Protein AF-0000000085158283 (afdb_homodimer)

Foldseek 3Di:
DPDAAEEEQEEQPQLSLLLLVQQVLFPNHDYAEYEHPDPVQFQPFSQVSNVHPGDPHTYHNDLVVVLVSVGAEYEAEDAADDLVSLLVCLLSQYAYEYLYQNVVVPGCDDPSVVSNQVSLVNNQYEYEHAFLQLHPVLLVVLVVCPVFPDFQAKEKEFEDACLVPQDPVVVVLCFFLHLDQDPNSVVSVCSVCVSQVVSQVLSCVSNPHDFPDKDKDKDFWAACAWDCSPRDIRHGNGTFKMKIWMFGDDPRGGHYIYMYIYGNDCRTPDPDDTDPFRMWMWTDGHVIDTDTHHDDDDPVCPVRRPSSRGSVSSSQLSVLSSVFGGGHDGSVRSPDGDRHPCSVVVD/DPDAAEEEQEEQPQLSLLLLVQQVLFPNHDYAEYEHPDPVQFQPFSQVSNVHPGDPHTYHNDLVVVLVSVGAEYEHEDPADDLVSLLVCLLSQYAYEYLDQNVVVPGCDDPSVVSNQVSLVNNQYEYEYAFLQLHPVLLVVLVVCPVFPDFQAKEKEFEDACLVPQDPVVVVLCFFLHLDQDPNSVVSVCSVCVSQVVSQVLSCVSNPHDFPDKDKDKDFWAACAWDCSPRDIRHGNGTFKMKIWMFGDDPRGGHYIYMYIYGNDCRTPDPDDTDPFRMWMWTDGHVIDTDTHHDDDDPVCPVRRPSSRGSVSSSQLSVLSSVFGGGHDGSVRSPDGDRHPCSVVVD

InterPro domains:
  IPR036291 NAD(P)-binding domain superfamily [SSF51735] (3-146)
  IPR045760 2,4-diaminopentanoate dehydrogenase, C-terminal domain [PF19328] (137-339)

pLDDT: mean 93.3, std 7.71, range [40.75, 98.88]

Radius of gyration: 26.76 Å; Cα contacts (8 Å, |Δi|>4): 1670; chains: 2; bounding box: 58×77×68 Å

Sequence (694 aa):
MTKKLRVIQWTTGKVGKLSLRGVLDDPRLELVGVYAFSEEKAGSDAGALCGRPDTGVLATTDIDALLALKADTVIYTPFMADIDDVVRLLESGLDVISTNLFLNVGGIQGETKQRLAAACQRGGSSLYITGVNPGWINTMVTAMTAVCRDVEMVSVSESADVSVYESPETWQSQGFSLSEAPPAVIETAKMWLSTFRDSVQRMAVALGFELDDMEFFIEHATASERVDLGWWVIEKDTIAAMRAGWNGKVNGKTVVQSNVAWYMTKLLNEGWQFDDDHYHVVIKGEPGVDTRIRFLPPDSWGNHEWDTMTAMPAVSAAVDVAAAPAGILTLKDVGLPCAPAGLWLEGMTKKLRVIQWTTGKVGKLSLRGVLDDPRLELVGVYAFSEEKAGSDAGALCGRPDTGVLATTDIDALLALKADTVIYTPFMADIDDVVRLLESGLDVISTNLFLNVGGIQGETKQRLAAACQRGGSSLYITGVNPGWINTMVTAMTAVCRDVEMVSVSESADVSVYESPETWQSQGFSLSEAPPAVIETAKMWLSTFRDSVQRMAVALGFELDDMEFFIEHATASERVDLGWWVIEKDTIAAMRAGWNGKVNGKTVVQSNVAWYMTKLLNEGWQFDDDHYHVVIKGEPGVDTRIRFLPPDSWGNHEWDTMTAMPAVSAAVDVAAAPAGILTLKDVGLPCAPAGLWLEG

Structure (mmCIF, N/CA/C/O backbone):
data_AF-0000000085158283-model_v1
#
loop_
_entity.id
_entity.type
_entity.pdbx_description
1 polymer '2,4-diaminopentanoate dehydrogenase C-terminal domain-containing protein'
#
loop_
_atom_site.group_PDB
_atom_site.id
_atom_site.type_symbol
_atom_site.label_atom_id
_atom_site.label_alt_id
_atom_site.label_comp_id
_atom_site.label_asym_id
_atom_site.label_entity_id
_atom_site.label_seq_id
_atom_site.pdbx_PDB_ins_code
_atom_site.Cartn_x
_atom_site.Cartn_y
_atom_site.Cartn_z
_atom_site.occupancy
_atom_site.B_iso_or_equiv
_atom_site.auth_seq_id
_atom_site.auth_comp_id
_atom_site.auth_asym_id
_atom_site.auth_atom_id
_atom_site.pdbx_PDB_model_num
ATOM 1 N N . MET A 1 1 ? -28.891 -0.504 -1.956 1 40.97 1 MET A N 1
ATOM 2 C CA . MET A 1 1 ? -27.891 0.57 -1.906 1 40.97 1 MET A CA 1
ATOM 3 C C . MET A 1 1 ? -27.234 0.638 -0.534 1 40.97 1 MET A C 1
ATOM 5 O O . MET A 1 1 ? -27.922 0.587 0.491 1 40.97 1 MET A O 1
ATOM 9 N N . THR A 1 2 ? -25.953 0.193 -0.412 1 60.31 2 THR A N 1
ATOM 10 C CA . THR A 1 2 ? -25.359 0.145 0.918 1 60.31 2 THR A CA 1
ATOM 11 C C . THR A 1 2 ? -25.516 1.482 1.634 1 60.31 2 THR A C 1
ATOM 13 O O . THR A 1 2 ? -25.438 2.541 1.009 1 60.31 2 THR A O 1
ATOM 16 N N . LYS A 1 3 ? -26.172 1.621 2.812 1 84.88 3 LYS A N 1
ATOM 17 C CA . LYS A 1 3 ? -26.406 2.805 3.629 1 84.88 3 LYS A CA 1
ATOM 18 C C . LYS A 1 3 ? -25.172 3.693 3.697 1 84.88 3 LYS A C 1
ATOM 20 O O . LYS A 1 3 ? -24.062 3.209 3.951 1 84.88 3 LYS A O 1
ATOM 25 N N . LYS A 1 4 ? -25.375 5.016 3.215 1 94.5 4 LYS A N 1
ATOM 26 C CA . LYS A 1 4 ? -24.297 5.992 3.238 1 94.5 4 LYS A CA 1
ATOM 27 C C . LYS A 1 4 ? -23.891 6.34 4.672 1 94.5 4 LYS A C 1
ATOM 29 O O . LYS A 1 4 ? -24.734 6.375 5.562 1 94.5 4 LYS A O 1
ATOM 34 N N . LEU A 1 5 ? -22.625 6.473 4.906 1 97.88 5 LEU A N 1
ATOM 35 C CA . LEU A 1 5 ? -22.125 6.957 6.188 1 97.88 5 LEU A CA 1
ATOM 36 C C . LEU A 1 5 ? -22.406 8.445 6.355 1 97.88 5 LEU A C 1
ATOM 38 O O . LEU A 1 5 ? -22.078 9.25 5.484 1 97.88 5 LEU A O 1
ATOM 42 N N . ARG A 1 6 ? -23.078 8.836 7.395 1 98.75 6 ARG A N 1
ATOM 43 C CA . ARG A 1 6 ? -23.422 10.227 7.676 1 98.75 6 ARG A CA 1
ATOM 44 C C . ARG A 1 6 ? -22.25 10.953 8.32 1 98.75 6 ARG A C 1
ATOM 46 O O . ARG A 1 6 ? -21.781 10.562 9.391 1 98.75 6 ARG A O 1
ATOM 53 N N . VAL A 1 7 ? -21.781 12.109 7.699 1 98.81 7 VAL A N 1
ATOM 54 C CA . VAL A 1 7 ? -20.516 12.711 8.07 1 98.81 7 VAL A CA 1
ATOM 55 C C . VAL A 1 7 ? -20.719 14.188 8.414 1 98.81 7 VAL A C 1
ATOM 57 O O . VAL A 1 7 ? -21.484 14.883 7.746 1 98.81 7 VAL A O 1
ATOM 60 N N . ILE A 1 8 ? -20.062 14.656 9.469 1 98.88 8 ILE A N 1
ATOM 61 C CA . ILE A 1 8 ? -19.938 16.078 9.812 1 98.88 8 ILE A CA 1
ATOM 62 C C . ILE A 1 8 ? -18.531 16.562 9.492 1 98.88 8 ILE A C 1
ATOM 64 O O . ILE A 1 8 ? -17.547 15.945 9.883 1 98.88 8 ILE A O 1
ATOM 68 N N . GLN A 1 9 ? -18.453 17.625 8.742 1 98.81 9 GLN A N 1
ATOM 69 C CA . GLN A 1 9 ? -17.172 18.297 8.539 1 98.81 9 GLN A CA 1
ATOM 70 C C . GLN A 1 9 ? -16.906 19.312 9.656 1 98.81 9 GLN A C 1
ATOM 72 O O . GLN A 1 9 ? -17.75 20.172 9.922 1 98.81 9 GLN A O 1
ATOM 77 N N . TRP A 1 10 ? -15.734 19.094 10.336 1 98.38 10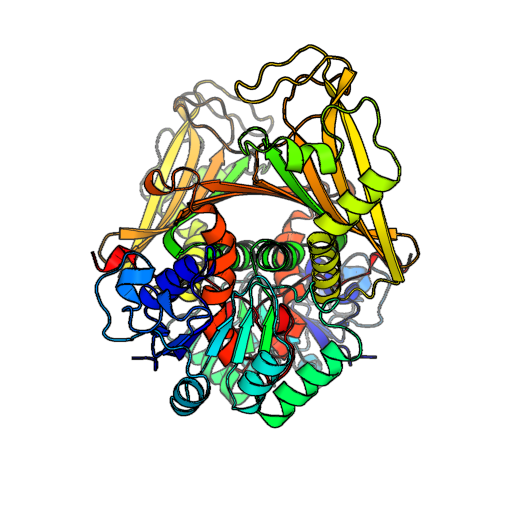 TRP A N 1
ATOM 78 C CA . TRP A 1 10 ? -15.367 19.969 11.438 1 98.38 10 TRP A CA 1
ATOM 79 C C . TRP A 1 10 ? -14.344 21 10.984 1 98.38 10 TRP A C 1
ATOM 81 O O . TRP A 1 10 ? -13.172 20.672 10.781 1 98.38 10 TRP A O 1
ATOM 91 N N . THR A 1 11 ? -14.734 22.219 10.82 1 93.69 11 THR A N 1
ATOM 92 C CA . THR A 1 11 ? -14.023 23.391 10.328 1 93.69 11 THR A CA 1
ATOM 93 C C . THR A 1 11 ? -13.797 23.297 8.82 1 93.69 11 THR A C 1
ATOM 95 O O . THR A 1 11 ? -13.938 22.219 8.234 1 93.69 11 THR A O 1
ATOM 98 N N . THR A 1 12 ? -13.602 24.422 8.164 1 92.5 12 THR A N 1
ATOM 99 C CA . THR A 1 12 ? -13.484 24.5 6.711 1 92.5 12 THR A CA 1
ATOM 100 C C . THR A 1 12 ? -12.344 25.422 6.309 1 92.5 12 THR A C 1
ATOM 102 O O . THR A 1 12 ? -12.516 26.297 5.449 1 92.5 12 THR A O 1
ATOM 105 N N . GLY A 1 13 ? -11.227 25.203 6.977 1 90.5 13 GLY A N 1
ATOM 106 C CA . GLY A 1 13 ? -10.008 25.875 6.559 1 90.5 13 GLY A CA 1
ATOM 107 C C . GLY A 1 13 ? -9.391 25.281 5.309 1 90.5 13 GLY A C 1
ATOM 108 O O . GLY A 1 13 ? -10.102 24.734 4.465 1 90.5 13 GLY A O 1
ATOM 109 N N . LYS A 1 14 ? -8.086 25.469 5.113 1 87.75 14 LYS A N 1
ATOM 110 C CA . LYS A 1 14 ? -7.379 25.031 3.914 1 87.75 14 LYS A CA 1
ATOM 111 C C . LYS A 1 14 ? -7.594 23.531 3.662 1 87.75 14 LYS A C 1
ATOM 113 O O . LYS A 1 14 ? -7.984 23.141 2.562 1 87.75 14 LYS A O 1
ATOM 118 N N . VAL A 1 15 ? -7.398 22.734 4.688 1 92.75 15 VAL A N 1
ATOM 119 C CA . VAL A 1 15 ? -7.578 21.297 4.562 1 92.75 15 VAL A CA 1
ATOM 120 C C . VAL A 1 15 ? -9.07 20.953 4.617 1 92.75 15 VAL A C 1
ATOM 122 O O . VAL A 1 15 ? -9.547 20.109 3.854 1 92.75 15 VAL A O 1
ATOM 125 N N . GLY A 1 16 ? -9.797 21.641 5.418 1 95.5 16 GLY A N 1
ATOM 126 C CA . GLY A 1 16 ? -11.203 21.359 5.664 1 95.5 16 GLY A CA 1
ATOM 127 C C . GLY A 1 16 ? -12.07 21.516 4.434 1 95.5 16 GLY A C 1
ATOM 128 O O . GLY A 1 16 ? -12.984 20.719 4.199 1 95.5 16 GLY A O 1
ATOM 129 N N . LYS A 1 17 ? -11.82 22.547 3.654 1 94.69 17 LYS A N 1
ATOM 130 C CA . LYS A 1 17 ? -12.609 22.734 2.439 1 94.69 17 LYS A CA 1
ATOM 131 C C . LYS A 1 17 ? -12.391 21.594 1.451 1 94.69 17 LYS A C 1
ATOM 133 O O . LYS A 1 17 ? -13.305 21.219 0.72 1 94.69 17 LYS A O 1
ATOM 138 N N . LEU A 1 18 ? -11.164 21.078 1.44 1 94.56 18 LEU A N 1
ATOM 139 C CA . LEU A 1 18 ? -10.836 20 0.517 1 94.56 18 LEU A CA 1
ATOM 140 C C . LEU A 1 18 ? -11.445 18.688 0.982 1 94.56 18 LEU A C 1
ATOM 142 O O . LEU A 1 18 ? -11.953 17.906 0.17 1 94.56 18 LEU A O 1
ATOM 146 N N . SER A 1 19 ? -11.43 18.422 2.309 1 97.38 19 SER A N 1
ATOM 147 C CA . SER A 1 19 ? -12.102 17.219 2.809 1 97.38 19 SER A CA 1
ATOM 148 C C . SER A 1 19 ? -13.617 17.328 2.629 1 97.38 19 SER A C 1
ATOM 150 O O . SER A 1 19 ? -14.281 16.328 2.33 1 97.38 19 SER A O 1
ATOM 152 N N . LEU A 1 20 ? -14.125 18.531 2.797 1 97.88 20 LEU A N 1
ATOM 153 C CA . LEU A 1 20 ? -15.547 18.766 2.568 1 97.88 20 LEU A CA 1
ATOM 154 C C . LEU A 1 20 ? -15.93 18.406 1.136 1 97.88 20 LEU A C 1
ATOM 156 O O . LEU A 1 20 ? -16.922 17.703 0.911 1 97.88 20 LEU A O 1
ATOM 160 N N . ARG A 1 21 ? -15.117 18.844 0.211 1 95.31 21 ARG A N 1
ATOM 161 C CA . ARG A 1 21 ? -15.336 18.484 -1.187 1 95.31 21 ARG A CA 1
ATOM 162 C C . ARG A 1 21 ? -15.289 16.969 -1.374 1 95.31 21 ARG A C 1
ATOM 164 O O . ARG A 1 21 ? -16.125 16.406 -2.078 1 95.31 21 ARG A O 1
ATOM 171 N N . GLY A 1 22 ? -14.289 16.359 -0.746 1 95.81 22 GLY A N 1
ATOM 172 C CA . GLY A 1 22 ? -14.164 14.914 -0.811 1 95.81 22 GLY A CA 1
ATOM 173 C C . GLY A 1 22 ? -15.383 14.188 -0.266 1 95.81 22 GLY A C 1
ATOM 174 O O . GLY A 1 22 ? -15.828 13.195 -0.844 1 95.81 22 GLY A O 1
ATOM 175 N N . VAL A 1 23 ? -15.93 14.672 0.817 1 97.5 23 VAL A N 1
ATOM 176 C CA . VAL A 1 23 ? -17.125 14.07 1.421 1 97.5 23 VAL A CA 1
ATOM 177 C C . VAL A 1 23 ? -18.297 14.188 0.465 1 97.5 23 VAL A C 1
ATOM 179 O O . VAL A 1 23 ? -19.031 13.227 0.253 1 97.5 23 VAL A O 1
ATOM 182 N N . LEU A 1 24 ? -18.469 15.328 -0.144 1 96.25 24 LEU A N 1
ATOM 183 C CA . LEU A 1 24 ? -19.594 15.578 -1.039 1 96.25 24 LEU A CA 1
ATOM 184 C C . LEU A 1 24 ? -19.484 14.719 -2.293 1 96.25 24 LEU A C 1
ATOM 186 O O . LEU A 1 24 ? -20.5 14.258 -2.822 1 96.25 24 LEU A O 1
ATOM 190 N N . ASP A 1 25 ? -18.281 14.531 -2.734 1 93.69 25 ASP A N 1
ATOM 191 C CA . ASP A 1 25 ? -18.078 13.812 -3.988 1 93.69 25 ASP A CA 1
ATOM 192 C C . ASP A 1 25 ? -18.141 12.297 -3.775 1 93.69 25 ASP A C 1
ATOM 194 O O . ASP A 1 25 ? -18.344 11.539 -4.727 1 93.69 25 ASP A O 1
ATOM 198 N N . ASP A 1 26 ? -17.906 11.805 -2.602 1 94 26 ASP A N 1
ATOM 199 C CA . ASP A 1 26 ? -17.812 10.383 -2.301 1 94 26 ASP A CA 1
ATOM 200 C C . ASP A 1 26 ? -19.188 9.75 -2.191 1 94 26 ASP A C 1
ATOM 202 O O . ASP A 1 26 ? -19.969 10.078 -1.285 1 94 26 ASP A O 1
ATOM 206 N N . PRO A 1 27 ? -19.547 8.797 -3.066 1 91.06 27 PRO A N 1
ATOM 207 C CA . PRO A 1 27 ? -20.891 8.211 -3.066 1 91.06 27 PRO A CA 1
ATOM 208 C C . PRO A 1 27 ? -21.156 7.352 -1.834 1 91.06 27 PRO A C 1
ATOM 210 O O . PRO A 1 27 ? -22.297 6.965 -1.583 1 91.06 27 PRO A O 1
ATOM 213 N N . ARG A 1 28 ? -20.188 7.117 -1.047 1 94.12 28 ARG A N 1
ATOM 214 C CA . ARG A 1 28 ? -20.328 6.297 0.152 1 94.12 28 ARG A CA 1
ATOM 215 C C . ARG A 1 28 ? -20.75 7.148 1.348 1 94.12 28 ARG A C 1
ATOM 217 O O . ARG A 1 28 ? -21.141 6.613 2.391 1 94.12 28 ARG A O 1
ATOM 224 N N . LEU A 1 29 ? -20.688 8.453 1.141 1 96.69 29 LEU A N 1
ATOM 225 C CA . LEU A 1 29 ? -20.844 9.352 2.277 1 96.69 29 LEU A CA 1
ATOM 226 C C . LEU A 1 29 ? -22 10.32 2.049 1 96.69 29 LEU A C 1
ATOM 228 O O . LEU A 1 29 ? -22.359 10.602 0.903 1 96.69 29 LEU A O 1
ATOM 232 N N . GLU A 1 30 ? -22.594 10.75 3.164 1 98 30 GLU A N 1
ATOM 233 C CA . GLU A 1 30 ? -23.609 11.797 3.191 1 98 30 GLU A CA 1
ATOM 234 C C . GLU A 1 30 ? -23.234 12.906 4.168 1 98 30 GLU A C 1
ATOM 236 O O . GLU A 1 30 ? -23.078 12.656 5.367 1 98 30 GLU A O 1
ATOM 241 N N . LEU A 1 31 ? -23.062 14.094 3.625 1 98.62 31 LEU A N 1
ATOM 242 C CA . LEU A 1 31 ? -22.812 15.234 4.5 1 98.62 31 LEU A CA 1
ATOM 243 C C . LEU A 1 31 ? -24.078 15.641 5.246 1 98.62 31 LEU A C 1
ATOM 245 O O . LEU A 1 31 ? -25.094 15.938 4.629 1 98.62 31 LEU A O 1
ATOM 249 N N . VAL A 1 32 ? -23.953 15.742 6.621 1 98.69 32 VAL A N 1
ATOM 250 C CA . VAL A 1 32 ? -25.172 16.047 7.352 1 98.69 32 VAL A CA 1
ATOM 251 C C . VAL A 1 32 ? -24.969 17.281 8.227 1 98.69 32 VAL A C 1
ATOM 253 O O . VAL A 1 32 ? -25.922 17.828 8.781 1 98.69 32 VAL A O 1
ATOM 256 N N . GLY A 1 33 ? -23.688 17.75 8.352 1 98.75 33 GLY A N 1
ATOM 257 C CA . GLY A 1 33 ? -23.406 18.922 9.164 1 98.75 33 GLY A CA 1
ATOM 258 C C . GLY A 1 33 ? -22.031 19.516 8.898 1 98.75 33 GLY A C 1
ATOM 259 O O . GLY A 1 33 ? -21.141 18.828 8.375 1 98.75 33 GLY A O 1
ATOM 260 N N . VAL A 1 34 ? -21.922 20.797 9.227 1 98.69 34 VAL A N 1
ATOM 261 C CA . VAL A 1 34 ? -20.656 21.516 9.117 1 98.69 34 VAL A CA 1
ATOM 262 C C . VAL A 1 34 ? -20.469 22.422 10.336 1 98.69 34 VAL A C 1
ATOM 264 O O . VAL A 1 34 ? -21.359 23.219 10.664 1 98.69 34 VAL A O 1
ATOM 267 N N . TYR A 1 35 ? -19.328 22.203 10.969 1 98.5 35 TYR A N 1
ATOM 268 C CA . TYR A 1 35 ? -18.969 23.109 12.055 1 98.5 35 TYR A CA 1
ATOM 269 C C . TYR A 1 35 ? -18.109 24.25 11.539 1 98.5 35 TYR A C 1
ATOM 271 O O . TYR A 1 35 ? -17.094 24.031 10.867 1 98.5 35 TYR A O 1
ATOM 279 N N . ALA A 1 36 ? -18.531 25.438 11.867 1 94.31 36 ALA A N 1
ATOM 280 C CA . ALA A 1 36 ? -17.766 26.641 11.562 1 94.31 36 ALA A CA 1
ATOM 281 C C . ALA A 1 36 ? -17.078 27.172 12.82 1 94.31 36 ALA A C 1
ATOM 283 O O . ALA A 1 36 ? -17.734 27.438 13.828 1 94.31 36 ALA A O 1
ATOM 284 N N . PHE A 1 37 ? -15.82 27.312 12.648 1 90.5 37 PHE A N 1
ATOM 285 C CA . PHE A 1 37 ? -15.062 27.859 13.766 1 90.5 37 PHE A CA 1
ATOM 286 C C . PHE A 1 37 ? -15.422 29.328 14 1 90.5 37 PHE A C 1
ATOM 288 O O . PHE A 1 37 ? -15.5 29.766 15.141 1 90.5 37 PHE A O 1
ATOM 295 N N . SER A 1 38 ? -15.633 30.062 12.891 1 90.31 38 SER A N 1
ATOM 296 C CA . SER A 1 38 ? -15.914 31.5 12.984 1 90.31 38 SER A CA 1
ATOM 297 C C . SER A 1 38 ? -17.375 31.797 12.719 1 90.31 38 SER A C 1
ATOM 299 O O . SER A 1 38 ? -18.016 31.125 11.906 1 90.31 38 SER A O 1
ATOM 301 N N . GLU A 1 39 ? -17.844 32.844 13.281 1 90.62 39 GLU A N 1
ATOM 302 C CA . GLU A 1 39 ? -19.219 33.312 13.078 1 90.62 39 GLU A CA 1
ATOM 303 C C . GLU A 1 39 ? -19.453 33.75 11.641 1 90.62 39 GLU A C 1
ATOM 305 O O . GLU A 1 39 ? -20.562 33.656 11.117 1 90.62 39 GLU A O 1
ATOM 310 N N . GLU A 1 40 ? -18.406 34.219 11.023 1 91.31 40 GLU A N 1
ATOM 311 C CA . GLU A 1 40 ? -18.484 34.719 9.656 1 91.31 40 GLU A CA 1
ATOM 312 C C . GLU A 1 40 ? -18.891 33.625 8.68 1 91.31 40 GLU A C 1
ATOM 314 O O . GLU A 1 40 ? -19.547 33.875 7.668 1 91.31 40 GLU A O 1
ATOM 319 N N . LYS A 1 41 ? -18.609 32.406 9.023 1 92.12 41 LYS A N 1
ATOM 320 C CA . LYS A 1 41 ? -18.922 31.297 8.141 1 92.12 41 LYS A CA 1
ATOM 321 C C . LYS A 1 41 ? -20.266 30.656 8.516 1 92.12 41 LYS A C 1
ATOM 323 O O . LYS A 1 41 ? -20.828 29.875 7.738 1 92.12 41 LYS A O 1
ATOM 328 N N . ALA A 1 42 ? -20.766 30.953 9.688 1 94.44 42 ALA A N 1
ATOM 329 C CA . ALA A 1 42 ? -22.047 30.406 10.109 1 94.44 42 ALA A CA 1
ATOM 330 C C . ALA A 1 42 ? -23.156 30.812 9.156 1 94.44 42 ALA A C 1
ATOM 332 O O . ALA A 1 42 ? -23.234 31.969 8.734 1 94.44 42 ALA A O 1
ATOM 333 N N . GLY A 1 43 ? -23.953 29.844 8.75 1 96.38 43 GLY A N 1
ATOM 334 C CA . GLY A 1 43 ? -25.047 30.109 7.844 1 96.38 43 GLY A CA 1
ATOM 335 C C . GLY A 1 43 ? -24.688 29.875 6.387 1 96.38 43 GLY A C 1
ATOM 336 O O . GLY A 1 43 ? -25.578 29.781 5.535 1 96.38 43 GLY A O 1
ATOM 337 N N . SER A 1 44 ? -23.422 29.766 6.102 1 97.06 44 SER A N 1
ATOM 338 C CA . SER A 1 44 ? -23 29.484 4.734 1 97.06 44 SER A CA 1
ATOM 339 C C . SER A 1 44 ? -23.297 28.031 4.352 1 97.06 44 SER A C 1
ATOM 341 O O . SER A 1 44 ? -23.141 27.125 5.172 1 97.06 44 SER A O 1
ATOM 343 N N . ASP A 1 45 ? -23.703 27.875 3.09 1 98.19 45 ASP A N 1
ATOM 344 C CA . ASP A 1 45 ? -23.922 26.516 2.604 1 98.19 45 ASP A CA 1
ATOM 345 C C . ASP A 1 45 ? -22.594 25.781 2.422 1 98.19 45 ASP A C 1
ATOM 347 O O . ASP A 1 45 ? -21.609 26.359 1.932 1 98.19 45 ASP A O 1
ATOM 351 N N . ALA A 1 46 ? -22.578 24.531 2.762 1 98.06 46 ALA A N 1
ATOM 352 C CA . ALA A 1 46 ? -21.391 23.703 2.645 1 98.06 46 ALA A CA 1
ATOM 353 C C . ALA A 1 46 ? -20.844 23.719 1.22 1 98.06 46 ALA A C 1
ATOM 355 O O . ALA A 1 46 ? -19.625 23.781 1.015 1 98.06 46 ALA A O 1
ATOM 356 N N . GLY A 1 47 ? -21.688 23.625 0.246 1 97.38 47 GLY A N 1
ATOM 357 C CA . GLY A 1 47 ? -21.266 23.656 -1.146 1 97.38 47 GLY A CA 1
ATOM 358 C C . GLY A 1 47 ? -20.5 24.906 -1.507 1 97.38 47 GLY A C 1
ATOM 359 O O . GLY A 1 47 ? -19.422 24.828 -2.1 1 97.38 47 GLY A O 1
ATOM 360 N N . ALA A 1 48 ? -20.984 26.031 -1.07 1 96.12 48 ALA A N 1
ATOM 361 C CA . ALA A 1 48 ? -20.344 27.312 -1.347 1 96.12 48 ALA A CA 1
ATOM 362 C C . ALA A 1 48 ? -18.969 27.391 -0.685 1 96.12 48 ALA A C 1
ATOM 364 O O . ALA A 1 48 ? -18.047 28 -1.23 1 96.12 48 ALA A O 1
ATOM 365 N N . LEU A 1 49 ? -18.859 26.781 0.419 1 94.88 49 LEU A N 1
ATOM 366 C CA . LEU A 1 49 ? -17.609 26.844 1.188 1 94.88 49 LEU A CA 1
ATOM 367 C C . LEU A 1 49 ? -16.516 26.047 0.503 1 94.88 49 LEU A C 1
ATOM 369 O O . LEU A 1 49 ? -15.328 26.219 0.815 1 94.88 49 LEU A O 1
ATOM 373 N N . CYS A 1 50 ? -16.875 25.156 -0.422 1 93.69 50 CYS A N 1
ATOM 374 C CA . CYS A 1 50 ? -15.828 24.312 -0.996 1 93.69 50 CYS A CA 1
ATOM 375 C C . CYS A 1 50 ? -15.93 24.281 -2.516 1 93.69 50 CYS A C 1
ATOM 377 O O . CYS A 1 50 ? -15.414 23.359 -3.154 1 93.69 50 CYS A O 1
ATOM 379 N N . GLY A 1 51 ? -16.625 25.141 -3.111 1 91.88 51 GLY A N 1
ATOM 380 C CA . GLY A 1 51 ? -16.688 25.281 -4.559 1 91.88 51 GLY A CA 1
ATOM 381 C C . GLY A 1 51 ? -17.562 24.234 -5.219 1 91.88 51 GLY A C 1
ATOM 382 O O . GLY A 1 51 ? -17.25 23.734 -6.301 1 91.88 51 GLY A O 1
ATOM 383 N N . ARG A 1 52 ? -18.547 23.828 -4.52 1 94.81 52 ARG A N 1
ATOM 384 C CA . ARG A 1 52 ? -19.562 22.906 -5.035 1 94.81 52 ARG A CA 1
ATOM 385 C C . ARG A 1 52 ? -20.953 23.562 -5.023 1 94.81 52 ARG A C 1
ATOM 387 O O . ARG A 1 52 ? -21.141 24.625 -4.422 1 94.81 52 ARG A O 1
ATOM 394 N N . PRO A 1 53 ? -21.922 22.953 -5.781 1 96.38 53 PRO A N 1
ATOM 395 C CA . PRO A 1 53 ? -23.297 23.453 -5.703 1 96.38 53 PRO A CA 1
ATOM 396 C C . PRO A 1 53 ? -23.875 23.375 -4.293 1 96.38 53 PRO A C 1
ATOM 398 O O . PRO A 1 53 ? -23.438 22.531 -3.494 1 96.38 53 PRO A O 1
ATOM 401 N N . ASP A 1 54 ? -24.844 24.203 -4.055 1 97.56 54 ASP A N 1
ATOM 402 C CA . ASP A 1 54 ? -25.469 24.234 -2.74 1 97.56 54 ASP A CA 1
ATOM 403 C C . ASP A 1 54 ? -26.016 22.859 -2.361 1 97.56 54 ASP A C 1
ATOM 405 O O . ASP A 1 54 ? -26.609 22.156 -3.197 1 97.56 54 ASP A O 1
ATOM 409 N N . THR A 1 55 ? -25.875 22.531 -1.113 1 97.69 55 THR A N 1
ATOM 410 C CA . THR A 1 55 ? -26.25 21.203 -0.618 1 97.69 55 THR A CA 1
ATOM 411 C C . THR A 1 55 ? -27.469 21.297 0.289 1 97.69 55 THR A C 1
ATOM 413 O O . THR A 1 55 ? -28.141 20.281 0.543 1 97.69 55 THR A O 1
ATOM 416 N N . GLY A 1 56 ? -27.703 22.453 0.835 1 98.12 56 GLY A N 1
ATOM 417 C CA . GLY A 1 56 ? -28.719 22.625 1.854 1 98.12 56 GLY A CA 1
ATOM 418 C C . GLY A 1 56 ? -28.203 22.422 3.264 1 98.12 56 GLY A C 1
ATOM 419 O O . GLY A 1 56 ? -28.906 22.672 4.238 1 98.12 56 GLY A O 1
ATOM 420 N N . VAL A 1 57 ? -27.016 21.984 3.434 1 98.5 57 VAL A N 1
ATOM 421 C CA . VAL A 1 57 ? -26.375 21.844 4.742 1 98.5 57 VAL A CA 1
ATOM 422 C C . VAL A 1 57 ? -25.641 23.141 5.094 1 98.5 57 VAL A C 1
ATOM 424 O O . VAL A 1 57 ? -24.672 23.516 4.438 1 98.5 57 VAL A O 1
ATOM 427 N N . LEU A 1 58 ? -26.109 23.828 6.156 1 98.12 58 LEU A N 1
ATOM 428 C CA . LEU A 1 58 ? -25.547 25.125 6.539 1 98.12 58 LEU A CA 1
ATOM 429 C C . LEU A 1 58 ? -24.562 24.969 7.684 1 98.12 58 LEU A C 1
ATOM 431 O O . LEU A 1 58 ? -24.797 24.219 8.625 1 98.12 58 LEU A O 1
ATOM 435 N N . ALA A 1 59 ? -23.5 25.672 7.555 1 98.25 59 ALA A N 1
ATOM 436 C CA . ALA A 1 59 ? -22.5 25.672 8.625 1 98.25 59 ALA A CA 1
ATOM 437 C C . ALA A 1 59 ? -23.062 26.297 9.891 1 98.25 59 ALA A C 1
ATOM 439 O O . ALA A 1 59 ? -23.859 27.25 9.828 1 98.25 59 ALA A O 1
ATOM 440 N N . THR A 1 60 ? -22.609 25.797 11.023 1 98.19 60 THR A N 1
ATOM 441 C CA . THR A 1 60 ? -23.078 26.312 12.305 1 98.19 60 THR A CA 1
ATOM 442 C C . THR A 1 60 ? -21.953 26.297 13.336 1 98.19 60 THR A C 1
ATOM 444 O O . THR A 1 60 ? -20.984 25.562 13.195 1 98.19 60 THR A O 1
ATOM 447 N N . THR A 1 61 ? -22.047 27.141 14.289 1 97.25 61 THR A N 1
ATOM 448 C CA . THR A 1 61 ? -21.125 27.156 15.414 1 97.25 61 THR A CA 1
ATOM 449 C C . THR A 1 61 ? -21.719 26.406 16.609 1 97.25 61 THR A C 1
ATOM 451 O O . THR A 1 61 ? -21.094 26.328 17.672 1 97.25 61 THR A O 1
ATOM 454 N N . ASP A 1 62 ? -22.906 25.875 16.438 1 96.94 62 ASP A N 1
ATOM 455 C CA . ASP A 1 62 ? -23.625 25.219 17.5 1 96.94 62 ASP A CA 1
ATOM 456 C C . ASP A 1 62 ? -23.266 23.734 17.578 1 96.94 62 ASP A C 1
ATOM 458 O O . ASP A 1 62 ? -23.844 22.906 16.875 1 96.94 62 ASP A O 1
ATOM 462 N N . ILE A 1 63 ? -22.453 23.375 18.5 1 97.44 63 ILE A N 1
ATOM 463 C CA . ILE A 1 63 ? -21.938 22.016 18.641 1 97.44 63 ILE A CA 1
ATOM 464 C C . ILE A 1 63 ? -23.062 21.078 19.078 1 97.44 63 ILE A C 1
ATOM 466 O O . ILE A 1 63 ? -23.172 19.953 18.609 1 97.44 63 ILE A O 1
ATOM 470 N N . ASP A 1 64 ? -23.938 21.547 19.969 1 97.81 64 ASP A N 1
ATOM 471 C CA . ASP A 1 64 ? -25.047 20.719 20.438 1 97.81 64 ASP A CA 1
ATOM 472 C C . ASP A 1 64 ? -25.984 20.328 19.297 1 97.81 64 ASP A C 1
ATOM 474 O O . ASP A 1 64 ? -26.469 19.203 19.25 1 97.81 64 ASP A O 1
ATOM 478 N N . ALA A 1 65 ? -26.219 21.281 18.453 1 97.81 65 ALA A N 1
ATOM 479 C CA . ALA A 1 65 ? -27.062 21 17.281 1 97.81 65 ALA A CA 1
ATOM 480 C C . ALA A 1 65 ? -26.438 19.922 16.406 1 97.81 65 ALA A C 1
ATOM 482 O O . ALA A 1 65 ? -27.141 19.078 15.852 1 97.81 65 ALA A O 1
ATOM 483 N N . LEU A 1 66 ? -25.141 19.953 16.266 1 98.44 66 LEU A N 1
ATOM 484 C CA . LEU A 1 66 ? -24.438 18.969 15.445 1 98.44 66 LEU A CA 1
ATOM 485 C C . LEU A 1 66 ? -24.484 17.594 16.109 1 98.44 66 LEU A C 1
ATOM 487 O O . LEU A 1 66 ? -24.672 16.594 15.43 1 98.44 66 LEU A O 1
ATOM 491 N N . LEU A 1 67 ? -24.312 17.578 17.422 1 98.25 67 LEU A N 1
ATOM 492 C CA . LEU A 1 67 ? -24.359 16.312 18.156 1 98.25 67 LEU A CA 1
ATOM 493 C C . LEU A 1 67 ? -25.734 15.672 18.047 1 98.25 67 LEU A C 1
ATOM 495 O O . LEU A 1 67 ? -25.859 14.445 18 1 98.25 67 LEU A O 1
ATOM 499 N N . ALA A 1 68 ? -26.766 16.469 17.953 1 98 68 ALA A N 1
ATOM 500 C CA . ALA A 1 68 ? -28.156 16 17.906 1 98 68 ALA A CA 1
ATOM 501 C C . ALA A 1 68 ? -28.453 15.32 16.578 1 98 68 ALA A C 1
ATOM 503 O O . ALA A 1 68 ? -29.453 14.602 16.453 1 98 68 ALA A O 1
ATOM 504 N N . LEU A 1 69 ? -27.609 15.5 15.562 1 97.94 69 LEU A N 1
ATOM 505 C CA . LEU A 1 69 ? -27.828 14.922 14.242 1 97.94 69 LEU A CA 1
ATOM 506 C C . LEU A 1 69 ? -27.625 13.414 14.266 1 97.94 69 LEU A C 1
ATOM 508 O O . LEU A 1 69 ? -28.047 12.703 13.359 1 97.94 69 LEU A O 1
ATOM 512 N N . LYS A 1 70 ? -26.875 12.938 15.289 1 96.69 70 LYS A N 1
ATOM 513 C CA . LYS A 1 70 ? -26.578 11.516 15.438 1 96.69 70 LYS A CA 1
ATOM 514 C C . LYS A 1 70 ? -25.922 10.961 14.18 1 96.69 70 LYS A C 1
ATOM 516 O O . LYS A 1 70 ? -26.344 9.93 13.648 1 96.69 70 LYS A O 1
ATOM 521 N N . ALA A 1 71 ? -24.938 11.711 13.648 1 98.56 71 ALA A N 1
ATOM 522 C CA . ALA A 1 71 ? -24.141 11.266 12.516 1 98.56 71 ALA A CA 1
ATOM 523 C C . ALA A 1 71 ? -23.234 10.102 12.898 1 98.56 71 ALA A C 1
ATOM 525 O O . ALA A 1 71 ? -23.297 9.609 14.031 1 98.56 71 ALA A O 1
ATOM 526 N N . ASP A 1 72 ? -22.469 9.578 11.945 1 98.62 72 ASP A N 1
ATOM 527 C CA . ASP A 1 72 ? -21.594 8.438 12.18 1 98.62 72 ASP A CA 1
ATOM 528 C C . ASP A 1 72 ? -20.156 8.883 12.445 1 98.62 72 ASP A C 1
ATOM 530 O O . ASP A 1 72 ? -19.453 8.266 13.242 1 98.62 72 ASP A O 1
ATOM 534 N N . THR A 1 73 ? -19.734 9.93 11.773 1 98.81 73 THR A N 1
ATOM 535 C CA . THR A 1 73 ? -18.312 10.258 11.742 1 98.81 73 THR A CA 1
ATOM 536 C C . THR A 1 73 ? -18.109 11.766 11.602 1 98.81 73 THR A C 1
ATOM 538 O O . THR A 1 73 ? -18.875 12.438 10.922 1 98.81 73 THR A O 1
ATOM 541 N N . VAL A 1 74 ? -17.078 12.258 12.234 1 98.88 74 VAL A N 1
ATOM 542 C CA . VAL A 1 74 ? -16.609 13.633 12.055 1 98.88 74 VAL A CA 1
ATOM 543 C C . VAL A 1 74 ? -15.25 13.617 11.375 1 98.88 74 VAL A C 1
ATOM 545 O O . VAL A 1 74 ? -14.344 12.898 11.789 1 98.88 74 VAL A O 1
ATOM 548 N N . ILE A 1 75 ? -15.148 14.359 10.289 1 98.88 75 ILE A N 1
ATOM 549 C CA . ILE A 1 75 ? -13.828 14.68 9.75 1 98.88 75 ILE A CA 1
ATOM 550 C C . ILE A 1 75 ? -13.281 15.938 10.422 1 98.88 75 ILE A C 1
ATOM 552 O O . ILE A 1 75 ? -13.805 17.031 10.211 1 98.88 75 ILE A O 1
ATOM 556 N N . TYR A 1 76 ? -12.227 15.805 11.242 1 98.62 76 TYR A N 1
ATOM 557 C CA . TYR A 1 76 ? -11.711 16.828 12.141 1 98.62 76 TYR A CA 1
ATOM 558 C C . TYR A 1 76 ? -10.43 17.453 11.578 1 98.62 76 TYR A C 1
ATOM 560 O O . TYR A 1 76 ? -9.367 16.828 11.625 1 98.62 76 TYR A O 1
ATOM 568 N N . THR A 1 77 ? -10.477 18.734 11.148 1 97.12 77 THR A N 1
ATOM 569 C CA . THR A 1 77 ? -9.336 19.281 10.406 1 97.12 77 THR A CA 1
ATOM 570 C C . THR A 1 77 ? -8.898 20.625 10.977 1 97.12 77 THR A C 1
ATOM 572 O O . THR A 1 77 ? -8.383 21.469 10.258 1 97.12 77 THR A O 1
ATOM 575 N N . PRO A 1 78 ? -9.07 20.891 12.266 1 93.88 78 PRO A N 1
ATOM 576 C CA . PRO A 1 78 ? -8.547 22.156 12.797 1 93.88 78 PRO A CA 1
ATOM 577 C C . PRO A 1 78 ? -7.02 22.172 12.852 1 93.88 78 PRO A C 1
ATOM 579 O O . PRO A 1 78 ? -6.387 21.125 12.992 1 93.88 78 PRO A O 1
ATOM 582 N N . PHE A 1 79 ? -6.488 23.328 12.773 1 87 79 PHE A N 1
ATOM 583 C CA . PHE A 1 79 ? -5.047 23.484 12.93 1 87 79 PHE A CA 1
ATOM 584 C C . PHE A 1 79 ? -4.625 23.219 14.367 1 87 79 PHE A C 1
ATOM 586 O O . PHE A 1 79 ? -3.594 22.594 14.617 1 87 79 PHE A O 1
ATOM 593 N N . MET A 1 80 ? -5.426 23.781 15.266 1 90.12 80 MET A N 1
ATOM 594 C CA . MET A 1 80 ? -5.219 23.516 16.688 1 90.12 80 MET A CA 1
ATOM 595 C C . MET A 1 80 ? -6.34 22.641 17.25 1 90.12 80 MET A C 1
ATOM 597 O O . MET A 1 80 ? -7.52 22.922 17.031 1 90.12 80 MET A O 1
ATOM 601 N N . ALA A 1 81 ? -5.871 21.688 17.969 1 94 81 ALA A N 1
ATOM 602 C CA . ALA A 1 81 ? -6.852 20.766 18.516 1 94 81 ALA A CA 1
ATOM 603 C C . ALA A 1 81 ? -7.5 21.344 19.781 1 94 81 ALA A C 1
ATOM 605 O O . ALA A 1 81 ? -6.844 22.016 20.562 1 94 81 ALA A O 1
ATOM 606 N N . ASP A 1 82 ? -8.742 21.125 19.891 1 96 82 ASP A N 1
ATOM 607 C CA . ASP A 1 82 ? -9.484 21.328 21.125 1 96 82 ASP A CA 1
ATOM 608 C C . ASP A 1 82 ? -9.906 20 21.734 1 96 82 ASP A C 1
ATOM 610 O O . ASP A 1 82 ? -10.906 19.406 21.312 1 96 82 ASP A O 1
ATOM 614 N N . ILE A 1 83 ? -9.227 19.609 22.797 1 97.19 83 ILE A N 1
ATOM 615 C CA . ILE A 1 83 ? -9.406 18.266 23.359 1 97.19 83 ILE A CA 1
ATOM 616 C C . ILE A 1 83 ? -10.812 18.141 23.938 1 97.19 83 ILE A C 1
ATOM 618 O O . ILE A 1 83 ? -11.438 17.078 23.828 1 97.19 83 ILE A O 1
ATOM 622 N N . ASP A 1 84 ? -11.297 19.172 24.516 1 97.38 84 ASP A N 1
ATOM 623 C CA . ASP A 1 84 ? -12.641 19.109 25.094 1 97.38 84 ASP A CA 1
ATOM 624 C C . ASP A 1 84 ? -13.688 18.859 24.016 1 97.38 84 ASP A C 1
ATOM 626 O O . ASP A 1 84 ? -14.625 18.078 24.219 1 97.38 84 ASP A O 1
ATOM 630 N N . ASP A 1 85 ? -13.523 19.453 22.859 1 97.06 85 ASP A N 1
ATOM 631 C CA . ASP A 1 85 ? -14.438 19.203 21.75 1 97.06 85 ASP A CA 1
ATOM 632 C C . ASP A 1 85 ? -14.336 17.766 21.266 1 97.06 85 ASP A C 1
ATOM 634 O O . ASP A 1 85 ? -15.359 17.109 21.047 1 97.06 85 ASP A O 1
ATOM 638 N N . VAL A 1 86 ? -13.156 17.328 21.125 1 98.38 86 VAL A N 1
ATOM 639 C CA . VAL A 1 86 ? -12.953 15.977 20.609 1 98.38 86 VAL A CA 1
ATOM 640 C C . VAL A 1 86 ? -13.539 14.961 21.578 1 98.38 86 VAL A C 1
ATOM 642 O O . VAL A 1 86 ? -14.188 13.992 21.172 1 98.38 86 VAL A O 1
ATOM 645 N N . VAL A 1 87 ? -13.32 15.211 22.844 1 98.44 87 VAL A N 1
ATOM 646 C CA . VAL A 1 87 ? -13.859 14.32 23.859 1 98.44 87 VAL A CA 1
ATOM 647 C C . VAL A 1 87 ? -15.383 14.297 23.781 1 98.44 87 VAL A C 1
ATOM 649 O O . VAL A 1 87 ? -15.992 13.227 23.797 1 98.44 87 VAL A O 1
ATOM 652 N N . ARG A 1 88 ? -15.977 15.414 23.625 1 98.44 88 ARG A N 1
ATOM 653 C CA . ARG A 1 88 ? -17.422 15.5 23.5 1 98.44 88 ARG A CA 1
ATOM 654 C C . ARG A 1 88 ? -17.922 14.734 22.266 1 98.44 88 ARG A C 1
ATOM 656 O O . ARG A 1 88 ? -18.922 14.023 22.344 1 98.44 88 ARG A O 1
ATOM 663 N N . LEU A 1 89 ? -17.25 14.898 21.172 1 98.69 89 LEU A N 1
ATOM 664 C CA . LEU A 1 89 ? -17.609 14.203 19.938 1 98.69 89 LEU A CA 1
ATOM 665 C C . LEU A 1 89 ? -17.547 12.695 20.141 1 98.69 89 LEU A C 1
ATOM 667 O O . LEU A 1 89 ? -18.5 11.984 19.844 1 98.69 89 LEU A O 1
ATOM 671 N N . LEU A 1 90 ? -16.453 12.25 20.672 1 98.81 90 LEU A N 1
ATOM 672 C CA . LEU A 1 90 ? -16.25 10.82 20.859 1 98.81 90 LEU A CA 1
ATOM 673 C C . LEU A 1 90 ? -17.266 10.242 21.844 1 98.81 90 LEU A C 1
ATOM 675 O O . LEU A 1 90 ? -17.828 9.172 21.609 1 98.81 90 LEU A O 1
ATOM 679 N N . GLU A 1 91 ? -17.562 10.938 22.906 1 98.56 91 GLU A N 1
ATOM 680 C CA . GLU A 1 91 ? -18.5 10.461 23.922 1 98.56 91 GLU A CA 1
ATOM 681 C C . GLU A 1 91 ? -19.922 10.375 23.375 1 98.56 91 GLU A C 1
ATOM 683 O O . GLU A 1 91 ? -20.734 9.586 23.859 1 98.56 91 GLU A O 1
ATOM 688 N N . SER A 1 92 ? -20.203 11.117 22.422 1 98.5 92 SER A N 1
ATOM 689 C CA . SER A 1 92 ? -21.531 11.133 21.828 1 98.5 92 SER A CA 1
ATOM 690 C C . SER A 1 92 ? -21.734 9.961 20.875 1 98.5 92 SER A C 1
ATOM 692 O O . SER A 1 92 ? -22.828 9.758 20.344 1 98.5 92 SER A O 1
ATOM 694 N N . GLY A 1 93 ? -20.656 9.234 20.578 1 98.5 93 GLY A N 1
ATOM 695 C CA . GLY A 1 93 ? -20.75 8.07 19.719 1 98.5 93 GLY A CA 1
ATOM 696 C C . GLY A 1 93 ? -20.234 8.328 18.312 1 98.5 93 GLY A C 1
ATOM 697 O O . GLY A 1 93 ? -20.25 7.426 17.469 1 98.5 93 GLY A O 1
ATOM 698 N N . LEU A 1 94 ? -19.781 9.547 18.078 1 98.75 94 LEU A N 1
ATOM 699 C CA . LEU A 1 94 ? -19.234 9.891 16.781 1 98.75 94 LEU A CA 1
ATOM 700 C C . LEU A 1 94 ? -17.797 9.406 16.641 1 98.75 94 LEU A C 1
ATOM 702 O O . LEU A 1 94 ? -16.953 9.664 17.516 1 98.75 94 LEU A O 1
ATOM 706 N N . ASP A 1 95 ? -17.438 8.68 15.57 1 98.88 95 ASP A N 1
ATOM 707 C CA . ASP A 1 95 ? -16.031 8.492 15.219 1 98.88 95 ASP A CA 1
ATOM 708 C C . ASP A 1 95 ? -15.398 9.812 14.797 1 98.88 95 ASP A C 1
ATOM 710 O O . ASP A 1 95 ? -16.047 10.648 14.172 1 98.88 95 ASP A O 1
ATOM 714 N N . VAL A 1 96 ? -14.156 9.977 15.172 1 98.88 96 VAL A N 1
ATOM 715 C CA . VAL A 1 96 ? -13.414 11.172 14.781 1 98.88 96 VAL A CA 1
ATOM 716 C C . VAL A 1 96 ? -12.195 10.773 13.961 1 98.88 96 VAL A C 1
ATOM 718 O O . VAL A 1 96 ? -11.344 10.016 14.43 1 98.88 96 VAL A O 1
ATOM 721 N N . ILE A 1 97 ? -12.156 11.234 12.75 1 98.81 97 ILE A N 1
ATOM 722 C CA . ILE A 1 97 ? -10.984 11.078 11.883 1 98.81 97 ILE A CA 1
ATOM 723 C C . ILE A 1 97 ? -10.312 12.43 11.68 1 98.81 97 ILE A C 1
ATOM 725 O O . ILE A 1 97 ? -10.906 13.352 11.109 1 98.81 97 ILE A O 1
ATOM 729 N N . SER A 1 98 ? -9.055 12.523 12.086 1 98.06 98 SER A N 1
ATOM 730 C CA . SER A 1 98 ? -8.406 13.836 12.109 1 98.06 98 SER A CA 1
ATOM 731 C C . SER A 1 98 ? -7.164 13.852 11.227 1 98.06 98 SER A C 1
ATOM 733 O O . SER A 1 98 ? -6.457 12.844 11.125 1 98.06 98 SER A O 1
ATOM 735 N N . THR A 1 99 ? -6.867 15 10.664 1 95.38 99 THR A N 1
ATOM 736 C CA . THR A 1 99 ? -5.602 15.234 9.977 1 95.38 99 THR A CA 1
ATOM 737 C C . THR A 1 99 ? -4.621 15.969 10.891 1 95.38 99 THR A C 1
ATOM 739 O O . THR A 1 99 ? -3.486 16.25 10.492 1 95.38 99 THR A O 1
ATOM 742 N N . ASN A 1 100 ? -5.07 16.188 12.07 1 89.75 100 ASN A N 1
ATOM 743 C CA . ASN A 1 100 ? -4.277 16.891 13.07 1 89.75 100 ASN A CA 1
ATOM 744 C C . ASN A 1 100 ? -3.566 15.922 14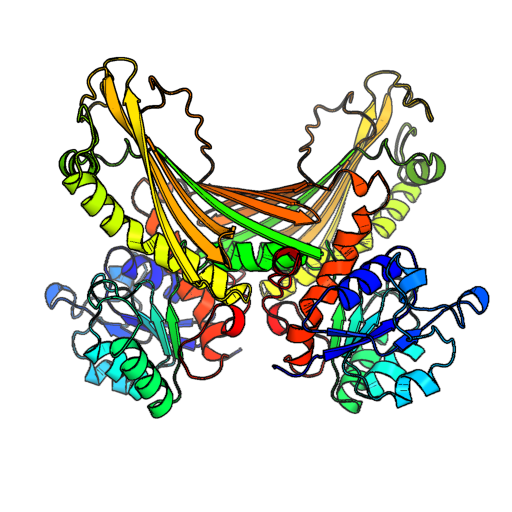.008 1 89.75 100 ASN A C 1
ATOM 746 O O . ASN A 1 100 ? -4.172 14.961 14.492 1 89.75 100 ASN A O 1
ATOM 750 N N . LEU A 1 101 ? -2.369 16.156 14.328 1 86.88 101 LEU A N 1
ATOM 751 C CA . LEU A 1 101 ? -1.578 15.281 15.18 1 86.88 101 LEU A CA 1
ATOM 752 C C . LEU A 1 101 ? -1.669 15.711 16.641 1 86.88 101 LEU A C 1
ATOM 754 O O . LEU A 1 101 ? -1.001 15.133 17.5 1 86.88 101 LEU A O 1
ATOM 758 N N . PHE A 1 102 ? -2.465 16.734 16.953 1 90.88 102 PHE A N 1
ATOM 759 C CA . PHE A 1 102 ? -2.688 17.25 18.297 1 90.88 102 PHE A CA 1
ATOM 760 C C . PHE A 1 102 ? -1.387 17.75 18.922 1 90.88 102 PHE A C 1
ATOM 762 O O . PHE A 1 102 ? -1.138 17.547 20.109 1 90.88 102 PHE A O 1
ATOM 769 N N . LEU A 1 103 ? -0.607 18.328 18.078 1 85.44 103 LEU A N 1
ATOM 770 C CA . LEU A 1 103 ? 0.708 18.797 18.516 1 85.44 103 LEU A CA 1
ATOM 771 C C . LEU A 1 103 ? 0.583 19.906 19.562 1 85.44 103 LEU A C 1
ATOM 773 O O . LEU A 1 103 ? 1.399 19.984 20.469 1 85.44 103 LEU A O 1
ATOM 777 N N . ASN A 1 104 ? -0.472 20.719 19.438 1 88.38 104 ASN A N 1
ATOM 778 C CA . ASN A 1 104 ? -0.64 21.859 20.344 1 88.38 104 ASN A CA 1
ATOM 779 C C . ASN A 1 104 ? -0.888 21.391 21.766 1 88.38 104 ASN A C 1
ATOM 781 O O . ASN A 1 104 ? -0.736 22.172 22.719 1 88.38 104 ASN A O 1
ATOM 785 N N . VAL A 1 105 ? -1.174 20.125 21.953 1 88.62 105 VAL A N 1
ATOM 786 C CA . VAL A 1 105 ? -1.413 19.609 23.297 1 88.62 105 VAL A CA 1
ATOM 787 C C . VAL A 1 105 ? -0.401 18.516 23.609 1 88.62 105 VAL A C 1
ATOM 789 O O . VAL A 1 105 ? -0.647 17.672 24.469 1 88.62 105 VAL A O 1
ATOM 792 N N . GLY A 1 106 ? 0.627 18.516 22.812 1 84.44 106 GLY A N 1
ATOM 793 C CA . GLY A 1 106 ? 1.73 17.609 23.094 1 84.44 106 GLY A CA 1
ATOM 794 C C . GLY A 1 106 ? 1.569 16.25 22.422 1 84.44 106 GLY A C 1
ATOM 795 O O . GLY A 1 106 ? 2.289 15.305 22.734 1 84.44 106 GLY A O 1
ATOM 796 N N . GLY A 1 107 ? 0.58 16.172 21.547 1 88.31 107 GLY A N 1
ATOM 797 C CA . GLY A 1 107 ? 0.355 14.891 20.891 1 88.31 107 GLY A CA 1
ATOM 798 C C . GLY A 1 107 ? -0.545 13.961 21.688 1 88.31 107 GLY A C 1
ATOM 799 O O . GLY A 1 107 ? -1.049 14.328 22.75 1 88.31 107 GLY A O 1
ATOM 800 N N . ILE A 1 108 ? -0.818 12.812 21.109 1 90.56 108 ILE A N 1
ATOM 801 C CA . ILE A 1 108 ? -1.652 11.812 21.75 1 90.56 108 ILE A CA 1
ATOM 802 C C . ILE A 1 108 ? -0.795 10.945 22.672 1 90.56 108 ILE A C 1
ATOM 804 O O . ILE A 1 108 ? -0.395 9.844 22.312 1 90.56 108 ILE A O 1
ATOM 808 N N . GLN A 1 109 ? -0.59 11.461 23.781 1 88.5 109 GLN A N 1
ATOM 809 C CA . GLN A 1 109 ? 0.219 10.773 24.781 1 88.5 109 GLN A CA 1
ATOM 810 C C . GLN A 1 109 ? -0.194 11.18 26.203 1 88.5 109 GLN A C 1
ATOM 812 O O . GLN A 1 109 ? -0.976 12.117 26.375 1 88.5 109 GLN A O 1
ATOM 817 N N . GLY A 1 110 ? 0.264 10.414 27.156 1 92.81 110 GLY A N 1
ATOM 818 C CA . GLY A 1 110 ? 0.02 10.734 28.562 1 92.81 110 GLY A CA 1
ATOM 819 C C . GLY A 1 110 ? -1.451 10.914 28.875 1 92.81 110 GLY A C 1
ATOM 820 O O . GLY A 1 110 ? -2.273 10.062 28.531 1 92.81 110 GLY A O 1
ATOM 821 N N . GLU A 1 111 ? -1.661 12.008 29.531 1 94.94 111 GLU A N 1
ATOM 822 C CA . GLU A 1 111 ? -3.018 12.305 29.984 1 94.94 111 GLU A CA 1
ATOM 823 C C . GLU A 1 111 ? -3.959 12.516 28.812 1 94.94 111 GLU A C 1
ATOM 825 O O . GLU A 1 111 ? -5.125 12.117 28.859 1 94.94 111 GLU A O 1
ATOM 830 N N . THR A 1 112 ? -3.43 13.125 27.812 1 95.69 112 THR A N 1
ATOM 831 C CA . THR A 1 112 ? -4.234 13.359 26.609 1 95.69 112 THR A CA 1
ATOM 832 C C . THR A 1 112 ? -4.703 12.031 26.016 1 95.69 112 THR A C 1
ATOM 834 O O . THR A 1 112 ? -5.883 11.867 25.703 1 95.69 112 THR A O 1
ATOM 837 N N . LYS A 1 113 ? -3.836 11.109 25.906 1 95.44 113 LYS A N 1
ATOM 838 C CA . LYS A 1 113 ? -4.176 9.797 25.375 1 95.44 113 LYS A CA 1
ATOM 839 C C . LYS A 1 113 ? -5.219 9.102 26.25 1 95.44 113 LYS A C 1
ATOM 841 O O . LYS A 1 113 ? -6.176 8.516 25.734 1 95.44 113 LYS A O 1
ATOM 846 N N . GLN A 1 114 ? -5.035 9.148 27.5 1 97.31 114 GLN A N 1
ATOM 847 C CA . GLN A 1 114 ? -5.953 8.508 28.438 1 97.31 114 GLN A CA 1
ATOM 848 C C . GLN A 1 114 ? -7.352 9.109 28.328 1 97.31 114 GLN A C 1
ATOM 850 O O . GLN A 1 114 ? -8.344 8.375 28.312 1 97.31 114 GLN A O 1
ATOM 855 N N . ARG A 1 115 ? -7.352 10.383 28.25 1 97.75 115 ARG A N 1
ATOM 856 C CA . ARG A 1 115 ? -8.625 11.086 28.141 1 97.75 115 ARG A CA 1
ATOM 857 C C . ARG A 1 115 ? -9.352 10.695 26.859 1 97.75 115 ARG A C 1
ATOM 859 O O . ARG A 1 115 ? -10.562 10.438 26.875 1 97.75 115 ARG A O 1
ATOM 866 N N . LEU A 1 116 ? -8.656 10.633 25.812 1 98.31 116 LEU A N 1
ATOM 867 C CA . LEU A 1 116 ? -9.242 10.305 24.516 1 98.31 116 LEU A CA 1
ATOM 868 C C . LEU A 1 116 ? -9.672 8.844 24.469 1 98.31 116 LEU A C 1
ATOM 870 O O . LEU A 1 116 ? -10.742 8.531 23.938 1 98.31 116 LEU A O 1
ATOM 874 N N . ALA A 1 117 ? -8.859 7.98 25.016 1 98.31 117 ALA A N 1
ATOM 875 C CA . ALA A 1 117 ? -9.211 6.562 25.062 1 98.31 117 ALA A CA 1
ATOM 876 C C . ALA A 1 117 ? -10.477 6.344 25.891 1 98.31 117 ALA A C 1
ATOM 878 O O . ALA A 1 117 ? -11.344 5.559 25.5 1 98.31 117 ALA A O 1
ATOM 879 N N . ALA A 1 118 ? -10.562 6.984 26.984 1 98.62 118 ALA A N 1
ATOM 880 C CA . ALA A 1 118 ? -11.742 6.887 27.844 1 98.62 118 ALA A CA 1
ATOM 881 C C . ALA A 1 118 ? -12.984 7.387 27.109 1 98.62 118 ALA A C 1
ATOM 883 O O . ALA A 1 118 ? -14.07 6.809 27.25 1 98.62 118 ALA A O 1
ATOM 884 N N . ALA A 1 119 ? -12.805 8.453 26.391 1 98.75 119 ALA A N 1
ATOM 885 C CA . ALA A 1 119 ? -13.922 9 25.625 1 98.75 119 ALA A CA 1
ATOM 886 C C . ALA A 1 119 ? -14.406 8 24.578 1 98.75 119 ALA A C 1
ATOM 888 O O . ALA A 1 119 ? -15.617 7.828 24.391 1 98.75 119 ALA A O 1
ATOM 889 N N . CYS A 1 120 ? -13.508 7.371 23.859 1 98.75 120 CYS A N 1
ATOM 890 C CA . CYS A 1 120 ? -13.867 6.336 22.891 1 98.75 120 CYS A CA 1
ATOM 891 C C . CYS A 1 120 ? -14.672 5.227 23.547 1 98.75 120 CYS A C 1
ATOM 893 O O . CYS A 1 120 ? -15.68 4.77 23 1 98.75 120 CYS A O 1
ATOM 895 N N . GLN A 1 121 ? -14.227 4.809 24.672 1 98.44 121 GLN A N 1
ATOM 896 C CA . GLN A 1 121 ? -14.891 3.732 25.391 1 98.44 121 GLN A CA 1
ATOM 897 C C . GLN A 1 121 ? -16.312 4.129 25.797 1 98.44 121 GLN A C 1
ATOM 899 O O . GLN A 1 121 ? -17.25 3.354 25.609 1 98.44 121 GLN A O 1
ATOM 904 N N . ARG A 1 122 ? -16.484 5.293 26.328 1 98.44 122 ARG A N 1
ATOM 905 C CA . ARG A 1 122 ? -17.781 5.77 26.797 1 98.44 122 ARG A CA 1
ATOM 906 C C . ARG A 1 122 ? -18.766 5.906 25.641 1 98.44 122 ARG A C 1
ATOM 908 O O . ARG A 1 122 ? -19.953 5.609 25.781 1 98.44 122 ARG A O 1
ATOM 915 N N . GLY A 1 123 ? -18.281 6.293 24.516 1 98.56 123 GLY A N 1
ATOM 916 C CA . GLY A 1 123 ? -19.156 6.551 23.375 1 98.56 123 GLY A CA 1
ATOM 917 C C . GLY A 1 123 ? -19.281 5.359 22.453 1 98.56 123 GLY A C 1
ATOM 918 O O . GLY A 1 123 ? -20.156 5.34 21.578 1 98.56 123 GLY A O 1
ATOM 919 N N . GLY A 1 124 ? -18.391 4.34 22.703 1 98.5 124 GLY A N 1
ATOM 920 C CA . GLY A 1 124 ? -18.312 3.283 21.703 1 98.5 124 GLY A CA 1
ATOM 921 C C . GLY A 1 124 ? -17.859 3.777 20.344 1 98.5 124 GLY A C 1
ATOM 922 O O . GLY A 1 124 ? -18.406 3.361 19.328 1 98.5 124 GLY A O 1
ATOM 923 N N . SER A 1 125 ? -16.969 4.73 20.297 1 98.62 125 SER A N 1
ATOM 924 C CA . SER A 1 125 ? -16.516 5.41 19.094 1 98.62 125 SER A CA 1
ATOM 925 C C . SER A 1 125 ? -15.008 5.234 18.891 1 98.62 125 SER A C 1
ATOM 927 O O . SER A 1 125 ? -14.328 4.648 19.734 1 98.62 125 SER A O 1
ATOM 929 N N . SER A 1 126 ? -14.5 5.781 17.734 1 98.75 126 SER A N 1
ATOM 930 C CA . SER A 1 126 ? -13.086 5.613 17.406 1 98.75 126 SER A CA 1
ATOM 931 C C . SER A 1 126 ? -12.438 6.945 17.031 1 98.75 126 SER A C 1
ATOM 933 O O . SER A 1 126 ? -13.102 7.836 16.5 1 98.75 126 SER A O 1
ATOM 935 N N . LEU A 1 127 ? -11.188 7.039 17.406 1 98.69 127 LEU A N 1
ATOM 936 C CA . LEU A 1 127 ? -10.328 8.133 16.953 1 98.69 127 LEU A CA 1
ATOM 937 C C . LEU A 1 127 ? -9.25 7.621 16.016 1 98.69 127 LEU A C 1
ATOM 939 O O . LEU A 1 127 ? -8.539 6.668 16.328 1 98.69 127 LEU A O 1
ATOM 943 N N . TYR A 1 128 ? -9.172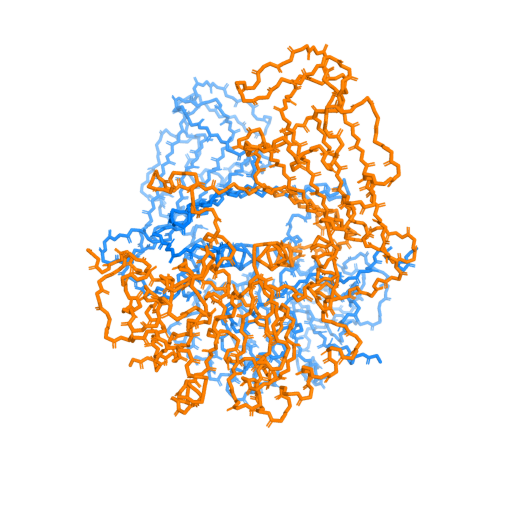 8.219 14.836 1 98.06 128 TYR A N 1
ATOM 944 C CA . TYR A 1 128 ? -8.148 7.871 13.859 1 98.06 128 TYR A CA 1
ATOM 945 C C . TYR A 1 128 ? -7.461 9.117 13.32 1 98.06 128 TYR A C 1
ATOM 947 O O . TYR A 1 128 ? -8.125 10.047 12.852 1 98.06 128 TYR A O 1
ATOM 955 N N . ILE A 1 129 ? -6.145 9.156 13.438 1 96.69 129 ILE A N 1
ATOM 956 C CA . ILE A 1 129 ? -5.355 10.266 12.922 1 96.69 129 ILE A CA 1
ATOM 957 C C . ILE A 1 129 ? -4.629 9.836 11.648 1 96.69 129 ILE A C 1
ATOM 959 O O . ILE A 1 129 ? -3.941 8.812 11.633 1 96.69 129 ILE A O 1
ATOM 963 N N . THR A 1 130 ? -4.809 10.672 10.602 1 96.25 130 THR A N 1
ATOM 964 C CA . THR A 1 130 ? -4.18 10.32 9.336 1 96.25 130 THR A CA 1
ATOM 965 C C . THR A 1 130 ? -3.838 11.57 8.531 1 96.25 130 THR A C 1
ATOM 967 O O . THR A 1 130 ? -3.988 12.688 9.023 1 96.25 130 THR A O 1
ATOM 970 N N . GLY A 1 131 ? -3.35 11.484 7.398 1 95.56 131 GLY A N 1
ATOM 971 C CA . GLY A 1 131 ? -2.852 12.445 6.426 1 95.56 131 GLY A CA 1
ATOM 972 C C . GLY A 1 131 ? -1.969 11.812 5.363 1 95.56 131 GLY A C 1
ATOM 973 O O . GLY A 1 131 ? -2.033 10.602 5.133 1 95.56 131 GLY A O 1
ATOM 974 N N . VAL A 1 132 ? -1.219 12.633 4.73 1 94.12 132 VAL A N 1
ATOM 975 C CA . VAL A 1 132 ? -0.31 12.086 3.73 1 94.12 132 VAL A CA 1
ATOM 976 C C . VAL A 1 132 ? 0.918 11.492 4.418 1 94.12 132 VAL A C 1
ATOM 978 O O . VAL A 1 132 ? 1.298 10.352 4.152 1 94.12 132 VAL A O 1
ATOM 981 N N . ASN A 1 133 ? 1.475 12.258 5.332 1 92.25 133 ASN A N 1
ATOM 982 C CA . ASN A 1 133 ? 2.611 11.891 6.168 1 92.25 133 ASN A CA 1
ATOM 983 C C . ASN A 1 133 ? 2.645 12.703 7.461 1 92.25 133 ASN A C 1
ATOM 985 O O . ASN A 1 133 ? 3.047 13.867 7.453 1 92.25 133 ASN A O 1
ATOM 989 N N . PRO A 1 134 ? 2.314 12.055 8.555 1 93.38 134 PRO A N 1
ATOM 990 C CA . PRO A 1 134 ? 1.997 10.648 8.805 1 93.38 134 PRO A CA 1
ATOM 991 C C . PRO A 1 134 ? 0.63 10.242 8.258 1 93.38 134 PRO A C 1
ATOM 993 O O . PRO A 1 134 ? -0.271 11.078 8.164 1 93.38 134 PRO A O 1
ATOM 996 N N . GLY A 1 135 ? 0.454 9 7.965 1 94.94 135 GLY A N 1
ATOM 997 C CA . GLY A 1 135 ? -0.814 8.43 7.547 1 94.94 135 GLY A CA 1
ATOM 998 C C . GLY A 1 135 ? -0.691 7.535 6.324 1 94.94 135 GLY A C 1
ATOM 999 O O . GLY A 1 135 ? -0.304 6.371 6.434 1 94.94 135 GLY A O 1
ATOM 1000 N N . TRP A 1 136 ? -1.021 8.141 5.168 1 96.94 136 TRP A N 1
ATOM 1001 C CA . TRP A 1 136 ? -1.105 7.41 3.908 1 96.94 136 TRP A CA 1
ATOM 1002 C C . TRP A 1 136 ? 0.218 6.723 3.586 1 96.94 136 TRP A C 1
ATOM 1004 O O . TRP A 1 136 ? 0.245 5.535 3.262 1 96.94 136 TRP A O 1
ATOM 1014 N N . ILE A 1 137 ? 1.347 7.445 3.695 1 96.44 137 ILE A N 1
ATOM 1015 C CA . ILE A 1 137 ? 2.645 6.887 3.328 1 96.44 137 ILE A CA 1
ATOM 1016 C C . ILE A 1 137 ? 2.986 5.727 4.262 1 96.44 137 ILE A C 1
ATOM 10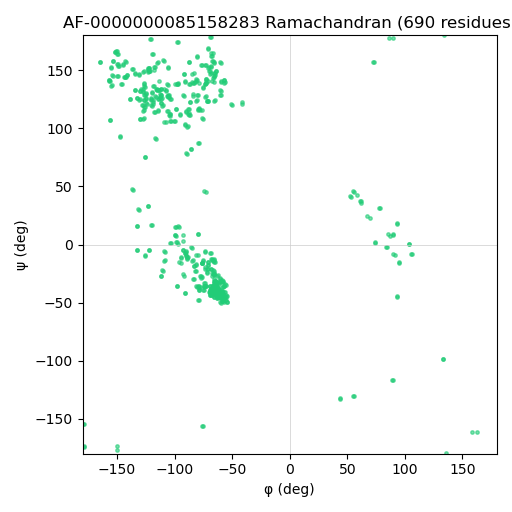18 O O . ILE A 1 137 ? 3.627 4.758 3.848 1 96.44 137 ILE A O 1
ATOM 1022 N N . ASN A 1 138 ? 2.523 5.809 5.516 1 95.88 138 ASN A N 1
ATOM 1023 C CA . ASN A 1 138 ? 2.76 4.711 6.449 1 95.88 138 ASN A CA 1
ATOM 1024 C C . ASN A 1 138 ? 1.977 3.461 6.059 1 95.88 138 ASN A C 1
ATOM 1026 O O . ASN A 1 138 ? 2.477 2.344 6.188 1 95.88 138 ASN A O 1
ATOM 1030 N N . THR A 1 139 ? 0.753 3.668 5.637 1 96.44 139 THR A N 1
ATOM 1031 C CA . THR A 1 139 ? -0.028 2.553 5.113 1 96.44 139 THR A CA 1
ATOM 1032 C C . THR A 1 139 ? 0.664 1.927 3.906 1 96.44 139 THR A C 1
ATOM 1034 O O . THR A 1 139 ? 0.812 0.705 3.834 1 96.44 139 THR A O 1
ATOM 1037 N N . MET A 1 140 ? 1.154 2.766 3.018 1 96.25 140 MET A N 1
ATOM 1038 C CA . MET A 1 140 ? 1.862 2.318 1.821 1 96.25 140 MET A CA 1
ATOM 1039 C C . MET A 1 140 ? 3.082 1.481 2.191 1 96.25 140 MET A C 1
ATOM 1041 O O . MET A 1 140 ? 3.246 0.365 1.695 1 96.25 140 MET A O 1
ATOM 1045 N N . VAL A 1 141 ? 3.816 1.996 3.062 1 95.88 141 VAL A N 1
ATOM 1046 C CA . VAL A 1 141 ? 5.066 1.345 3.432 1 95.88 141 VAL A CA 1
ATOM 1047 C C . VAL A 1 141 ? 4.773 0.024 4.141 1 95.88 141 VAL A C 1
ATOM 1049 O O . VAL A 1 141 ? 5.438 -0.984 3.887 1 95.88 141 VAL A O 1
ATOM 1052 N N . THR A 1 142 ? 3.791 0.077 5.012 1 94.88 142 THR A N 1
ATOM 1053 C CA . THR A 1 142 ? 3.4 -1.152 5.695 1 94.88 142 THR A CA 1
ATOM 1054 C C . THR A 1 142 ? 3.045 -2.24 4.688 1 94.88 142 THR A C 1
ATOM 1056 O O . THR A 1 142 ? 3.559 -3.359 4.766 1 94.88 142 THR A O 1
ATOM 1059 N N . ALA A 1 143 ? 2.264 -1.927 3.738 1 95.81 143 ALA A N 1
ATOM 1060 C CA . ALA A 1 143 ? 1.875 -2.875 2.697 1 95.81 143 ALA A CA 1
ATOM 1061 C C . ALA A 1 143 ? 3.088 -3.336 1.894 1 95.81 143 ALA A C 1
ATOM 1063 O O . ALA A 1 143 ? 3.182 -4.508 1.517 1 95.81 143 ALA A O 1
ATOM 1064 N N . MET A 1 144 ? 4.012 -2.457 1.647 1 97 144 MET A N 1
ATOM 1065 C CA . MET A 1 144 ? 5.207 -2.736 0.859 1 97 144 MET A CA 1
ATOM 1066 C C . MET A 1 144 ? 6.016 -3.871 1.48 1 97 144 MET A C 1
ATOM 1068 O O . MET A 1 144 ? 6.598 -4.688 0.765 1 97 144 MET A O 1
ATOM 1072 N N . THR A 1 145 ? 5.977 -3.965 2.705 1 96.56 145 THR A N 1
ATOM 1073 C CA . THR A 1 145 ? 6.863 -4.891 3.398 1 96.56 145 THR A CA 1
ATOM 1074 C C . THR A 1 145 ? 6.367 -6.328 3.256 1 96.56 145 THR A C 1
ATOM 1076 O O . THR A 1 145 ? 7.113 -7.277 3.498 1 96.56 145 THR A O 1
ATOM 1079 N N . ALA A 1 146 ? 5.137 -6.523 2.857 1 96.75 146 ALA A N 1
ATOM 1080 C CA . ALA A 1 146 ? 4.488 -7.832 2.902 1 96.75 146 ALA A CA 1
ATOM 1081 C C . ALA A 1 146 ? 5.145 -8.805 1.922 1 96.75 146 ALA A C 1
ATOM 1083 O O . ALA A 1 146 ? 4.914 -10.016 1.99 1 96.75 146 ALA A O 1
ATOM 1084 N N . VAL A 1 147 ? 5.961 -8.289 1.004 1 96.19 147 VAL A N 1
ATOM 1085 C CA . VAL A 1 147 ? 6.621 -9.141 0.023 1 96.19 147 VAL A CA 1
ATOM 1086 C C . VAL A 1 147 ? 7.992 -9.562 0.544 1 96.19 147 VAL A C 1
ATOM 1088 O O . VAL A 1 147 ? 8.648 -10.43 -0.043 1 96.19 147 VAL A O 1
ATOM 1091 N N . CYS A 1 148 ? 8.375 -9.023 1.696 1 94.88 148 CYS A N 1
ATOM 1092 C CA . CYS A 1 148 ? 9.711 -9.266 2.24 1 94.88 148 CYS A CA 1
ATOM 1093 C C . CYS A 1 148 ? 9.688 -10.375 3.277 1 94.88 148 CYS A C 1
ATOM 1095 O O . CYS A 1 148 ? 8.773 -10.445 4.102 1 94.88 148 CYS A O 1
ATOM 1097 N N . ARG A 1 149 ? 10.648 -11.219 3.25 1 92.44 149 ARG A N 1
ATOM 1098 C CA . ARG A 1 149 ? 10.812 -12.219 4.305 1 92.44 149 ARG A CA 1
ATOM 1099 C C . ARG A 1 149 ? 11.344 -11.578 5.582 1 92.44 149 ARG A C 1
ATOM 1101 O O . ARG A 1 149 ? 11 -12.016 6.688 1 92.44 149 ARG A O 1
ATOM 1108 N N . ASP A 1 150 ? 12.141 -10.578 5.309 1 90.06 150 ASP A N 1
ATOM 1109 C CA . ASP A 1 150 ? 12.758 -9.836 6.41 1 90.06 150 ASP A CA 1
ATOM 1110 C C . ASP A 1 150 ? 12.836 -8.344 6.09 1 90.06 150 ASP A C 1
ATOM 1112 O O . ASP A 1 150 ? 13.008 -7.961 4.934 1 90.06 150 ASP A O 1
ATOM 1116 N N . VAL A 1 151 ? 12.656 -7.547 7.145 1 93 151 VAL A N 1
ATOM 1117 C CA . VAL A 1 151 ? 12.773 -6.094 7.031 1 93 151 VAL A CA 1
ATOM 1118 C C . VAL A 1 151 ? 13.742 -5.57 8.086 1 93 151 VAL A C 1
ATOM 1120 O O . VAL A 1 151 ? 13.453 -5.617 9.281 1 93 151 VAL A O 1
ATOM 1123 N N . GLU A 1 152 ? 14.844 -5.031 7.617 1 92.88 152 GLU A N 1
ATOM 1124 C CA . GLU A 1 152 ? 15.852 -4.508 8.531 1 92.88 152 GLU A CA 1
ATOM 1125 C C . GLU A 1 152 ? 15.609 -3.033 8.836 1 92.88 152 GLU A C 1
ATOM 1127 O O . GLU A 1 152 ? 15.781 -2.594 9.977 1 92.88 152 GLU A O 1
ATOM 1132 N N . MET A 1 153 ? 15.266 -2.357 7.793 1 94.88 153 MET A N 1
ATOM 1133 C CA . MET A 1 153 ? 15.055 -0.92 7.941 1 94.88 153 MET A CA 1
ATOM 1134 C C . MET A 1 153 ? 14.148 -0.387 6.84 1 94.88 153 MET A C 1
ATOM 1136 O O . MET A 1 153 ? 14.258 -0.799 5.684 1 94.88 153 MET A O 1
ATOM 1140 N N . VAL A 1 154 ? 13.328 0.505 7.246 1 96.25 154 VAL A N 1
ATOM 1141 C CA . VAL A 1 154 ? 12.523 1.26 6.289 1 96.25 154 VAL A CA 1
ATOM 1142 C C . VAL A 1 154 ? 12.945 2.729 6.309 1 96.25 154 VAL A C 1
ATOM 1144 O O . VAL A 1 154 ? 13.109 3.32 7.375 1 96.25 154 VAL A O 1
ATOM 1147 N N . SER A 1 155 ? 13.125 3.271 5.105 1 96.5 155 SER A N 1
ATOM 1148 C CA . SER A 1 155 ? 13.461 4.688 4.977 1 96.5 155 SER A CA 1
ATOM 1149 C C . SER A 1 155 ? 12.5 5.398 4.035 1 96.5 155 SER A C 1
ATOM 1151 O O . SER A 1 155 ? 12.312 4.973 2.893 1 96.5 155 SER A O 1
ATOM 1153 N N . VAL A 1 156 ? 11.898 6.438 4.551 1 96.44 156 VAL A N 1
ATOM 1154 C CA . VAL A 1 156 ? 11.023 7.289 3.758 1 96.44 156 VAL A CA 1
ATOM 1155 C C . VAL A 1 156 ? 11.656 8.664 3.574 1 96.44 156 VAL A C 1
ATOM 1157 O O . VAL A 1 156 ? 11.898 9.375 4.551 1 96.44 156 VAL A O 1
ATOM 1160 N N . SER A 1 157 ? 11.852 9.039 2.352 1 95 157 SER A N 1
ATOM 1161 C CA . SER A 1 157 ? 12.469 10.32 2.049 1 95 157 SER A CA 1
ATOM 1162 C C . SER A 1 157 ? 11.539 11.211 1.23 1 95 157 SER A C 1
ATOM 1164 O O . SER A 1 157 ? 10.93 10.75 0.263 1 95 157 SER A O 1
ATOM 1166 N N . GLU A 1 158 ? 11.422 12.359 1.671 1 92.75 158 GLU A N 1
ATOM 1167 C CA . GLU A 1 158 ? 10.688 13.398 0.94 1 92.75 158 GLU A CA 1
ATOM 1168 C C . GLU A 1 158 ? 11.625 14.508 0.477 1 92.75 158 GLU A C 1
ATOM 1170 O O . GLU A 1 158 ? 12.406 15.039 1.27 1 92.75 158 GLU A O 1
ATOM 1175 N N . SER A 1 159 ? 11.633 14.805 -0.796 1 90.25 159 SER A N 1
ATOM 1176 C CA . SER A 1 159 ? 12.438 15.891 -1.344 1 90.25 159 SER A CA 1
ATOM 1177 C C . SER A 1 159 ? 11.562 16.953 -1.994 1 90.25 159 SER A C 1
ATOM 1179 O O . SER A 1 159 ? 10.578 16.625 -2.672 1 90.25 159 SER A O 1
ATOM 1181 N N . ALA A 1 160 ? 11.93 18.219 -1.701 1 86.62 160 ALA A N 1
ATOM 1182 C CA . ALA A 1 160 ? 11.094 19.281 -2.262 1 86.62 160 ALA A CA 1
ATOM 1183 C C . ALA A 1 160 ? 11.93 20.516 -2.596 1 86.62 160 ALA A C 1
ATOM 1185 O O . ALA A 1 160 ? 12.828 20.891 -1.84 1 86.62 160 ALA A O 1
ATOM 1186 N N . ASP A 1 161 ? 11.602 21.078 -3.746 1 89.25 161 ASP A N 1
ATOM 1187 C CA . ASP A 1 161 ? 12 22.453 -4.039 1 89.25 161 ASP A CA 1
ATOM 1188 C C . ASP A 1 161 ? 11.133 23.453 -3.277 1 89.25 161 ASP A C 1
ATOM 1190 O O . ASP A 1 161 ? 9.969 23.672 -3.631 1 89.25 161 ASP A O 1
ATOM 1194 N N . VAL A 1 162 ? 11.734 24.062 -2.303 1 88.31 162 VAL A N 1
ATOM 1195 C CA . VAL A 1 162 ? 10.922 24.906 -1.43 1 88.31 162 VAL A CA 1
ATOM 1196 C C . VAL A 1 162 ? 11.062 26.359 -1.832 1 88.31 162 VAL A C 1
ATOM 1198 O O . VAL A 1 162 ? 10.555 27.266 -1.148 1 88.31 162 VAL A O 1
ATOM 1201 N N . SER A 1 163 ? 11.719 26.625 -2.957 1 90.12 163 SER A N 1
ATOM 1202 C CA . SER A 1 163 ? 11.883 27.984 -3.451 1 90.12 163 SER A CA 1
ATOM 1203 C C . SER A 1 163 ? 10.547 28.562 -3.91 1 90.12 163 SER A C 1
ATOM 1205 O O . SER A 1 163 ? 10.414 29.781 -4.07 1 90.12 163 SER A O 1
ATOM 1207 N N . VAL A 1 164 ? 9.609 27.703 -4.016 1 80.62 164 VAL A N 1
ATOM 1208 C CA . VAL A 1 164 ? 8.305 28.125 -4.5 1 80.62 164 VAL A CA 1
ATOM 1209 C C . VAL A 1 164 ? 7.508 28.75 -3.354 1 80.62 164 VAL A C 1
ATOM 1211 O O . VAL A 1 164 ? 6.492 29.406 -3.582 1 80.62 164 VAL A O 1
ATOM 1214 N N . TYR A 1 165 ? 7.945 28.484 -2.182 1 81.44 165 TYR A N 1
ATOM 1215 C CA . TYR A 1 165 ? 7.316 29.094 -1.011 1 81.44 165 TYR A CA 1
ATOM 1216 C C . TYR A 1 165 ? 7.992 30.406 -0.656 1 81.44 165 TYR A C 1
ATOM 1218 O O . TYR A 1 165 ? 8.984 30.422 0.073 1 81.44 165 TYR A O 1
ATOM 1226 N N . GLU A 1 166 ? 7.355 31.484 -0.987 1 88.38 166 GLU A N 1
ATOM 1227 C CA . GLU A 1 166 ? 7.992 32.781 -0.942 1 88.38 166 GLU A CA 1
ATOM 1228 C C . GLU A 1 166 ? 7.812 33.438 0.424 1 88.38 166 GLU A C 1
ATOM 1230 O O . GLU A 1 166 ? 7.031 34.375 0.566 1 88.38 166 GLU A O 1
ATOM 1235 N N . SER A 1 167 ? 8.602 33 1.341 1 89.19 167 SER A N 1
ATOM 1236 C CA . SER A 1 167 ? 8.57 33.562 2.695 1 89.19 167 SER A CA 1
ATOM 1237 C C . SER A 1 167 ? 9.953 33.531 3.334 1 89.19 167 SER A C 1
ATOM 1239 O O . SER A 1 167 ? 10.312 32.562 4.016 1 89.19 167 SER A O 1
ATOM 1241 N N . PRO A 1 168 ? 10.602 34.531 3.197 1 91.81 168 PRO A N 1
ATOM 1242 C CA . PRO A 1 168 ? 11.953 34.594 3.752 1 91.81 168 PRO A CA 1
ATOM 1243 C C . PRO A 1 168 ? 11.992 34.312 5.254 1 91.81 168 PRO A C 1
ATOM 1245 O O . PRO A 1 168 ? 12.875 33.594 5.73 1 91.81 168 PRO A O 1
ATOM 1248 N N . GLU A 1 169 ? 11.055 34.844 5.922 1 90.19 169 GLU A N 1
ATOM 1249 C CA . GLU A 1 169 ? 11.023 34.688 7.375 1 90.19 169 GLU A CA 1
ATOM 1250 C C . GLU A 1 169 ? 10.922 33.219 7.773 1 90.19 169 GLU A C 1
ATOM 1252 O O . GLU A 1 169 ? 11.609 32.781 8.688 1 90.19 169 GLU A O 1
ATOM 1257 N N . THR A 1 170 ? 10.133 32.5 7.059 1 88 170 THR A N 1
ATOM 1258 C CA . THR A 1 170 ? 9.945 31.094 7.312 1 88 170 THR A CA 1
ATOM 1259 C C . THR A 1 170 ? 11.266 30.328 7.145 1 88 170 THR A C 1
ATOM 1261 O O . THR A 1 170 ? 11.664 29.578 8.023 1 88 170 THR A O 1
ATOM 1264 N N . TRP A 1 171 ? 11.914 30.625 6.191 1 93.06 171 TRP A N 1
ATOM 1265 C CA . TRP A 1 171 ? 13.086 29.828 5.84 1 93.06 171 TRP A CA 1
ATOM 1266 C C . TRP A 1 171 ? 14.305 30.266 6.652 1 93.06 171 TRP A C 1
ATOM 1268 O O . TRP A 1 171 ? 15.156 29.438 6.992 1 93.06 171 TRP A O 1
ATOM 1278 N N . GLN A 1 172 ? 14.305 31.469 6.988 1 92.44 172 GLN A N 1
ATOM 1279 C CA . GLN A 1 172 ? 15.367 31.938 7.875 1 92.44 172 GLN A CA 1
ATOM 1280 C C . GLN A 1 172 ? 15.273 31.266 9.242 1 92.44 172 GLN A C 1
ATOM 1282 O O . GLN A 1 172 ? 16.297 31.016 9.883 1 92.44 172 GLN A O 1
ATOM 1287 N N . SER A 1 173 ? 14.109 31.031 9.617 1 92.06 173 SER A N 1
ATOM 1288 C CA . SER A 1 173 ? 13.922 30.344 10.898 1 92.06 173 SER A CA 1
ATOM 1289 C C . SER A 1 173 ? 14.469 28.922 10.844 1 92.06 173 SER A C 1
ATOM 1291 O O . SER A 1 173 ? 14.703 28.312 11.883 1 92.06 173 SER A O 1
ATOM 1293 N N . GLN A 1 174 ? 14.719 28.453 9.641 1 93.38 174 GLN A N 1
ATOM 1294 C CA . GLN A 1 174 ? 15.281 27.125 9.445 1 93.38 174 GLN A CA 1
ATOM 1295 C C . GLN A 1 174 ? 16.766 27.203 9.102 1 93.38 174 GLN A C 1
ATOM 1297 O O . GLN A 1 174 ? 17.391 26.172 8.781 1 93.38 174 GLN A O 1
ATOM 1302 N N . GLY A 1 175 ? 17.25 28.375 9.078 1 95 175 GLY A N 1
ATOM 1303 C CA . GLY A 1 175 ? 18.688 28.562 8.914 1 95 175 GLY A CA 1
ATOM 1304 C C . GLY A 1 175 ? 19.078 29.047 7.535 1 95 175 GLY A C 1
ATOM 1305 O O . GLY A 1 175 ? 20.234 29.391 7.297 1 95 175 GLY A O 1
ATOM 1306 N N . PHE A 1 176 ? 18.188 29.094 6.613 1 96.25 176 PHE A N 1
ATOM 1307 C CA . PHE A 1 176 ? 18.516 29.5 5.25 1 96.25 176 PHE A CA 1
ATOM 1308 C C . PHE A 1 176 ? 19.078 30.906 5.219 1 96.25 176 PHE A C 1
ATOM 1310 O O . PHE A 1 176 ? 18.625 31.781 5.953 1 96.25 176 PHE A O 1
ATOM 1317 N N . SER A 1 177 ? 20.062 31.125 4.41 1 95.94 177 SER A N 1
ATOM 1318 C CA . SER A 1 177 ? 20.75 32.375 4.16 1 95.94 177 SER A CA 1
ATOM 1319 C C . SER A 1 177 ? 21.672 32.75 5.316 1 95.94 177 SER A C 1
ATOM 1321 O O . SER A 1 177 ? 22.297 33.812 5.316 1 95.94 177 SER A O 1
ATOM 1323 N N . LEU A 1 178 ? 21.734 31.922 6.312 1 96.5 178 LEU A N 1
ATOM 1324 C CA . LEU A 1 178 ? 22.766 32.062 7.336 1 96.5 178 LEU A CA 1
ATOM 1325 C C . LEU A 1 178 ? 24.031 31.328 6.93 1 96.5 178 LEU A C 1
ATOM 1327 O O . LEU A 1 178 ? 24 30.406 6.102 1 96.5 178 LEU A O 1
ATOM 1331 N N . SER A 1 179 ? 25.109 31.797 7.539 1 95.81 179 SER A N 1
ATOM 1332 C CA . SER A 1 179 ? 26.375 31.125 7.25 1 95.81 179 SER A CA 1
ATOM 1333 C C . SER A 1 179 ? 26.422 29.766 7.922 1 95.81 179 SER A C 1
ATOM 1335 O O . SER A 1 179 ? 27.047 28.828 7.398 1 95.81 179 SER A O 1
ATOM 1337 N N . GLU A 1 180 ? 25.844 29.703 9.07 1 94.88 180 GLU A N 1
ATOM 1338 C CA . GLU A 1 180 ? 25.719 28.469 9.852 1 94.88 180 GLU A CA 1
ATOM 1339 C C . GLU A 1 180 ? 24.453 28.484 10.68 1 94.88 180 GLU A C 1
ATOM 1341 O O . GLU A 1 180 ? 23.938 29.547 11.031 1 94.88 180 GLU A O 1
ATOM 1346 N N . ALA A 1 181 ? 23.984 27.297 10.953 1 95.44 181 ALA A N 1
ATOM 1347 C CA . ALA A 1 181 ? 22.781 27.203 11.766 1 95.44 181 ALA A CA 1
ATOM 1348 C C . ALA A 1 181 ? 23.109 27.172 13.258 1 95.44 181 ALA A C 1
ATOM 1350 O O . ALA A 1 181 ? 23.688 26.188 13.75 1 95.44 181 ALA A O 1
ATOM 1351 N N . PRO A 1 182 ? 22.781 28.156 13.992 1 95.5 182 PRO A N 1
ATOM 1352 C CA . PRO A 1 182 ? 23.016 28.109 15.438 1 95.5 182 PRO A CA 1
ATOM 1353 C C . PRO A 1 182 ? 22.078 27.141 16.156 1 95.5 182 PRO A C 1
ATOM 1355 O O . PRO A 1 182 ? 21.078 26.688 15.57 1 95.5 182 PRO A O 1
ATOM 1358 N N . PRO A 1 183 ? 22.344 26.859 17.391 1 95.44 183 PRO A N 1
ATOM 1359 C CA . PRO A 1 183 ? 21.562 25.891 18.141 1 95.44 183 PRO A CA 1
ATOM 1360 C C . PRO A 1 183 ? 20.078 26.266 18.203 1 95.44 183 PRO A C 1
ATOM 1362 O O . PRO A 1 183 ? 19.203 25.391 18.125 1 95.44 183 PRO A O 1
ATOM 1365 N N . ALA A 1 184 ? 19.797 27.5 18.297 1 94.56 184 ALA A N 1
ATOM 1366 C CA . ALA A 1 184 ? 18.406 27.938 18.359 1 94.56 184 ALA A CA 1
ATOM 1367 C C . ALA A 1 184 ? 17.672 27.594 17.078 1 94.56 184 ALA A C 1
ATOM 1369 O O . ALA A 1 184 ? 16.484 27.25 17.109 1 94.56 184 ALA A O 1
ATOM 1370 N N . VAL A 1 185 ? 18.297 27.688 15.961 1 94.31 185 VAL A N 1
ATOM 1371 C CA . VAL A 1 185 ? 17.734 27.344 14.656 1 94.31 185 VAL A CA 1
ATOM 1372 C C . VAL A 1 185 ? 17.5 25.844 14.57 1 94.31 185 VAL A C 1
ATOM 1374 O O . VAL A 1 185 ? 16.469 25.406 14.078 1 94.31 185 VAL A O 1
ATOM 1377 N N . ILE A 1 186 ? 18.438 25.125 15.086 1 95.62 186 ILE A N 1
ATOM 1378 C CA . ILE A 1 186 ? 18.344 23.672 15.086 1 95.62 186 ILE A CA 1
ATOM 1379 C C . ILE A 1 186 ? 17.141 23.25 15.922 1 95.62 186 ILE A C 1
ATOM 1381 O O . ILE A 1 186 ? 16.375 22.359 15.523 1 95.62 186 ILE A O 1
ATOM 1385 N N . GLU A 1 187 ? 16.906 23.875 17.031 1 94.75 187 GLU A N 1
ATOM 1386 C CA . GLU A 1 187 ? 15.773 23.562 17.891 1 94.75 187 GLU A CA 1
ATOM 1387 C C . GLU A 1 187 ? 14.445 23.906 17.219 1 94.75 187 GLU A C 1
ATOM 1389 O O . GLU A 1 187 ? 13.469 23.172 17.359 1 94.75 187 GLU A O 1
ATOM 1394 N N . THR A 1 188 ? 14.461 24.984 16.578 1 92.25 188 THR A N 1
ATOM 1395 C CA . THR A 1 188 ? 13.266 25.391 15.836 1 92.25 188 THR A CA 1
ATOM 1396 C C . THR A 1 188 ? 12.938 24.375 14.742 1 92.25 188 THR A C 1
ATOM 1398 O O . THR A 1 188 ? 11.789 23.969 14.586 1 92.25 188 THR A O 1
ATOM 1401 N N . ALA A 1 189 ? 13.961 23.969 14.039 1 91.88 189 ALA A N 1
ATOM 1402 C CA . ALA A 1 189 ? 13.781 22.984 12.984 1 91.88 189 ALA A CA 1
ATOM 1403 C C . ALA A 1 189 ? 13.258 21.656 13.562 1 91.88 189 ALA A C 1
ATOM 1405 O O . ALA A 1 189 ? 12.367 21.031 12.977 1 91.88 189 ALA A O 1
ATOM 1406 N N . LYS A 1 190 ? 13.812 21.312 14.633 1 93.25 190 LYS A N 1
ATOM 1407 C CA . LYS A 1 190 ? 13.383 20.094 15.312 1 93.25 190 LYS A CA 1
ATOM 1408 C C . LYS A 1 190 ? 11.898 20.156 15.656 1 93.25 190 LYS A C 1
ATOM 1410 O O . LYS A 1 190 ? 11.164 19.172 15.445 1 93.25 190 LYS A O 1
ATOM 1415 N N . MET A 1 191 ? 11.469 21.234 16.109 1 88.81 191 MET A N 1
ATOM 1416 C CA . MET A 1 191 ? 10.07 21.422 16.453 1 88.81 191 MET A CA 1
ATOM 1417 C C . MET A 1 191 ? 9.188 21.344 15.211 1 88.81 191 MET A C 1
ATOM 1419 O O . MET A 1 191 ? 8.133 20.703 15.227 1 88.81 191 MET A O 1
ATOM 1423 N N . TRP A 1 192 ? 9.648 21.922 14.188 1 85.19 192 TRP A N 1
ATOM 1424 C CA . TRP A 1 192 ? 8.883 21.953 12.945 1 85.19 192 TRP A CA 1
ATOM 1425 C C . TRP A 1 192 ? 8.734 20.547 12.359 1 85.19 192 TRP A C 1
ATOM 1427 O O . TRP A 1 192 ? 7.719 20.234 11.727 1 85.19 192 TRP A O 1
ATOM 1437 N N . LEU A 1 193 ? 9.719 19.781 12.594 1 90.25 193 LEU A N 1
ATOM 1438 C CA . LEU A 1 193 ? 9.75 18.469 11.977 1 90.25 193 LEU A CA 1
ATOM 1439 C C . LEU A 1 193 ? 9.211 17.406 12.93 1 90.25 193 LEU A C 1
ATOM 1441 O O . LEU A 1 193 ? 9.359 16.203 12.68 1 90.25 193 LEU A O 1
ATOM 1445 N N . SER A 1 194 ? 8.547 17.828 13.969 1 90 194 SER A N 1
ATOM 1446 C CA . SER A 1 194 ? 8.031 16.891 14.961 1 90 194 SER A CA 1
ATOM 1447 C C . SER A 1 194 ? 6.953 15.992 14.367 1 90 194 SER A C 1
ATOM 1449 O O . SER A 1 194 ? 6.734 14.875 14.844 1 90 194 SER A O 1
ATOM 1451 N N . THR A 1 195 ? 6.266 16.438 13.312 1 88.81 195 THR A N 1
ATOM 1452 C CA . THR A 1 195 ? 5.27 15.617 12.625 1 88.81 195 THR A CA 1
ATOM 1453 C C . THR A 1 195 ? 5.906 14.352 12.055 1 88.81 195 THR A C 1
ATOM 1455 O O . THR A 1 195 ? 5.281 13.289 12.023 1 88.81 195 THR A O 1
ATOM 1458 N N . PHE A 1 196 ? 7.145 14.453 11.672 1 92.69 196 PHE A N 1
ATOM 1459 C CA . PHE A 1 196 ? 7.84 13.305 11.102 1 92.69 196 PHE A CA 1
ATOM 1460 C C . PHE A 1 196 ? 8.266 12.336 12.195 1 92.69 196 PHE A C 1
ATOM 1462 O O . PHE A 1 196 ? 8.406 11.141 11.945 1 92.69 196 PHE A O 1
ATOM 1469 N N . ARG A 1 197 ? 8.461 12.93 13.359 1 93.44 197 ARG A N 1
ATOM 1470 C CA . ARG A 1 197 ? 8.68 12.055 14.508 1 93.44 197 ARG A CA 1
ATOM 1471 C C . ARG A 1 197 ? 7.484 11.125 14.727 1 93.44 197 ARG A C 1
ATOM 1473 O O . ARG A 1 197 ? 7.652 9.922 14.93 1 93.44 197 ARG A O 1
ATOM 1480 N N . ASP A 1 198 ? 6.316 11.68 14.648 1 90.88 198 ASP A N 1
ATOM 1481 C CA . ASP A 1 198 ? 5.078 10.914 14.789 1 90.88 198 ASP A CA 1
ATOM 1482 C C . ASP A 1 198 ? 4.941 9.883 13.672 1 90.88 198 ASP A C 1
ATOM 1484 O O . ASP A 1 198 ? 4.461 8.773 13.898 1 90.88 198 ASP A O 1
ATOM 1488 N N . SER A 1 199 ? 5.391 10.289 12.531 1 92.75 199 SER A N 1
ATOM 1489 C CA . SER A 1 199 ? 5.355 9.367 11.398 1 92.75 199 SER A CA 1
ATOM 1490 C C . SER A 1 199 ? 6.195 8.125 11.672 1 92.75 199 SER A C 1
ATOM 1492 O O . SER A 1 199 ? 5.75 7 11.422 1 92.75 199 SER A O 1
ATOM 1494 N N . VAL A 1 200 ? 7.359 8.367 12.219 1 95.06 200 VAL A N 1
ATOM 1495 C CA . VAL A 1 200 ? 8.266 7.27 12.539 1 95.06 200 VAL A CA 1
ATOM 1496 C C . VAL A 1 200 ? 7.625 6.367 13.594 1 95.06 200 VAL A C 1
ATOM 1498 O O . VAL A 1 200 ? 7.641 5.141 13.461 1 95.06 200 VAL A O 1
ATOM 1501 N N . GLN A 1 201 ? 7.008 6.961 14.555 1 91.62 201 GLN A N 1
ATOM 1502 C CA . GLN A 1 201 ? 6.371 6.199 15.625 1 91.62 201 GLN A CA 1
ATOM 1503 C C . GLN A 1 201 ? 5.219 5.355 15.094 1 91.62 201 GLN A C 1
ATOM 1505 O O . GLN A 1 201 ? 5.094 4.176 15.43 1 91.62 201 GLN A O 1
ATOM 1510 N N . ARG A 1 202 ? 4.438 5.883 14.258 1 89.25 202 ARG A N 1
ATOM 1511 C CA . ARG A 1 202 ? 3.291 5.176 13.695 1 89.25 202 ARG A CA 1
ATOM 1512 C C . ARG A 1 202 ? 3.744 4.016 12.812 1 89.25 202 ARG A C 1
ATOM 1514 O O . ARG A 1 202 ? 3.148 2.936 12.852 1 89.25 202 ARG A O 1
ATOM 1521 N N . MET A 1 203 ? 4.773 4.277 12.109 1 91.19 203 MET A N 1
ATOM 1522 C CA . MET A 1 203 ? 5.324 3.227 11.25 1 91.19 203 MET A CA 1
ATOM 1523 C C . MET A 1 203 ? 5.871 2.076 12.094 1 91.19 203 MET A C 1
ATOM 1525 O O . MET A 1 203 ? 5.641 0.907 11.773 1 91.19 203 MET A O 1
ATOM 1529 N N . ALA A 1 204 ? 6.535 2.453 13.117 1 91.62 204 ALA A N 1
ATOM 1530 C CA . ALA A 1 204 ? 7.102 1.435 13.992 1 91.62 204 ALA A CA 1
ATOM 1531 C C . ALA A 1 204 ? 6.004 0.564 14.602 1 91.62 204 ALA A C 1
ATOM 1533 O O . ALA A 1 204 ? 6.109 -0.665 14.602 1 91.62 204 ALA A O 1
ATOM 1534 N N . VAL A 1 205 ? 4.941 1.157 15.039 1 87.75 205 VAL A N 1
ATOM 1535 C CA . VAL A 1 205 ? 3.818 0.436 15.625 1 87.75 205 VAL A CA 1
ATOM 1536 C C . VAL A 1 205 ? 3.197 -0.489 14.586 1 87.75 205 VAL A C 1
ATOM 1538 O O . VAL A 1 205 ? 2.922 -1.658 14.867 1 87.75 205 VAL A O 1
ATOM 1541 N N . ALA A 1 206 ? 3.02 -0.008 13.43 1 87.25 206 ALA A N 1
ATOM 1542 C CA . ALA A 1 206 ? 2.404 -0.796 12.367 1 87.25 206 ALA A CA 1
ATOM 1543 C C . ALA A 1 206 ? 3.244 -2.027 12.039 1 87.25 206 ALA A C 1
ATOM 1545 O O . ALA A 1 206 ? 2.705 -3.088 11.711 1 87.25 206 ALA A O 1
ATOM 1546 N N . LEU A 1 207 ? 4.562 -1.915 12.148 1 88.31 207 LEU A N 1
ATOM 1547 C CA . LEU A 1 207 ? 5.473 -2.998 11.789 1 88.31 207 LEU A CA 1
ATOM 1548 C C . LEU A 1 207 ? 5.75 -3.896 12.992 1 88.31 207 LEU A C 1
ATOM 1550 O O . LEU A 1 207 ? 6.43 -4.914 12.867 1 88.31 207 LEU A O 1
ATOM 1554 N N . GLY A 1 208 ? 5.293 -3.447 14.188 1 84.81 208 GLY A N 1
ATOM 1555 C CA . GLY A 1 208 ? 5.422 -4.273 15.383 1 84.81 208 GLY A CA 1
ATOM 1556 C C . GLY A 1 208 ? 6.68 -3.977 16.172 1 84.81 208 GLY A C 1
ATOM 1557 O O . GLY A 1 208 ? 7.129 -4.809 16.969 1 84.81 208 GLY A O 1
ATOM 1558 N N . PHE A 1 209 ? 7.254 -2.822 15.914 1 88.75 209 PHE A N 1
ATOM 1559 C CA . PHE A 1 209 ? 8.438 -2.432 16.672 1 88.75 209 PHE A CA 1
ATOM 1560 C C . PHE A 1 209 ? 8.055 -1.629 17.906 1 88.75 209 PHE A C 1
ATOM 1562 O O . PHE A 1 209 ? 7.125 -0.819 17.859 1 88.75 209 PHE A O 1
ATOM 1569 N N . GLU A 1 210 ? 8.75 -1.896 18.969 1 89.5 210 GLU A N 1
ATOM 1570 C CA . GLU A 1 210 ? 8.789 -0.994 20.125 1 89.5 210 GLU A CA 1
ATOM 1571 C C . GLU A 1 210 ? 10.094 -0.215 20.172 1 89.5 210 GLU A C 1
ATOM 1573 O O . GLU A 1 210 ? 11.133 -0.761 20.547 1 89.5 210 GLU A O 1
ATOM 1578 N N . LEU A 1 211 ? 9.961 1.044 19.828 1 93.62 211 LEU A N 1
ATOM 1579 C CA . LEU A 1 211 ? 11.164 1.861 19.75 1 93.62 211 LEU A CA 1
ATOM 1580 C C . LEU A 1 211 ? 11.688 2.189 21.141 1 93.62 211 LEU A C 1
ATOM 1582 O O . LEU A 1 211 ? 10.906 2.469 22.062 1 93.62 211 LEU A O 1
ATOM 1586 N N . ASP A 1 212 ? 12.961 2.125 21.328 1 95.06 212 ASP A N 1
ATOM 1587 C CA . ASP A 1 212 ? 13.531 2.5 22.609 1 95.06 212 ASP A CA 1
ATOM 1588 C C . ASP A 1 212 ? 14.289 3.824 22.516 1 95.06 212 ASP A C 1
ATOM 1590 O O . ASP A 1 212 ? 14.719 4.375 23.531 1 95.06 212 ASP A O 1
ATOM 1594 N N . ASP A 1 213 ? 14.383 4.27 21.234 1 95.88 213 ASP A N 1
ATOM 1595 C CA . ASP A 1 213 ? 15.039 5.562 21.047 1 95.88 213 ASP A CA 1
ATOM 1596 C C . ASP A 1 213 ? 14.547 6.246 19.766 1 95.88 213 ASP A C 1
ATOM 1598 O O . ASP A 1 213 ? 14.172 5.578 18.797 1 95.88 213 ASP A O 1
ATOM 1602 N N . MET A 1 214 ? 14.477 7.594 19.859 1 95.81 214 MET A N 1
ATOM 1603 C CA . MET A 1 214 ? 14.188 8.477 18.734 1 95.81 214 MET A CA 1
ATOM 1604 C C . MET A 1 214 ? 15.289 9.523 18.578 1 95.81 214 MET A C 1
ATOM 1606 O O . MET A 1 214 ? 15.508 10.344 19.469 1 95.81 214 MET A O 1
ATOM 1610 N N . GLU A 1 215 ? 15.914 9.531 17.359 1 97.44 215 GLU A N 1
ATOM 1611 C CA . GLU A 1 215 ? 17.062 10.414 17.156 1 97.44 215 GLU A CA 1
ATOM 1612 C C . GLU A 1 215 ? 16.781 11.422 16.047 1 97.44 215 GLU A C 1
ATOM 1614 O O . GLU A 1 215 ? 16.484 11.031 14.906 1 97.44 215 GLU A O 1
ATOM 1619 N N . PHE A 1 216 ? 16.906 12.695 16.484 1 97.25 216 PHE A N 1
ATOM 1620 C CA . PHE A 1 216 ? 16.797 13.758 15.492 1 97.25 216 PHE A CA 1
ATOM 1621 C C . PHE A 1 216 ? 18.141 14.008 14.82 1 97.25 216 PHE A C 1
ATOM 1623 O O . PHE A 1 216 ? 19.188 13.984 15.477 1 97.25 216 PHE A O 1
ATOM 1630 N N . PHE A 1 217 ? 18.109 14.234 13.484 1 97.5 217 PHE A N 1
ATOM 1631 C CA . PHE A 1 217 ? 19.328 14.625 12.773 1 97.5 217 PHE A CA 1
ATOM 1632 C C . PHE A 1 217 ? 19.016 15.742 11.781 1 97.5 217 PHE A C 1
ATOM 1634 O O . PHE A 1 217 ? 17.906 15.852 11.281 1 97.5 217 PHE A O 1
ATOM 1641 N N . ILE A 1 218 ? 20 16.594 11.492 1 97.12 218 ILE A N 1
ATOM 1642 C CA . ILE A 1 218 ? 19.859 17.688 10.547 1 97.12 218 ILE A CA 1
ATOM 1643 C C . ILE A 1 218 ? 21.219 18.078 9.977 1 97.12 218 ILE A C 1
ATOM 1645 O O . ILE A 1 218 ? 22.234 18.047 10.695 1 97.12 218 ILE A O 1
ATOM 1649 N N . GLU A 1 219 ? 21.234 18.297 8.688 1 96.44 219 GLU A N 1
ATOM 1650 C CA . GLU A 1 219 ? 22.391 18.844 7.977 1 96.44 219 GLU A CA 1
ATOM 1651 C C . GLU A 1 219 ? 21.984 19.953 7.012 1 96.44 219 GLU A C 1
ATOM 1653 O O . GLU A 1 219 ? 20.875 19.938 6.477 1 96.44 219 GLU A O 1
ATOM 1658 N N . HIS A 1 220 ? 22.922 20.891 6.887 1 97.31 220 HIS A N 1
ATOM 1659 C CA . HIS A 1 220 ? 22.688 22 5.969 1 97.31 220 HIS A CA 1
ATOM 1660 C C . HIS A 1 220 ? 23.734 22.016 4.855 1 97.31 220 HIS A C 1
ATOM 1662 O O . HIS A 1 220 ? 24.828 21.469 5.012 1 97.31 220 HIS A O 1
ATOM 1668 N N . ALA A 1 221 ? 23.312 22.562 3.748 1 97.81 221 ALA A N 1
ATOM 1669 C CA . ALA A 1 221 ? 24.219 22.828 2.633 1 97.81 221 ALA A CA 1
ATOM 1670 C C . ALA A 1 221 ? 24.125 24.297 2.191 1 97.81 221 ALA A C 1
ATOM 1672 O O . ALA A 1 221 ? 23.078 24.938 2.34 1 97.81 221 ALA A O 1
ATOM 1673 N N . THR A 1 222 ? 25.281 24.766 1.708 1 98.25 222 THR A N 1
ATOM 1674 C CA . THR A 1 222 ? 25.359 26.172 1.372 1 98.25 222 THR A CA 1
ATOM 1675 C C . THR A 1 222 ? 25.422 26.375 -0.14 1 98.25 222 THR A C 1
ATOM 1677 O O . THR A 1 222 ? 25.859 25.469 -0.867 1 98.25 222 THR A O 1
ATOM 1680 N N . ALA A 1 223 ? 25.062 27.531 -0.54 1 98.31 223 ALA A N 1
ATOM 1681 C CA . ALA A 1 223 ? 25.062 27.859 -1.962 1 98.31 223 ALA A CA 1
ATOM 1682 C C . ALA A 1 223 ? 26.484 28.031 -2.482 1 98.31 223 ALA A C 1
ATOM 1684 O O . ALA A 1 223 ? 27.312 28.656 -1.826 1 98.31 223 ALA A O 1
ATOM 1685 N N . SER A 1 224 ? 26.719 27.5 -3.697 1 98.38 224 SER A N 1
ATOM 1686 C CA . SER A 1 224 ? 28.047 27.594 -4.297 1 98.38 224 SER A CA 1
ATOM 1687 C C . SER A 1 224 ? 28.25 28.938 -5 1 98.38 224 SER A C 1
ATOM 1689 O O . SER A 1 224 ? 29.375 29.297 -5.34 1 98.38 224 SER A O 1
ATOM 1691 N N . GLU A 1 225 ? 27.203 29.594 -5.277 1 98.25 225 GLU A N 1
ATOM 1692 C CA . GLU A 1 225 ? 27.188 30.922 -5.867 1 98.25 225 GLU A CA 1
ATOM 1693 C C . GLU A 1 225 ? 25.969 31.719 -5.434 1 98.25 225 GLU A C 1
ATOM 1695 O O . GLU A 1 225 ? 25.062 31.172 -4.781 1 98.25 225 GLU A O 1
ATOM 1700 N N . ARG A 1 226 ? 26.078 33.062 -5.723 1 98.06 226 ARG A N 1
ATOM 1701 C CA . ARG A 1 226 ? 24.906 33.906 -5.461 1 98.06 226 ARG A CA 1
ATOM 1702 C C . ARG A 1 226 ? 23.75 33.531 -6.371 1 98.06 226 ARG A C 1
ATOM 1704 O O . ARG A 1 226 ? 23.922 33.406 -7.59 1 98.06 226 ARG A O 1
ATOM 1711 N N . VAL A 1 227 ? 22.562 33.188 -5.781 1 97.88 227 VAL A N 1
ATOM 1712 C CA . VAL A 1 227 ? 21.391 32.781 -6.539 1 97.88 227 VAL A CA 1
ATOM 1713 C C . VAL A 1 227 ? 20.234 33.75 -6.277 1 97.88 227 VAL A C 1
ATOM 1715 O O . VAL A 1 227 ? 19.844 33.969 -5.129 1 97.88 227 VAL A O 1
ATOM 1718 N N . ASP A 1 228 ? 19.672 34.344 -7.305 1 97.5 228 ASP A N 1
ATOM 1719 C CA . ASP A 1 228 ? 18.484 35.188 -7.223 1 97.5 228 ASP A CA 1
ATOM 1720 C C . ASP A 1 228 ? 17.219 34.406 -7.523 1 97.5 228 ASP A C 1
ATOM 1722 O O . ASP A 1 228 ? 16.984 34 -8.672 1 97.5 228 ASP A O 1
ATOM 1726 N N . LEU A 1 229 ? 16.391 34.219 -6.504 1 95.19 229 LEU A N 1
ATOM 1727 C CA . LEU A 1 229 ? 15.164 33.469 -6.648 1 95.19 229 LEU A CA 1
ATOM 1728 C C . LEU A 1 229 ? 14.031 34.344 -7.172 1 95.19 229 LEU A C 1
ATOM 1730 O O . LEU A 1 229 ? 12.938 33.844 -7.465 1 95.19 229 LEU A O 1
ATOM 1734 N N . GLY A 1 230 ? 14.336 35.594 -7.344 1 95.25 230 GLY A N 1
ATOM 1735 C CA . GLY A 1 230 ? 13.297 36.562 -7.695 1 95.25 230 GLY A CA 1
ATOM 1736 C C . GLY A 1 230 ? 12.703 37.25 -6.488 1 95.25 230 GLY A C 1
ATOM 1737 O O . GLY A 1 230 ? 12.664 38.469 -6.426 1 95.25 230 GLY A O 1
ATOM 1738 N N . TRP A 1 231 ? 12.391 36.5 -5.457 1 94.06 231 TRP A N 1
ATOM 1739 C CA . TRP A 1 231 ? 11.758 37.062 -4.262 1 94.06 231 TRP A CA 1
ATOM 1740 C C . TRP A 1 231 ? 12.734 37.094 -3.094 1 94.06 231 TRP A C 1
ATOM 1742 O O . TRP A 1 231 ? 12.469 37.719 -2.07 1 94.06 231 TRP A O 1
ATOM 1752 N N . TRP A 1 232 ? 13.766 36.438 -3.232 1 94.69 232 TRP A N 1
ATOM 1753 C CA . TRP A 1 232 ? 14.805 36.375 -2.217 1 94.69 232 TRP A CA 1
ATOM 1754 C C . TRP A 1 232 ? 16.156 36 -2.844 1 94.69 232 TRP A C 1
ATOM 1756 O O . TRP A 1 232 ? 16.219 35.219 -3.793 1 94.69 232 TRP A O 1
ATOM 1766 N N . VAL A 1 233 ? 17.141 36.625 -2.338 1 96.94 233 VAL A N 1
ATOM 1767 C CA . VAL A 1 233 ? 18.484 36.344 -2.84 1 96.94 233 VAL A CA 1
ATOM 1768 C C . VAL A 1 233 ? 19.234 35.5 -1.82 1 96.94 233 VAL A C 1
ATOM 1770 O O . VAL A 1 233 ? 19.328 35.844 -0.644 1 96.94 233 VAL A O 1
ATOM 1773 N N . ILE A 1 234 ? 19.766 34.375 -2.33 1 97.69 234 ILE A N 1
ATOM 1774 C CA . ILE A 1 234 ? 20.625 33.531 -1.518 1 97.69 234 ILE A CA 1
ATOM 1775 C C . ILE A 1 234 ? 22.094 33.812 -1.826 1 97.69 234 ILE A C 1
ATOM 1777 O O . ILE A 1 234 ? 22.562 33.562 -2.939 1 97.69 234 ILE A O 1
ATOM 1781 N N . GLU A 1 235 ? 22.844 34.312 -0.833 1 97.88 235 GLU A N 1
ATOM 1782 C CA . GLU A 1 235 ? 24.25 34.656 -1.044 1 97.88 235 GLU A CA 1
ATOM 1783 C C . GLU A 1 235 ? 25.125 33.406 -1.07 1 97.88 235 GLU A C 1
ATOM 1785 O O . GLU A 1 235 ? 24.812 32.406 -0.453 1 97.88 235 GLU A O 1
ATOM 1790 N N . LYS A 1 236 ? 26.219 33.594 -1.765 1 98.19 236 LYS A N 1
ATOM 1791 C CA . LYS A 1 236 ? 27.219 32.531 -1.76 1 98.19 236 LYS A CA 1
ATOM 1792 C C . LYS A 1 236 ? 27.641 32.188 -0.336 1 98.19 236 LYS A C 1
ATOM 1794 O O . LYS A 1 236 ? 27.781 33.062 0.513 1 98.19 236 LYS A O 1
ATOM 1799 N N . ASP A 1 237 ? 27.812 30.859 -0.115 1 98.31 237 ASP A N 1
ATOM 1800 C CA . ASP A 1 237 ? 28.328 30.297 1.126 1 98.31 237 ASP A CA 1
ATOM 1801 C C . ASP A 1 237 ? 27.359 30.5 2.279 1 98.31 237 ASP A C 1
ATOM 1803 O O . ASP A 1 237 ? 27.75 30.547 3.443 1 98.31 237 ASP A O 1
ATOM 1807 N N . THR A 1 238 ? 26.062 30.656 1.957 1 98.25 238 THR A N 1
ATOM 1808 C CA . THR A 1 238 ? 25 30.625 2.961 1 98.25 238 THR A CA 1
ATOM 1809 C C . THR A 1 238 ? 24.078 29.438 2.736 1 98.25 238 THR A C 1
ATOM 1811 O O . THR A 1 238 ? 24.031 28.875 1.641 1 98.25 238 THR A O 1
ATOM 1814 N N . ILE A 1 239 ? 23.438 29.062 3.801 1 98.31 239 ILE A N 1
ATOM 1815 C CA . ILE A 1 239 ? 22.609 27.859 3.783 1 98.31 239 ILE A CA 1
ATOM 1816 C C . ILE A 1 239 ? 21.516 28 2.732 1 98.31 239 ILE A C 1
ATOM 1818 O O . ILE A 1 239 ? 20.766 28.984 2.727 1 98.31 239 ILE A O 1
ATOM 1822 N N . ALA A 1 240 ? 21.438 26.984 1.89 1 98.25 240 ALA A N 1
ATOM 1823 C CA . ALA A 1 240 ? 20.484 27.016 0.781 1 98.25 240 ALA A CA 1
ATOM 1824 C C . ALA A 1 240 ? 19.703 25.703 0.698 1 98.25 240 ALA A C 1
ATOM 1826 O O . ALA A 1 240 ? 18.797 25.562 -0.129 1 98.25 240 ALA A O 1
ATOM 1827 N N . ALA A 1 241 ? 20.047 24.75 1.516 1 97.31 241 ALA A N 1
ATOM 1828 C CA . ALA A 1 241 ? 19.359 23.469 1.582 1 97.31 241 ALA A CA 1
ATOM 1829 C C . ALA A 1 241 ? 19.5 22.844 2.961 1 97.31 241 ALA A C 1
ATOM 1831 O O . ALA A 1 241 ? 20.406 23.188 3.715 1 97.31 241 ALA A O 1
ATOM 1832 N N . MET A 1 242 ? 18.578 21.969 3.25 1 96.44 242 MET A N 1
ATOM 1833 C CA . MET A 1 242 ? 18.672 21.203 4.488 1 96.44 242 MET A CA 1
ATOM 1834 C C . MET A 1 242 ? 18.172 19.781 4.281 1 96.44 242 MET A C 1
ATOM 1836 O O . MET A 1 242 ? 17.266 19.547 3.473 1 96.44 242 MET A O 1
ATOM 1840 N N . ARG A 1 243 ? 18.797 18.844 4.949 1 96.12 243 ARG A N 1
ATOM 1841 C CA . ARG A 1 243 ? 18.312 17.484 5.168 1 96.12 243 ARG A CA 1
ATOM 1842 C C . ARG A 1 243 ? 18.094 17.219 6.656 1 96.12 243 ARG A C 1
ATOM 1844 O O . ARG A 1 243 ? 18.938 17.547 7.48 1 96.12 243 ARG A O 1
ATOM 1851 N N . ALA A 1 244 ? 16.953 16.766 6.945 1 96.81 244 ALA A N 1
ATOM 1852 C CA . ALA A 1 244 ? 16.641 16.5 8.344 1 96.81 244 ALA A CA 1
ATOM 1853 C C . ALA A 1 244 ? 15.641 15.352 8.484 1 96.81 244 ALA A C 1
ATOM 1855 O O . ALA A 1 244 ? 14.938 15.016 7.527 1 96.81 244 ALA A O 1
ATOM 1856 N N . GLY A 1 245 ? 15.695 14.734 9.648 1 97.06 245 GLY A N 1
ATOM 1857 C CA . GLY A 1 245 ? 14.781 13.617 9.844 1 97.06 245 GLY A CA 1
ATOM 1858 C C . GLY A 1 245 ? 14.891 12.984 11.219 1 97.06 245 GLY A C 1
ATOM 1859 O O . GLY A 1 245 ? 15.484 13.57 12.133 1 97.06 245 GLY A O 1
ATOM 1860 N N . TRP A 1 246 ? 14.195 11.938 11.359 1 98 246 TRP A N 1
ATOM 1861 C CA . TRP A 1 246 ? 14.133 11.18 12.602 1 98 246 TRP A CA 1
ATOM 1862 C C . TRP A 1 246 ? 14.469 9.711 12.359 1 98 246 TRP A C 1
ATOM 1864 O O . TRP A 1 246 ? 14.016 9.117 11.375 1 98 246 TRP A O 1
ATOM 1874 N N . ASN A 1 247 ? 15.305 9.164 13.273 1 98 247 ASN A N 1
ATOM 1875 C CA . ASN A 1 247 ? 15.594 7.738 13.336 1 98 247 ASN A CA 1
ATOM 1876 C C . ASN A 1 247 ? 14.898 7.07 14.508 1 98 247 ASN A C 1
ATOM 1878 O O . ASN A 1 247 ? 15.133 7.434 15.664 1 98 247 ASN A O 1
ATOM 1882 N N . GLY A 1 248 ? 13.977 6.18 14.188 1 97.25 248 GLY A N 1
ATOM 1883 C CA . GLY A 1 248 ? 13.492 5.281 15.219 1 97.25 248 GLY A CA 1
ATOM 1884 C C . GLY A 1 248 ? 14.375 4.062 15.414 1 97.25 248 GLY A C 1
ATOM 1885 O O . GLY A 1 248 ? 14.68 3.355 14.453 1 97.25 248 GLY A O 1
ATOM 1886 N N . LYS A 1 249 ? 14.742 3.812 16.688 1 96.19 249 LYS A N 1
ATOM 1887 C CA . LYS A 1 249 ? 15.766 2.797 16.922 1 96.19 249 LYS A CA 1
ATOM 1888 C C . LYS A 1 249 ? 15.258 1.709 17.859 1 96.19 249 LYS A C 1
ATOM 1890 O O . LYS A 1 249 ? 14.398 1.965 18.703 1 96.19 249 LYS A O 1
ATOM 1895 N N . VAL A 1 250 ? 15.742 0.505 17.672 1 94.62 250 VAL A N 1
ATOM 1896 C CA . VAL A 1 250 ? 15.609 -0.643 18.562 1 94.62 250 VAL A CA 1
ATOM 1897 C C . VAL A 1 250 ? 16.984 -1.24 18.844 1 94.62 250 VAL A C 1
ATOM 1899 O O . VAL A 1 250 ? 17.688 -1.643 17.922 1 94.62 250 VAL A O 1
ATOM 1902 N N . ASN A 1 251 ? 17.406 -1.274 20.125 1 92.38 251 ASN A N 1
ATOM 1903 C CA . ASN A 1 251 ? 18.688 -1.818 20.531 1 92.38 251 ASN A CA 1
ATOM 1904 C C . ASN A 1 251 ? 19.828 -1.191 19.734 1 92.38 251 ASN A C 1
ATOM 1906 O O . ASN A 1 251 ? 20.688 -1.902 19.203 1 92.38 251 ASN A O 1
ATOM 1910 N N . GLY A 1 252 ? 19.719 0.062 19.562 1 92.62 252 GLY A N 1
ATOM 1911 C CA . GLY A 1 252 ? 20.797 0.829 18.953 1 92.62 252 GLY A CA 1
ATOM 1912 C C . GLY A 1 252 ? 20.781 0.809 17.438 1 92.62 252 GLY A C 1
ATOM 1913 O O . GLY A 1 252 ? 21.562 1.498 16.797 1 92.62 252 GLY A O 1
ATOM 1914 N N . LYS A 1 253 ? 19.844 0.093 16.828 1 94.31 253 LYS A N 1
ATOM 1915 C CA . LYS A 1 253 ? 19.75 -0.013 15.375 1 94.31 253 LYS A CA 1
ATOM 1916 C C . LYS A 1 253 ? 18.562 0.784 14.844 1 94.31 253 LYS A C 1
ATOM 1918 O O . LYS A 1 253 ? 17.453 0.688 15.383 1 94.31 253 LYS A O 1
ATOM 1923 N N . THR A 1 254 ? 18.812 1.582 13.781 1 96 254 THR A N 1
ATOM 1924 C CA . THR A 1 254 ? 17.719 2.283 13.141 1 96 254 THR A CA 1
ATOM 1925 C C . THR A 1 254 ? 16.828 1.309 12.367 1 96 254 THR A C 1
ATOM 1927 O O . THR A 1 254 ? 17.297 0.6 11.477 1 96 254 THR A O 1
ATOM 1930 N N . VAL A 1 255 ? 15.547 1.302 12.695 1 95.81 255 VAL A N 1
ATOM 1931 C CA . VAL A 1 255 ? 14.641 0.382 12.016 1 95.81 255 VAL A CA 1
ATOM 1932 C C . VAL A 1 255 ? 13.672 1.169 11.141 1 95.81 255 VAL A C 1
ATOM 1934 O O . VAL A 1 255 ? 13.125 0.631 10.172 1 95.81 255 VAL A O 1
ATOM 1937 N N . VAL A 1 256 ? 13.414 2.396 11.516 1 96.5 256 VAL A N 1
ATOM 1938 C CA . VAL A 1 256 ? 12.586 3.287 10.711 1 96.5 256 VAL A CA 1
ATOM 1939 C C . VAL A 1 256 ? 13.242 4.66 10.617 1 96.5 256 VAL A C 1
ATOM 1941 O O . VAL A 1 256 ? 13.703 5.203 11.625 1 96.5 256 VAL A O 1
ATOM 1944 N N . GLN A 1 257 ? 13.297 5.16 9.43 1 97.44 257 GLN A N 1
ATOM 1945 C CA . GLN A 1 257 ? 13.812 6.508 9.203 1 97.44 257 GLN A CA 1
ATOM 1946 C C . GLN A 1 257 ? 12.844 7.324 8.344 1 97.44 257 GLN A C 1
ATOM 1948 O O . GLN A 1 257 ? 12.297 6.82 7.363 1 97.44 257 GLN A O 1
ATOM 1953 N N . SER A 1 258 ? 12.562 8.484 8.758 1 96.62 258 SER A N 1
ATOM 1954 C CA . SER A 1 258 ? 11.867 9.484 7.945 1 96.62 258 SER A CA 1
ATOM 1955 C C . SER A 1 258 ? 12.711 10.742 7.777 1 96.62 258 SER A C 1
ATOM 1957 O O . SER A 1 258 ? 13.188 11.312 8.758 1 96.62 258 SER A O 1
ATOM 1959 N N . ASN A 1 259 ? 12.906 11.109 6.543 1 93 259 ASN A N 1
ATOM 1960 C CA . ASN A 1 259 ? 13.734 12.289 6.352 1 93 259 ASN A CA 1
ATOM 1961 C C . ASN A 1 259 ? 13.234 13.148 5.195 1 93 259 ASN A C 1
ATOM 1963 O O . ASN A 1 259 ? 12.492 12.664 4.336 1 93 259 ASN A O 1
ATOM 1967 N N . VAL A 1 260 ? 13.617 14.391 5.25 1 93.75 260 VAL A N 1
ATOM 1968 C CA . VAL A 1 260 ? 13.266 15.367 4.227 1 93.75 260 VAL A CA 1
ATOM 1969 C C . VAL A 1 260 ? 14.539 15.992 3.65 1 93.75 260 VAL A C 1
ATOM 1971 O O . VAL A 1 260 ? 15.57 16.031 4.32 1 93.75 260 VAL A O 1
ATOM 1974 N N . ALA A 1 261 ? 14.477 16.375 2.418 1 94.25 261 ALA A N 1
ATOM 1975 C CA . ALA A 1 261 ? 15.469 17.203 1.747 1 94.25 261 ALA A CA 1
ATOM 1976 C C . ALA A 1 261 ? 14.812 18.406 1.09 1 94.25 261 ALA A C 1
ATOM 1978 O O . ALA A 1 261 ? 14.094 18.281 0.102 1 94.25 261 ALA A O 1
ATOM 1979 N N . TRP A 1 262 ? 15.07 19.531 1.706 1 93.5 262 TRP A N 1
ATOM 1980 C CA . TRP A 1 262 ? 14.5 20.766 1.2 1 93.5 262 TRP A CA 1
ATOM 1981 C C . TRP A 1 262 ? 15.594 21.672 0.635 1 93.5 262 TRP A C 1
ATOM 1983 O O . TRP A 1 262 ? 16.641 21.859 1.256 1 93.5 262 TRP A O 1
ATOM 1993 N N . TYR A 1 263 ? 15.336 22.234 -0.568 1 94.94 263 TYR A N 1
ATOM 1994 C CA . TYR A 1 263 ? 16.375 23.062 -1.165 1 94.94 263 TYR A CA 1
ATOM 1995 C C . TYR A 1 263 ? 15.773 24.281 -1.858 1 94.94 263 TYR A C 1
ATOM 1997 O O . TYR A 1 263 ? 14.664 24.203 -2.395 1 94.94 263 TYR A O 1
ATOM 2005 N N . MET A 1 264 ? 16.5 25.328 -1.787 1 95.56 264 MET A N 1
ATOM 2006 C CA . MET A 1 264 ? 16.172 26.547 -2.52 1 95.56 264 MET A CA 1
ATOM 2007 C C . MET A 1 264 ? 16.859 26.562 -3.883 1 95.56 264 MET A C 1
ATOM 2009 O O . MET A 1 264 ? 16.359 27.203 -4.82 1 95.56 264 MET A O 1
ATOM 2013 N N . THR A 1 265 ? 17.875 25.922 -3.939 1 95.5 265 THR A N 1
ATOM 2014 C CA . THR A 1 265 ? 18.656 25.797 -5.164 1 95.5 265 THR A CA 1
ATOM 2015 C C . THR A 1 265 ? 19.484 24.516 -5.156 1 95.5 265 THR A C 1
ATOM 2017 O O . THR A 1 265 ? 19.812 23.984 -4.094 1 95.5 265 THR A O 1
ATOM 2020 N N . LYS A 1 266 ? 19.797 23.969 -6.309 1 95.19 266 LYS A N 1
ATOM 2021 C CA . LYS A 1 266 ? 20.641 22.781 -6.434 1 95.19 266 LYS A CA 1
ATOM 2022 C C . LYS A 1 266 ? 22.109 23.156 -6.594 1 95.19 266 LYS A C 1
ATOM 2024 O O . LYS A 1 266 ? 22.984 22.297 -6.59 1 95.19 266 LYS A O 1
ATOM 2029 N N . LEU A 1 267 ? 22.312 24.422 -6.742 1 97.12 267 LEU A N 1
ATOM 2030 C CA . LEU A 1 267 ? 23.688 24.938 -6.809 1 97.12 267 LEU A CA 1
ATOM 2031 C C . LEU A 1 267 ? 24.297 25.031 -5.414 1 97.12 267 LEU A C 1
ATOM 2033 O O . LEU A 1 267 ? 24.266 26.109 -4.801 1 97.12 267 LEU A O 1
ATOM 2037 N N . LEU A 1 268 ? 24.875 23.969 -4.988 1 98 268 LEU A N 1
ATOM 2038 C CA . LEU A 1 268 ? 25.359 23.844 -3.613 1 98 268 LEU A CA 1
ATOM 2039 C C . LEU A 1 268 ? 26.859 23.547 -3.578 1 98 268 LEU A C 1
ATOM 2041 O O . LEU A 1 268 ? 27.406 23 -4.531 1 98 268 LEU A O 1
ATOM 2045 N N . ASN A 1 269 ? 27.469 23.984 -2.496 1 97.88 269 ASN A N 1
ATOM 2046 C CA . ASN A 1 269 ? 28.859 23.609 -2.268 1 97.88 269 ASN A CA 1
ATOM 2047 C C . ASN A 1 269 ? 29 22.109 -2.023 1 97.88 269 ASN A C 1
ATOM 2049 O O . ASN A 1 269 ? 29.984 21.5 -2.434 1 97.88 269 ASN A O 1
ATOM 2053 N N . GLU A 1 270 ? 27.953 21.625 -1.337 1 95.44 270 GLU A N 1
ATOM 2054 C CA . GLU A 1 270 ? 27.906 20.188 -1.08 1 95.44 270 GLU A CA 1
ATOM 2055 C C . GLU A 1 270 ? 27.344 19.422 -2.283 1 95.44 270 GLU A C 1
ATOM 2057 O O . GLU A 1 270 ? 26.422 19.891 -2.953 1 95.44 270 GLU A O 1
ATOM 2062 N N . GLY A 1 271 ? 27.812 18.281 -2.707 1 93.81 271 GLY A N 1
ATOM 2063 C CA . GLY A 1 271 ? 27.391 17.453 -3.834 1 93.81 271 GLY A CA 1
ATOM 2064 C C . GLY A 1 271 ? 26.094 16.719 -3.582 1 93.81 271 GLY A C 1
ATOM 2065 O O . GLY A 1 271 ? 25.969 15.531 -3.877 1 93.81 271 GLY A O 1
ATOM 2066 N N . TRP A 1 272 ? 25.094 17.531 -3.023 1 93.56 272 TRP A N 1
ATOM 2067 C CA . TRP A 1 272 ? 23.812 16.891 -2.73 1 93.56 272 TRP A CA 1
ATOM 2068 C C . TRP A 1 272 ? 23.016 16.656 -4.008 1 93.56 272 TRP A C 1
ATOM 2070 O O . TRP A 1 272 ? 23.031 17.5 -4.918 1 93.56 272 TRP A O 1
ATOM 2080 N N . GLN A 1 273 ? 22.469 15.398 -4.055 1 89.06 273 GLN A N 1
ATOM 2081 C CA . GLN A 1 273 ? 21.516 15.086 -5.113 1 89.06 273 GLN A CA 1
ATOM 2082 C C . GLN A 1 273 ? 20.094 15.023 -4.57 1 89.06 273 GLN A C 1
ATOM 2084 O O . GLN A 1 273 ? 19.875 14.602 -3.43 1 89.06 273 GLN A O 1
ATOM 2089 N N . PHE A 1 274 ? 19.234 15.602 -5.348 1 87.81 274 PHE A N 1
ATOM 2090 C CA . PHE A 1 274 ? 17.828 15.609 -4.941 1 87.81 274 PHE A CA 1
ATOM 2091 C C . PHE A 1 274 ? 16.969 14.805 -5.914 1 87.81 274 PHE A C 1
ATOM 2093 O O . PHE A 1 274 ? 17.188 14.859 -7.125 1 87.81 274 PHE A O 1
ATOM 2100 N N . ASP A 1 275 ? 16.141 13.977 -5.25 1 77 275 ASP A N 1
ATOM 2101 C CA . ASP A 1 275 ? 15.141 13.25 -6.027 1 77 275 ASP A CA 1
ATOM 2102 C C . ASP A 1 275 ? 13.852 14.055 -6.168 1 77 275 ASP A C 1
ATOM 2104 O O . ASP A 1 275 ? 13.273 14.484 -5.172 1 77 275 ASP A O 1
ATOM 2108 N N . ASP A 1 276 ? 13.539 14.383 -7.34 1 74.62 276 ASP A N 1
ATOM 2109 C CA . ASP A 1 276 ? 12.367 15.234 -7.543 1 74.62 276 ASP A CA 1
ATOM 2110 C C . ASP A 1 276 ? 11.078 14.422 -7.465 1 74.62 276 ASP A C 1
ATOM 2112 O O . ASP A 1 276 ? 9.992 14.945 -7.73 1 74.62 276 ASP A O 1
ATOM 2116 N N . ASP A 1 277 ? 11.359 13.242 -7.062 1 78.5 277 ASP A N 1
ATOM 2117 C CA . ASP A 1 277 ? 10.141 12.5 -6.754 1 78.5 277 ASP A CA 1
ATOM 2118 C C . ASP A 1 277 ? 9.602 12.867 -5.375 1 78.5 277 ASP A C 1
ATOM 2120 O O . ASP A 1 277 ? 10.352 13.352 -4.52 1 78.5 277 ASP A O 1
ATOM 2124 N N . HIS A 1 278 ? 8.367 12.984 -5.121 1 85.06 278 HIS A N 1
ATOM 2125 C CA . HIS A 1 278 ? 7.766 13.367 -3.85 1 85.06 278 HIS A CA 1
ATOM 2126 C C . HIS A 1 278 ? 8.195 12.422 -2.729 1 85.06 278 HIS A C 1
ATOM 2128 O O . HIS A 1 278 ? 8.734 12.867 -1.714 1 85.06 278 HIS A O 1
ATOM 2134 N N . TYR A 1 279 ? 8.094 11.125 -2.934 1 93.94 279 TYR A N 1
ATOM 2135 C CA . TYR A 1 279 ? 8.547 10.156 -1.938 1 93.94 279 TYR A CA 1
ATOM 2136 C C . TYR A 1 279 ? 9.5 9.141 -2.561 1 93.94 279 TYR A C 1
ATOM 2138 O O . TYR A 1 279 ? 9.281 8.688 -3.688 1 93.94 279 TYR A O 1
ATOM 2146 N N . HIS A 1 280 ? 10.555 8.898 -1.9 1 96 280 HIS A N 1
ATOM 2147 C CA . HIS A 1 280 ? 11.438 7.762 -2.137 1 96 280 HIS A CA 1
ATOM 2148 C C . HIS A 1 280 ? 11.492 6.844 -0.92 1 96 280 HIS A C 1
ATOM 2150 O O . HIS A 1 280 ? 11.977 7.238 0.142 1 96 280 HIS A O 1
ATOM 2156 N N . VAL A 1 281 ? 11 5.672 -1.06 1 96.81 281 VAL A N 1
ATOM 2157 C CA . VAL A 1 281 ? 10.945 4.707 0.033 1 96.81 281 VAL A CA 1
ATOM 2158 C C . VAL A 1 281 ? 11.898 3.545 -0.252 1 96.81 281 VAL A C 1
ATOM 2160 O O . VAL A 1 281 ? 11.844 2.938 -1.323 1 96.81 281 VAL A O 1
ATOM 2163 N N . VAL A 1 282 ? 12.695 3.285 0.701 1 96.88 282 VAL A N 1
ATOM 2164 C CA . VAL A 1 282 ? 13.609 2.152 0.571 1 96.88 282 VAL A CA 1
ATOM 2165 C C . VAL A 1 282 ? 13.43 1.207 1.757 1 96.88 282 VAL A C 1
ATOM 2167 O O . VAL A 1 282 ? 13.484 1.633 2.914 1 96.88 282 VAL A O 1
ATOM 2170 N N . ILE A 1 283 ? 13.188 -0.016 1.466 1 96.5 283 ILE A N 1
ATOM 2171 C CA . ILE A 1 283 ? 13.203 -1.08 2.465 1 96.5 283 ILE A CA 1
ATOM 2172 C C . ILE A 1 283 ? 14.477 -1.902 2.326 1 96.5 283 ILE A C 1
ATOM 2174 O O . ILE A 1 283 ? 14.711 -2.533 1.293 1 96.5 283 ILE A O 1
ATOM 2178 N N . LYS A 1 284 ? 15.273 -1.783 3.307 1 95.62 284 LYS A N 1
ATOM 2179 C CA . LYS A 1 284 ? 16.375 -2.73 3.416 1 95.62 284 LYS A CA 1
ATOM 2180 C C . LYS A 1 284 ? 15.914 -4.055 4.008 1 95.62 284 LYS A C 1
ATOM 2182 O O . LYS A 1 284 ? 15.453 -4.102 5.152 1 95.62 284 LYS A O 1
ATOM 2187 N N . GLY A 1 285 ? 16 -5.078 3.24 1 93.19 285 GLY A N 1
ATOM 2188 C CA . GLY A 1 285 ? 15.508 -6.387 3.65 1 93.19 285 GLY A CA 1
ATOM 2189 C C . GLY A 1 285 ? 15.734 -7.461 2.604 1 93.19 285 GLY A C 1
ATOM 2190 O O . GLY A 1 285 ? 16.656 -7.367 1.799 1 93.19 285 GLY A O 1
ATOM 2191 N N . GLU A 1 286 ? 14.805 -8.547 2.699 1 91.62 286 GLU A N 1
ATOM 2192 C CA . GLU A 1 286 ? 14.883 -9.648 1.745 1 91.62 286 GLU A CA 1
ATOM 2193 C C . GLU A 1 286 ? 13.516 -9.938 1.126 1 91.62 286 GLU A C 1
ATOM 2195 O O . GLU A 1 286 ? 12.688 -10.609 1.738 1 91.62 286 GLU A O 1
ATOM 2200 N N . PRO A 1 287 ? 13.398 -9.578 -0.098 1 92.38 287 PRO A N 1
ATOM 2201 C CA . PRO A 1 287 ? 14.273 -8.68 -0.856 1 92.38 287 PRO A CA 1
ATOM 2202 C C . PRO A 1 287 ? 14.195 -7.234 -0.371 1 92.38 287 PRO A C 1
ATOM 2204 O O . PRO A 1 287 ? 13.305 -6.887 0.407 1 92.38 287 PRO A O 1
ATOM 2207 N N . GLY A 1 288 ? 15.219 -6.477 -0.754 1 94.44 288 GLY A N 1
ATOM 2208 C CA . GLY A 1 288 ? 15.008 -5.039 -0.667 1 94.44 288 GLY A CA 1
ATOM 2209 C C . GLY A 1 288 ? 13.945 -4.531 -1.623 1 94.44 288 GLY A C 1
ATOM 2210 O O . GLY A 1 288 ? 13.617 -5.203 -2.604 1 94.44 288 GLY A O 1
ATOM 2211 N N . VAL A 1 289 ? 13.367 -3.4 -1.278 1 96.06 289 VAL A N 1
ATOM 2212 C CA . VAL A 1 289 ? 12.383 -2.756 -2.139 1 96.06 289 VAL A CA 1
ATOM 2213 C C . VAL A 1 289 ? 12.703 -1.271 -2.273 1 96.06 289 VAL A C 1
ATOM 2215 O O . VAL A 1 289 ? 12.938 -0.587 -1.275 1 96.06 289 VAL A O 1
ATOM 2218 N N . ASP A 1 290 ? 12.82 -0.792 -3.479 1 96.19 290 ASP A N 1
ATOM 2219 C CA . ASP A 1 290 ? 13.031 0.612 -3.812 1 96.19 290 ASP A CA 1
ATOM 2220 C C . ASP A 1 290 ? 11.828 1.189 -4.559 1 96.19 290 ASP A C 1
ATOM 2222 O O . ASP A 1 290 ? 11.547 0.798 -5.691 1 96.19 290 ASP A O 1
ATOM 2226 N N . THR A 1 291 ? 11.156 2.156 -3.936 1 96.62 291 THR A N 1
ATOM 2227 C CA . THR A 1 291 ? 9.922 2.684 -4.5 1 96.62 291 THR A CA 1
ATOM 2228 C C . THR A 1 291 ? 9.984 4.203 -4.613 1 96.62 291 THR A C 1
ATOM 2230 O O . THR A 1 291 ? 10.344 4.891 -3.654 1 96.62 291 THR A O 1
ATOM 2233 N N . ARG A 1 292 ? 9.633 4.684 -5.746 1 95.19 292 ARG A N 1
ATOM 2234 C CA . ARG A 1 292 ? 9.508 6.117 -5.988 1 95.19 292 ARG A CA 1
ATOM 2235 C C . ARG A 1 292 ? 8.062 6.496 -6.297 1 95.19 292 ARG A C 1
ATOM 2237 O O . ARG A 1 292 ? 7.406 5.848 -7.117 1 95.19 292 ARG A O 1
ATOM 2244 N N . ILE A 1 293 ? 7.586 7.535 -5.664 1 95.88 293 ILE A N 1
ATOM 2245 C CA . ILE A 1 293 ? 6.203 7.965 -5.824 1 95.88 293 ILE A CA 1
ATOM 2246 C C . ILE A 1 293 ? 6.16 9.438 -6.223 1 95.88 293 ILE A C 1
ATOM 2248 O O . ILE A 1 293 ? 6.742 10.289 -5.547 1 95.88 293 ILE A O 1
ATOM 2252 N N . ARG A 1 294 ? 5.453 9.719 -7.254 1 93.88 294 ARG A N 1
ATOM 2253 C CA . ARG A 1 294 ? 5.254 11.078 -7.727 1 93.88 294 ARG A CA 1
ATOM 2254 C C . ARG A 1 294 ? 3.77 11.414 -7.832 1 93.88 294 ARG A C 1
ATOM 2256 O O . ARG A 1 294 ? 2.992 10.641 -8.391 1 93.88 294 ARG A O 1
ATOM 2263 N N . PHE A 1 295 ? 3.395 12.508 -7.262 1 92.5 295 PHE A N 1
ATOM 2264 C CA . PHE A 1 295 ? 2.041 13.023 -7.438 1 92.5 295 PHE A CA 1
ATOM 2265 C C . PHE A 1 295 ? 1.951 13.883 -8.688 1 92.5 295 PHE A C 1
ATOM 2267 O O . PHE A 1 295 ? 2.859 14.664 -8.977 1 92.5 295 PHE A O 1
ATOM 2274 N N . LEU A 1 296 ? 0.868 13.664 -9.367 1 91.56 296 LEU A N 1
ATOM 2275 C CA . LEU A 1 296 ? 0.616 14.406 -10.602 1 91.56 296 LEU A CA 1
ATOM 2276 C C . LEU A 1 296 ? -0.629 15.273 -10.469 1 91.56 296 LEU A C 1
ATOM 2278 O O . LEU A 1 296 ? -1.739 14.828 -10.766 1 91.56 296 LEU A O 1
ATOM 2282 N N . PRO A 1 297 ? -0.447 16.453 -10.062 1 88.06 297 PRO A N 1
ATOM 2283 C CA . PRO A 1 297 ? -1.613 17.328 -9.914 1 88.06 297 PRO A CA 1
ATOM 2284 C C . PRO A 1 297 ? -2.242 17.703 -11.25 1 88.06 297 PRO A C 1
ATOM 2286 O O . PRO A 1 297 ? -1.541 17.812 -12.266 1 88.06 297 PRO A O 1
ATOM 2289 N N . PRO A 1 298 ? -3.557 17.875 -11.234 1 88.06 298 PRO A N 1
ATOM 2290 C CA . PRO A 1 298 ? -4.152 18.438 -12.445 1 88.06 298 PRO A CA 1
ATOM 2291 C C . PRO A 1 298 ? -3.75 19.906 -12.672 1 88.06 298 PRO A C 1
ATOM 2293 O O . PRO A 1 298 ? -3.324 20.578 -11.734 1 88.06 298 PRO A O 1
ATOM 2296 N N . ASP A 1 299 ? -3.971 20.328 -13.781 1 84.5 299 ASP A N 1
ATOM 2297 C CA . ASP A 1 299 ? -3.631 21.703 -14.133 1 84.5 299 ASP A CA 1
ATOM 2298 C C . ASP A 1 299 ? -4.469 22.703 -13.336 1 84.5 299 ASP A C 1
ATOM 2300 O O . ASP A 1 299 ? -4.016 23.812 -13.047 1 84.5 299 ASP A O 1
ATOM 2304 N N . SER A 1 300 ? -5.586 22.281 -12.898 1 83.12 300 SER A N 1
ATOM 2305 C CA . SER A 1 300 ? -6.527 23.172 -12.227 1 83.12 300 SER A CA 1
ATOM 2306 C C . SER A 1 300 ? -6.051 23.531 -10.82 1 83.12 300 SER A C 1
ATOM 2308 O O . SER A 1 300 ? -6.551 24.469 -10.211 1 83.12 300 SER A O 1
ATOM 2310 N N . TRP A 1 301 ? -5.129 22.734 -10.148 1 80.81 301 TRP A N 1
ATOM 2311 C CA . TRP A 1 301 ? -4.684 22.953 -8.773 1 80.81 301 TRP A CA 1
ATOM 2312 C C . TRP A 1 301 ? -3.844 24.234 -8.68 1 80.81 301 TRP A C 1
ATOM 2314 O O . TRP A 1 301 ? -3.816 24.875 -7.633 1 80.81 301 TRP A O 1
ATOM 2324 N N . GLY A 1 302 ? -3.346 24.641 -9.727 1 67.12 302 GLY A N 1
ATOM 2325 C CA . GLY A 1 302 ? -2.342 25.672 -9.562 1 67.12 302 GLY A CA 1
ATOM 2326 C C . GLY A 1 302 ? -1.374 25.391 -8.43 1 67.12 302 GLY A C 1
ATOM 2327 O O . GLY A 1 302 ? -0.785 24.312 -8.359 1 67.12 302 GLY A O 1
ATOM 2328 N N . ASN A 1 303 ? -1.009 26.312 -7.465 1 61.38 303 ASN A N 1
ATOM 2329 C CA . ASN A 1 303 ? -0.135 26.141 -6.309 1 61.38 303 ASN A CA 1
ATOM 2330 C C . ASN A 1 303 ? -0.935 25.906 -5.031 1 61.38 303 ASN A C 1
ATOM 2332 O O . ASN A 1 303 ? -0.376 25.922 -3.934 1 61.38 303 ASN A O 1
ATOM 2336 N N . HIS A 1 304 ? -2.268 25.578 -5.109 1 61.94 304 HIS A N 1
ATOM 2337 C CA . HIS A 1 304 ? -3.082 25.797 -3.922 1 61.94 304 HIS A CA 1
ATOM 2338 C C . HIS A 1 304 ? -3.75 24.5 -3.461 1 61.94 304 HIS A C 1
ATOM 2340 O O . HIS A 1 304 ? -4.289 24.438 -2.354 1 61.94 304 HIS A O 1
ATOM 2346 N N . GLU A 1 305 ? -3.605 23.438 -4.176 1 72.75 305 GLU A N 1
ATOM 2347 C CA . GLU A 1 305 ? -4.5 22.375 -3.721 1 72.75 305 GLU A CA 1
ATOM 2348 C C . GLU A 1 305 ? -3.721 21.109 -3.355 1 72.75 305 GLU A C 1
ATOM 2350 O O . GLU A 1 305 ? -4.254 20 -3.424 1 72.75 305 GLU A O 1
ATOM 2355 N N . TRP A 1 306 ? -2.557 21.359 -2.857 1 79.06 306 TRP A N 1
ATOM 2356 C CA . TRP A 1 306 ? -1.71 20.234 -2.479 1 79.06 306 TRP A CA 1
ATOM 2357 C C . TRP A 1 306 ? -2.18 19.609 -1.164 1 79.06 306 TRP A C 1
ATOM 2359 O O . TRP A 1 306 ? -1.913 18.438 -0.892 1 79.06 306 TRP A O 1
ATOM 2369 N N . ASP A 1 307 ? -3.025 20.375 -0.441 1 88.81 307 ASP A N 1
ATOM 2370 C CA . ASP A 1 307 ? -3.555 19.891 0.826 1 88.81 307 ASP A CA 1
ATOM 2371 C C . ASP A 1 307 ? -4.609 18.812 0.595 1 88.81 307 ASP A C 1
ATOM 2373 O O . ASP A 1 307 ? -5.035 18.141 1.537 1 88.81 307 ASP A O 1
ATOM 2377 N N . THR A 1 308 ? -4.949 18.609 -0.668 1 92.5 308 THR A N 1
ATOM 2378 C CA . THR A 1 308 ? -5.832 17.5 -1.016 1 92.5 308 THR A CA 1
ATOM 2379 C C . THR A 1 308 ? -5.246 16.172 -0.538 1 92.5 308 THR A C 1
ATOM 2381 O O . THR A 1 308 ? -5.973 15.32 -0.034 1 92.5 308 THR A O 1
ATOM 2384 N N . MET A 1 309 ? -3.953 16.094 -0.612 1 92.69 309 MET A N 1
ATOM 2385 C CA . MET A 1 309 ? -3.305 14.844 -0.221 1 92.69 309 MET A CA 1
ATOM 2386 C C . MET A 1 309 ? -3.355 14.648 1.291 1 92.69 309 MET A C 1
ATOM 2388 O O . MET A 1 309 ? -3.271 13.523 1.783 1 92.69 309 MET A O 1
ATOM 2392 N N . THR A 1 310 ? -3.473 15.711 1.97 1 93.38 310 THR A N 1
ATOM 2393 C CA . THR A 1 310 ? -3.645 15.641 3.418 1 93.38 310 THR A CA 1
ATOM 2394 C C . THR A 1 310 ? -5.086 15.297 3.775 1 93.38 310 THR A C 1
ATOM 2396 O O . THR A 1 310 ? -5.336 14.516 4.691 1 93.38 310 THR A O 1
ATOM 2399 N N . ALA A 1 311 ? -6.004 15.773 3.037 1 96.44 311 ALA A N 1
ATOM 2400 C CA . ALA A 1 311 ? -7.43 15.664 3.338 1 96.44 311 ALA A CA 1
ATOM 2401 C C . ALA A 1 311 ? -7.965 14.281 2.979 1 96.44 311 ALA A C 1
ATOM 2403 O O . ALA A 1 311 ? -8.742 13.695 3.734 1 96.44 311 ALA A O 1
ATOM 2404 N N . MET A 1 312 ? -7.547 13.719 1.91 1 97.19 312 MET A N 1
ATOM 2405 C CA . MET A 1 312 ? -8.242 12.594 1.295 1 97.19 312 MET A CA 1
ATOM 2406 C C . MET A 1 312 ? -8.008 11.312 2.086 1 97.19 312 MET A C 1
ATOM 2408 O O . MET A 1 312 ? -8.914 10.484 2.211 1 97.19 312 MET A O 1
ATOM 2412 N N . PRO A 1 313 ? -6.824 11.148 2.623 1 98 313 PRO A N 1
ATOM 2413 C CA . PRO A 1 313 ? -6.691 9.945 3.443 1 98 313 PRO A CA 1
ATOM 2414 C C . PRO A 1 313 ? -7.73 9.867 4.559 1 98 313 PRO A C 1
ATOM 2416 O O . PRO A 1 313 ? -8.195 8.781 4.902 1 98 313 PRO A O 1
ATOM 2419 N N . ALA A 1 314 ? -8.094 10.984 5.121 1 98.38 314 ALA A N 1
ATOM 2420 C CA . ALA A 1 314 ? -9.109 11 6.164 1 98.38 314 ALA A CA 1
ATOM 2421 C C . ALA A 1 314 ? -10.484 10.641 5.602 1 98.38 314 ALA A C 1
ATOM 2423 O O . ALA A 1 314 ? -11.211 9.836 6.191 1 98.38 314 ALA A O 1
ATOM 2424 N N . VAL A 1 315 ? -10.797 11.188 4.445 1 98.25 315 VAL A N 1
ATOM 2425 C CA . VAL A 1 315 ? -12.086 10.93 3.818 1 98.25 315 VAL A CA 1
ATOM 2426 C C . VAL A 1 315 ? -12.164 9.477 3.367 1 98.25 315 VAL A C 1
ATOM 2428 O O . VAL A 1 315 ? -13.156 8.789 3.633 1 98.25 315 VAL A O 1
ATOM 2431 N N . SER A 1 316 ? -11.094 8.992 2.771 1 97.31 316 SER A N 1
ATOM 2432 C CA . SER A 1 316 ? -11.055 7.645 2.217 1 97.31 316 SER A CA 1
ATOM 2433 C C . SER A 1 316 ? -11.156 6.594 3.314 1 97.31 316 SER A C 1
ATOM 2435 O O . SER A 1 316 ? -11.633 5.484 3.074 1 97.31 316 SER A O 1
ATOM 2437 N N . ALA A 1 317 ? -10.82 6.957 4.484 1 97.94 317 ALA A N 1
ATOM 2438 C CA . ALA A 1 317 ? -10.766 5.988 5.578 1 97.94 317 ALA A CA 1
ATOM 2439 C C . ALA A 1 317 ? -12.109 5.895 6.293 1 97.94 317 ALA A C 1
ATOM 2441 O O . ALA A 1 317 ? -12.297 5.035 7.156 1 97.94 317 ALA A O 1
ATOM 2442 N N . ALA A 1 318 ? -13.062 6.723 5.965 1 98.06 318 ALA A N 1
ATOM 2443 C CA . ALA A 1 318 ? -14.281 6.895 6.758 1 98.06 318 ALA A CA 1
ATOM 2444 C C . ALA A 1 318 ? -15.016 5.566 6.93 1 98.06 318 ALA A C 1
ATOM 2446 O O . ALA A 1 318 ? -15.375 5.195 8.047 1 98.06 318 ALA A O 1
ATOM 2447 N N . VAL A 1 319 ? -15.172 4.797 5.887 1 95.75 319 VAL A N 1
ATOM 2448 C CA . VAL A 1 319 ? -15.953 3.566 5.953 1 95.75 319 VAL A CA 1
ATOM 2449 C C . VAL A 1 319 ? -15.172 2.494 6.707 1 95.75 319 VAL A C 1
ATOM 2451 O O . VAL A 1 319 ? -15.758 1.673 7.418 1 95.75 319 VAL A O 1
ATOM 2454 N N . ASP A 1 320 ? -13.875 2.473 6.535 1 96.69 320 ASP A N 1
ATOM 2455 C CA . ASP A 1 320 ? -13.031 1.508 7.234 1 96.69 320 ASP A CA 1
ATOM 2456 C C . ASP A 1 320 ? -13.016 1.78 8.734 1 96.69 320 ASP A C 1
ATOM 2458 O O . ASP A 1 320 ? -13.039 0.848 9.547 1 96.69 320 ASP A O 1
ATOM 2462 N N . VAL A 1 321 ? -12.969 3.082 9.094 1 98.12 321 VAL A N 1
ATOM 2463 C CA . VAL A 1 321 ? -12.992 3.463 10.5 1 98.12 321 VAL A CA 1
ATOM 2464 C C . VAL A 1 321 ? -14.328 3.066 11.125 1 98.12 321 VAL A C 1
ATOM 2466 O O . VAL A 1 321 ? -14.375 2.57 12.25 1 98.12 321 VAL A O 1
ATOM 2469 N N . ALA A 1 322 ? -15.406 3.271 10.406 1 97.44 322 ALA A N 1
ATOM 2470 C CA . ALA A 1 322 ? -16.734 2.914 10.891 1 97.44 322 ALA A CA 1
ATOM 2471 C C . ALA A 1 322 ? -16.844 1.417 11.164 1 97.44 322 ALA A C 1
ATOM 2473 O O . ALA A 1 322 ? -17.578 0.992 12.062 1 97.44 322 ALA A O 1
ATOM 2474 N N . ALA A 1 323 ? -16.078 0.6 10.438 1 94.75 323 ALA A N 1
ATOM 2475 C CA . ALA A 1 323 ? -16.125 -0.854 10.57 1 94.75 323 ALA A CA 1
ATOM 2476 C C . ALA A 1 323 ? -15.141 -1.344 11.625 1 94.75 323 ALA A C 1
ATOM 2478 O O . ALA A 1 323 ? -15.188 -2.506 12.031 1 94.75 323 ALA A O 1
ATOM 2479 N N . ALA A 1 324 ? -14.242 -0.518 12.094 1 96.31 324 ALA A N 1
ATOM 2480 C CA . ALA A 1 324 ? -13.203 -0.889 13.047 1 96.31 324 ALA A CA 1
ATOM 2481 C C . ALA A 1 324 ? -13.742 -0.917 14.477 1 96.31 324 ALA A C 1
ATOM 2483 O O . ALA A 1 324 ? -14.797 -0.34 14.75 1 96.31 324 ALA A O 1
ATOM 2484 N N . PRO A 1 325 ? -13.055 -1.579 15.398 1 94.88 325 PRO A N 1
ATOM 2485 C CA . PRO A 1 325 ? -13.461 -1.528 16.812 1 94.88 325 PRO A CA 1
ATOM 2486 C C . PRO A 1 325 ? -13.289 -0.142 17.422 1 94.88 325 PRO A C 1
ATOM 2488 O O . PRO A 1 325 ? -12.453 0.643 16.953 1 94.88 325 PRO A O 1
ATOM 2491 N N . ALA A 1 326 ? -14.031 0.11 18.5 1 98 326 ALA A N 1
ATOM 2492 C CA . ALA A 1 326 ? -13.906 1.387 19.203 1 98 326 ALA A CA 1
ATOM 2493 C C . ALA A 1 326 ? -12.523 1.534 19.828 1 98 326 ALA A C 1
ATOM 2495 O O . ALA A 1 326 ? -11.93 0.547 20.266 1 98 326 ALA A O 1
ATOM 2496 N N . GLY A 1 327 ? -11.984 2.736 19.891 1 98.31 327 GLY A N 1
ATOM 2497 C CA . GLY A 1 327 ? -10.695 3.031 20.484 1 98.31 327 GLY A CA 1
ATOM 2498 C C . GLY A 1 327 ? -9.836 3.945 19.625 1 98.31 327 GLY A C 1
ATOM 2499 O O . GLY A 1 327 ? -10.281 4.43 18.594 1 98.31 327 GLY A O 1
ATOM 2500 N N . ILE A 1 328 ? -8.68 4.246 20.094 1 97.56 328 ILE A N 1
ATOM 2501 C CA . ILE A 1 328 ? -7.688 4.938 19.281 1 97.56 328 ILE A CA 1
ATOM 2502 C C . ILE A 1 328 ? -7.055 3.961 18.281 1 97.56 328 ILE A C 1
ATOM 2504 O O . ILE A 1 328 ? -6.332 3.045 18.688 1 97.56 328 ILE A O 1
ATOM 2508 N N . LEU A 1 329 ? -7.277 4.203 17.031 1 96.88 329 LEU A N 1
ATOM 2509 C CA . LEU A 1 329 ? -7.02 3.18 16.031 1 96.88 329 LEU A CA 1
ATOM 2510 C C . LEU A 1 329 ? -5.602 3.301 15.477 1 96.88 329 LEU A C 1
ATOM 2512 O O . LEU A 1 329 ? -5.09 4.41 15.305 1 96.88 329 LEU A O 1
ATOM 2516 N N . THR A 1 330 ? -5.062 2.209 15.164 1 94.06 330 THR A N 1
ATOM 2517 C CA . THR A 1 330 ? -3.818 2.107 14.414 1 94.06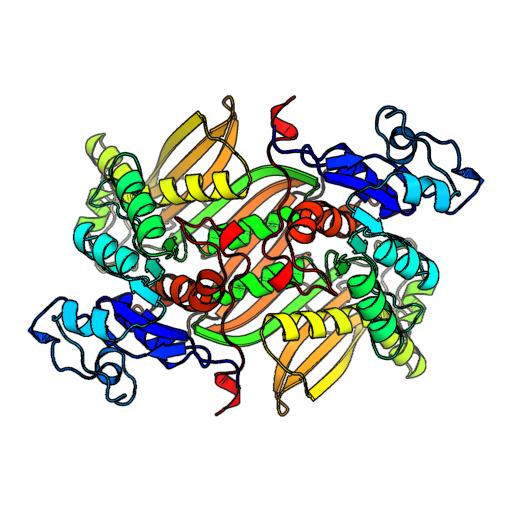 330 THR A CA 1
ATOM 2518 C C . THR A 1 330 ? -4.102 1.879 12.93 1 94.06 330 THR A C 1
ATOM 2520 O O . THR A 1 330 ? -5.25 1.664 12.539 1 94.06 330 THR A O 1
ATOM 2523 N N . LEU A 1 331 ? -3.031 1.898 12.133 1 94.44 331 LEU A N 1
ATOM 2524 C CA . LEU A 1 331 ? -3.156 1.604 10.703 1 94.44 331 LEU A CA 1
ATOM 2525 C C . LEU A 1 331 ? -3.748 0.215 10.492 1 94.44 331 LEU A C 1
ATOM 2527 O O . LEU A 1 331 ? -4.598 0.027 9.617 1 94.44 331 LEU A O 1
ATOM 2531 N N . LYS A 1 332 ? -3.367 -0.714 11.266 1 92.38 332 LYS A N 1
ATOM 2532 C CA . LYS A 1 332 ? -3.812 -2.096 11.109 1 92.38 332 LYS A CA 1
ATOM 2533 C C . LYS A 1 332 ? -5.297 -2.236 11.445 1 92.38 332 LYS A C 1
ATOM 2535 O O . LYS A 1 332 ? -5.996 -3.047 10.836 1 92.38 332 LYS A O 1
ATOM 2540 N N . ASP A 1 333 ? -5.738 -1.482 12.422 1 94.38 333 ASP A N 1
ATOM 2541 C CA . ASP A 1 333 ? -7.156 -1.51 12.773 1 94.38 333 ASP A CA 1
ATOM 2542 C C . ASP A 1 333 ? -8.023 -1.05 11.602 1 94.38 333 ASP A C 1
ATOM 2544 O O . ASP A 1 333 ? -9.109 -1.594 11.375 1 94.38 333 ASP A O 1
ATOM 2548 N N . VAL A 1 334 ? -7.527 -0.037 10.906 1 96.25 334 VAL A N 1
ATOM 2549 C CA . VAL A 1 334 ? -8.305 0.583 9.836 1 96.25 334 VAL A CA 1
ATOM 2550 C C . VAL A 1 334 ? -8.195 -0.253 8.562 1 96.25 334 VAL A C 1
ATOM 2552 O O . VAL A 1 334 ? -9.148 -0.35 7.789 1 96.25 334 VAL A O 1
ATOM 2555 N N . GLY A 1 335 ? -7 -0.806 8.359 1 94.94 335 GLY A N 1
ATOM 2556 C CA . GLY A 1 335 ? -6.832 -1.744 7.266 1 94.94 335 GLY A CA 1
ATOM 2557 C C . GLY A 1 335 ? -6.43 -1.073 5.965 1 94.94 335 GLY A C 1
ATOM 2558 O O . GLY A 1 335 ? -5.402 -0.398 5.898 1 94.94 335 GLY A O 1
ATOM 2559 N N . LEU A 1 336 ? -7.312 -1.171 4.941 1 95.75 336 LEU A N 1
ATOM 2560 C CA . LEU A 1 336 ? -6.922 -0.815 3.582 1 95.75 336 LEU A CA 1
ATOM 2561 C C . LEU A 1 336 ? -7.879 0.215 2.992 1 95.75 336 LEU A C 1
ATOM 2563 O O . LEU A 1 336 ? -8.625 -0.09 2.062 1 95.75 336 LEU A O 1
ATOM 2567 N N . PRO A 1 337 ? -7.734 1.457 3.445 1 96.25 337 PRO A N 1
ATOM 2568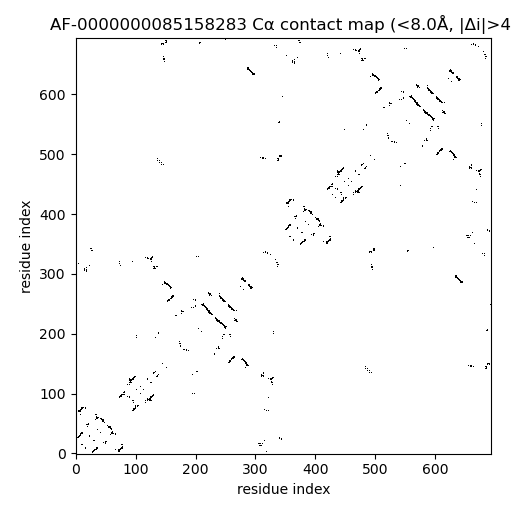 C CA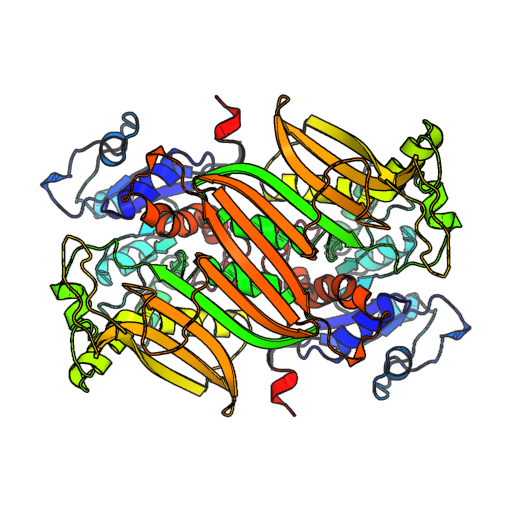 . PRO A 1 337 ? -8.562 2.508 2.85 1 96.25 337 PRO A CA 1
ATOM 2569 C C . PRO A 1 337 ? -8.258 2.734 1.37 1 96.25 337 PRO A C 1
ATOM 2571 O O . PRO A 1 337 ? -7.125 2.514 0.931 1 96.25 337 PRO A O 1
ATOM 2574 N N . CYS A 1 338 ? -9.25 3.139 0.618 1 94.56 338 CYS A N 1
ATOM 2575 C CA . CYS A 1 338 ? -9.07 3.449 -0.795 1 94.56 338 CYS A CA 1
ATOM 2576 C C . CYS A 1 338 ? -10.039 4.531 -1.247 1 94.56 338 CYS A C 1
ATOM 2578 O O . CYS A 1 338 ? -11 4.844 -0.54 1 94.56 338 CYS A O 1
ATOM 2580 N N . ALA A 1 339 ? -9.75 5.113 -2.381 1 92.56 339 ALA A N 1
ATOM 2581 C CA . ALA A 1 339 ? -10.641 6.102 -2.984 1 92.56 339 ALA A CA 1
ATOM 2582 C C . ALA A 1 339 ? -11.93 5.449 -3.473 1 92.56 339 ALA A C 1
ATOM 2584 O O . ALA A 1 339 ? -11.961 4.246 -3.748 1 92.56 339 ALA A O 1
ATOM 2585 N N . PRO A 1 340 ? -12.961 6.234 -3.51 1 84.81 340 PRO A N 1
ATOM 2586 C CA . PRO A 1 340 ? -14.188 5.695 -4.098 1 84.81 340 PRO A CA 1
ATOM 2587 C C . PRO A 1 340 ? -14.078 5.48 -5.605 1 84.81 340 PRO A C 1
ATOM 2589 O O . PRO A 1 340 ? -13.367 6.223 -6.289 1 84.81 340 PRO A O 1
ATOM 2592 N N . ALA A 1 341 ? -14.773 4.539 -6.023 1 75.69 341 ALA A N 1
ATOM 2593 C CA . ALA A 1 341 ? -14.789 4.242 -7.453 1 75.69 341 ALA A CA 1
ATOM 2594 C C . ALA A 1 341 ? -15.812 5.109 -8.188 1 75.69 341 ALA A C 1
ATOM 2596 O O . ALA A 1 341 ? -16.906 5.359 -7.672 1 75.69 341 ALA A O 1
ATOM 2597 N N . GLY A 1 342 ? -15.438 5.41 -9.414 1 70.25 342 GLY A N 1
ATOM 2598 C CA . GLY A 1 342 ? -16.469 5.633 -10.414 1 70.25 342 GLY A CA 1
ATOM 2599 C C . GLY A 1 342 ? -16.984 7.059 -10.422 1 70.25 342 GLY A C 1
ATOM 2600 O O . GLY A 1 342 ? -18 7.352 -11.07 1 70.25 342 GLY A O 1
ATOM 2601 N N . LEU A 1 343 ? -16.375 7.988 -9.703 1 69.19 343 LEU A N 1
ATOM 2602 C CA . LEU A 1 343 ? -16.891 9.352 -9.734 1 69.19 343 LEU A CA 1
ATOM 2603 C C . LEU A 1 343 ? -16.891 9.906 -11.156 1 69.19 343 LEU A C 1
ATOM 2605 O O . LEU A 1 343 ? -17.828 10.594 -11.555 1 69.19 343 LEU A O 1
ATOM 2609 N N . TRP A 1 344 ? -15.938 9.398 -11.828 1 59 344 TRP A N 1
ATOM 2610 C CA . TRP A 1 344 ? -15.742 9.883 -13.195 1 59 344 TRP A CA 1
ATOM 2611 C C . TRP A 1 344 ? -16.656 9.148 -14.164 1 59 344 TRP A C 1
ATOM 2613 O O . TRP A 1 344 ? -16.828 9.57 -15.312 1 59 344 TRP A O 1
ATOM 2623 N N . LEU A 1 345 ? -17.25 8.062 -13.742 1 65.06 345 LEU A N 1
ATOM 2624 C CA . LEU A 1 345 ? -18.094 7.258 -14.625 1 65.06 345 LEU A CA 1
ATOM 2625 C C . LEU A 1 345 ? -19.453 7.898 -14.812 1 65.06 345 LEU A C 1
ATOM 2627 O O . LEU A 1 345 ? -20.172 7.578 -15.766 1 65.06 345 LEU A O 1
ATOM 2631 N N . GLU A 1 346 ? -20 8.664 -13.891 1 57.88 346 GLU A N 1
ATOM 2632 C CA . GLU A 1 346 ? -21.344 9.258 -13.945 1 57.88 346 GLU A CA 1
ATOM 2633 C C . GLU A 1 346 ? -21.375 10.438 -14.914 1 57.88 346 GLU A C 1
ATOM 2635 O O . GLU A 1 346 ? -22.438 10.805 -15.406 1 57.88 346 GLU A O 1
ATOM 2640 N N . GLY A 1 347 ? -20.219 10.977 -15.375 1 46.34 347 GLY A N 1
ATOM 2641 C CA . GLY A 1 347 ? -20.359 12.078 -16.312 1 46.34 347 GLY A CA 1
ATOM 2642 C C . GLY A 1 347 ? -20.453 11.625 -17.766 1 46.34 347 GLY A C 1
ATOM 2643 O O . GLY A 1 347 ? -20.047 10.516 -18.094 1 46.34 347 GLY A O 1
ATOM 2644 N N . MET B 1 1 ? 3.078 -13.203 25.906 1 40.75 1 MET B N 1
ATOM 2645 C CA . MET B 1 1 ? 3.518 -13.461 24.531 1 40.75 1 MET B CA 1
ATOM 2646 C C . MET B 1 1 ? 2.33 -13.789 23.641 1 40.75 1 MET B C 1
ATOM 2648 O O . MET B 1 1 ? 1.446 -14.555 24.016 1 40.75 1 MET B O 1
ATOM 2652 N N . THR B 1 2 ? 1.916 -12.852 22.688 1 62.41 2 THR B N 1
ATOM 2653 C CA . THR B 1 2 ? 0.714 -13.109 21.906 1 62.41 2 THR B CA 1
ATOM 2654 C C . THR B 1 2 ? 0.762 -14.508 21.297 1 62.41 2 THR B C 1
ATOM 2656 O O . THR B 1 2 ? 1.82 -14.961 20.859 1 62.41 2 THR B O 1
ATOM 2659 N N . LYS B 1 3 ? -0.156 -15.5 21.547 1 84.06 3 LYS B N 1
ATOM 2660 C CA . LYS B 1 3 ? -0.251 -16.859 21.047 1 84.06 3 LYS B CA 1
ATOM 2661 C C . LYS B 1 3 ? 0.073 -16.922 19.562 1 84.06 3 LYS B C 1
ATOM 2663 O O . LYS B 1 3 ? -0.455 -16.141 18.766 1 84.06 3 LYS B O 1
ATOM 2668 N N . LYS B 1 4 ? 1.148 -17.797 19.234 1 94.62 4 LYS B N 1
ATOM 2669 C CA . LYS B 1 4 ? 1.557 -17.984 17.844 1 94.62 4 LYS B CA 1
ATOM 2670 C C . LYS B 1 4 ? 0.468 -18.703 17.047 1 94.62 4 LYS B C 1
ATOM 2672 O O . LYS B 1 4 ? -0.234 -19.562 17.578 1 94.62 4 LYS B O 1
ATOM 2677 N N . LEU B 1 5 ? 0.283 -18.266 15.805 1 97.88 5 LEU B N 1
ATOM 2678 C CA . LEU B 1 5 ? -0.608 -18.969 14.883 1 97.88 5 LEU B CA 1
ATOM 2679 C C . LEU B 1 5 ? 0.006 -20.281 14.43 1 97.88 5 LEU B C 1
ATOM 2681 O O . LEU B 1 5 ? 1.146 -20.312 13.961 1 97.88 5 LEU B O 1
ATOM 2685 N N . ARG B 1 6 ? -0.659 -21.391 14.633 1 98.75 6 ARG B N 1
ATOM 2686 C CA . ARG B 1 6 ? -0.189 -22.703 14.234 1 98.75 6 ARG B CA 1
ATOM 2687 C C . ARG B 1 6 ? -0.443 -22.969 12.758 1 98.75 6 ARG B C 1
ATOM 2689 O O . ARG B 1 6 ? -1.59 -22.938 12.305 1 98.75 6 ARG B O 1
ATOM 2696 N N . VAL B 1 7 ? 0.656 -23.312 11.969 1 98.81 7 VAL B N 1
ATOM 2697 C CA . VAL B 1 7 ? 0.572 -23.297 10.516 1 98.81 7 VAL B CA 1
ATOM 2698 C C . VAL B 1 7 ? 1.026 -24.656 9.961 1 98.81 7 VAL B C 1
ATOM 2700 O O . VAL B 1 7 ? 1.996 -25.234 10.453 1 98.81 7 VAL B O 1
ATOM 2703 N N . ILE B 1 8 ? 0.325 -25.141 8.953 1 98.88 8 ILE B N 1
ATOM 2704 C CA . ILE B 1 8 ? 0.733 -26.281 8.148 1 98.88 8 ILE B CA 1
ATOM 2705 C C . ILE B 1 8 ? 1.187 -25.812 6.773 1 98.88 8 ILE B C 1
ATOM 2707 O O . ILE B 1 8 ? 0.487 -25.047 6.113 1 98.88 8 ILE B O 1
ATOM 2711 N N . GLN B 1 9 ? 2.355 -26.219 6.379 1 98.81 9 GLN B N 1
ATOM 2712 C CA . GLN B 1 9 ? 2.803 -26 5.008 1 98.81 9 GLN B CA 1
ATOM 2713 C C . GLN B 1 9 ? 2.336 -27.125 4.094 1 98.81 9 GLN B C 1
ATOM 2715 O O . GLN B 1 9 ? 2.576 -28.312 4.375 1 98.81 9 GLN B O 1
ATOM 2720 N N . TRP B 1 10 ? 1.579 -26.703 3.031 1 98.38 10 TRP B N 1
ATOM 2721 C CA . TRP B 1 10 ? 1.055 -27.672 2.084 1 98.38 10 TRP B CA 1
ATOM 2722 C C . TRP B 1 10 ? 1.912 -27.734 0.825 1 98.38 10 TRP B C 1
ATOM 2724 O O . TRP B 1 10 ? 1.869 -26.812 -0.002 1 98.38 10 TRP B O 1
ATOM 2734 N N . THR B 1 11 ? 2.67 -28.75 0.664 1 93.81 11 THR B N 1
ATOM 2735 C CA . THR B 1 11 ? 3.646 -29.031 -0.378 1 93.81 11 THR B CA 1
ATOM 2736 C C . THR B 1 11 ? 4.891 -28.172 -0.219 1 93.81 11 THR B C 1
ATOM 2738 O O . THR B 1 11 ? 4.867 -27.172 0.507 1 93.81 11 THR B O 1
ATOM 2741 N N . THR B 1 12 ? 6.012 -28.609 -0.762 1 92.56 12 THR B N 1
ATOM 2742 C CA . THR B 1 12 ? 7.301 -27.953 -0.593 1 92.56 12 THR B CA 1
ATOM 2743 C C . THR B 1 12 ? 8.055 -27.891 -1.918 1 92.56 12 THR B C 1
ATOM 2745 O O . THR B 1 12 ? 9.242 -28.234 -1.979 1 92.56 12 THR B O 1
ATOM 2748 N N . GLY B 1 13 ? 7.32 -27.453 -2.926 1 90.44 13 GLY B N 1
ATOM 2749 C CA . GLY B 1 13 ? 7.957 -27.156 -4.199 1 90.44 13 GLY B CA 1
ATOM 2750 C C . GLY B 1 13 ? 8.711 -25.844 -4.195 1 90.44 13 GLY B C 1
ATOM 2751 O O . GLY B 1 13 ? 9.203 -25.406 -3.156 1 90.44 13 GLY B O 1
ATOM 2752 N N . LYS B 1 14 ? 8.906 -25.25 -5.371 1 87.69 14 LYS B N 1
ATOM 2753 C CA . LYS B 1 14 ? 9.688 -24.031 -5.531 1 87.69 14 LYS B CA 1
ATOM 2754 C C . LYS B 1 14 ? 9.172 -22.922 -4.617 1 87.69 14 LYS B C 1
ATOM 2756 O O . LYS B 1 14 ? 9.938 -22.328 -3.861 1 87.69 14 LYS B O 1
ATOM 2761 N N . VAL B 1 15 ? 7.871 -22.703 -4.656 1 92.56 15 VAL B N 1
ATOM 2762 C CA . VAL B 1 15 ? 7.262 -21.672 -3.824 1 92.56 15 VAL B CA 1
ATOM 2763 C C . VAL B 1 15 ? 7.113 -22.172 -2.393 1 92.56 15 VAL B C 1
ATOM 2765 O O . VAL B 1 15 ? 7.371 -21.438 -1.437 1 92.56 15 VAL B O 1
ATOM 2768 N N . GLY B 1 16 ? 6.809 -23.406 -2.232 1 95.5 16 GLY B N 1
ATOM 2769 C CA . GLY B 1 16 ? 6.523 -24 -0.937 1 95.5 16 GLY B CA 1
ATOM 2770 C C . GLY B 1 16 ? 7.715 -23.984 0.002 1 95.5 16 GLY B C 1
ATOM 2771 O O . GLY B 1 16 ? 7.562 -23.75 1.201 1 95.5 16 GLY B O 1
ATOM 2772 N N . LYS B 1 17 ? 8.883 -24.266 -0.513 1 94.69 17 LYS B N 1
ATOM 2773 C CA . LYS B 1 17 ? 10.07 -24.234 0.338 1 94.69 17 LYS B CA 1
ATOM 2774 C C . LYS B 1 17 ? 10.344 -22.828 0.864 1 94.69 17 LYS B C 1
ATOM 2776 O O . LYS B 1 17 ? 10.836 -22.672 1.982 1 94.69 17 LYS B O 1
ATOM 2781 N N . LEU B 1 18 ? 10.016 -21.844 0.04 1 94.5 18 LEU B N 1
ATOM 2782 C CA . LEU B 1 18 ? 10.258 -20.453 0.429 1 94.5 18 LEU B CA 1
ATOM 2783 C C . LEU B 1 18 ? 9.227 -19.984 1.45 1 94.5 18 LEU B C 1
ATOM 2785 O O . LEU B 1 18 ? 9.562 -19.297 2.408 1 94.5 18 LEU B O 1
ATOM 2789 N N . SER B 1 19 ? 7.949 -20.391 1.28 1 97.31 19 SER B N 1
ATOM 2790 C CA . SER B 1 19 ? 6.953 -20.078 2.295 1 97.31 19 SER B CA 1
ATOM 2791 C C . SER B 1 19 ? 7.238 -20.812 3.6 1 97.31 19 SER B C 1
ATOM 2793 O O . SER B 1 19 ? 7.027 -20.266 4.688 1 97.31 19 SER B O 1
ATOM 2795 N N . LEU B 1 20 ? 7.719 -22.031 3.465 1 97.75 20 LEU B N 1
ATOM 2796 C CA . LEU B 1 20 ? 8.102 -22.797 4.648 1 97.75 20 LEU B CA 1
ATOM 2797 C C . LEU B 1 20 ? 9.18 -22.062 5.445 1 97.75 20 LEU B C 1
ATOM 2799 O O . LEU B 1 20 ? 9.07 -21.938 6.664 1 97.75 20 LEU B O 1
ATOM 2803 N N . ARG B 1 21 ? 10.164 -21.578 4.738 1 95.19 21 ARG B N 1
ATOM 2804 C CA . ARG B 1 21 ? 11.203 -20.766 5.379 1 95.19 21 ARG B CA 1
ATOM 2805 C C . ARG B 1 21 ? 10.602 -19.547 6.059 1 95.19 21 ARG B C 1
ATOM 2807 O O . ARG B 1 21 ? 10.969 -19.219 7.188 1 95.19 21 ARG B O 1
ATOM 2814 N N . GLY B 1 22 ? 9.695 -18.891 5.328 1 95.69 22 GLY B N 1
ATOM 2815 C CA . GLY B 1 22 ? 9.016 -17.734 5.883 1 95.69 22 GLY B CA 1
ATOM 2816 C C . GLY B 1 22 ? 8.242 -18.047 7.152 1 95.69 22 GLY B C 1
ATOM 2817 O O . GLY B 1 22 ? 8.266 -17.266 8.102 1 95.69 22 GLY B O 1
ATOM 2818 N N . VAL B 1 23 ? 7.59 -19.156 7.191 1 97.38 23 VAL B N 1
ATOM 2819 C CA . VAL B 1 23 ? 6.828 -19.562 8.359 1 97.38 23 VAL B CA 1
ATOM 2820 C C . VAL B 1 23 ? 7.773 -19.797 9.539 1 97.38 23 VAL B C 1
ATOM 2822 O O . VAL B 1 23 ? 7.508 -19.359 10.656 1 97.38 23 VAL B O 1
ATOM 2825 N N . LEU B 1 24 ? 8.867 -20.453 9.297 1 96.06 24 LEU B N 1
ATOM 2826 C CA . LEU B 1 24 ? 9.828 -20.781 10.352 1 96.06 24 LEU B CA 1
ATOM 2827 C C . LEU B 1 24 ? 10.477 -19.516 10.906 1 96.06 24 LEU B C 1
ATOM 2829 O O . LEU B 1 24 ? 10.75 -19.438 12.109 1 96.06 24 LEU B O 1
ATOM 2833 N N . ASP B 1 25 ? 10.695 -18.578 10.039 1 93.31 25 ASP B N 1
ATOM 2834 C CA . ASP B 1 25 ? 11.414 -17.375 10.445 1 93.31 25 ASP B CA 1
ATOM 2835 C C . ASP B 1 25 ? 10.477 -16.391 11.133 1 93.31 25 ASP B C 1
ATOM 2837 O O . ASP B 1 25 ? 10.93 -15.477 11.836 1 93.31 25 ASP B O 1
ATOM 2841 N N . ASP B 1 26 ? 9.203 -16.453 10.906 1 93.62 26 ASP B N 1
ATOM 2842 C CA . ASP B 1 26 ? 8.227 -15.484 11.406 1 93.62 26 ASP B CA 1
ATOM 2843 C C . ASP B 1 26 ? 7.887 -15.75 12.875 1 93.62 26 ASP B C 1
ATOM 2845 O O . ASP B 1 26 ? 7.309 -16.797 13.203 1 93.62 26 ASP B O 1
ATOM 2849 N N . PRO B 1 27 ? 8.18 -14.812 13.789 1 90.62 27 PRO B N 1
ATOM 2850 C CA . PRO B 1 27 ? 7.953 -15.039 15.219 1 90.62 27 PRO B CA 1
ATOM 2851 C C . PRO B 1 27 ? 6.469 -15.102 15.578 1 90.62 27 PRO B C 1
ATOM 2853 O O . PRO B 1 27 ? 6.117 -15.5 16.688 1 90.62 27 PRO B O 1
ATOM 2856 N N . ARG B 1 28 ? 5.617 -14.82 14.672 1 93.88 28 ARG B N 1
ATOM 2857 C CA . ARG B 1 28 ? 4.18 -14.836 14.914 1 93.88 28 ARG B CA 1
ATOM 2858 C C . ARG B 1 28 ? 3.598 -16.219 14.641 1 93.88 28 ARG B C 1
ATOM 2860 O O . ARG B 1 28 ? 2.449 -16.5 15 1 93.88 28 ARG B O 1
ATOM 2867 N N . LEU B 1 29 ? 4.438 -17.062 14.039 1 96.5 29 LEU B N 1
ATOM 2868 C CA . LEU B 1 29 ? 3.916 -18.328 13.531 1 96.5 29 LEU B CA 1
ATOM 2869 C C . LEU B 1 29 ? 4.656 -19.5 14.141 1 96.5 29 LEU B C 1
ATOM 2871 O O . LEU B 1 29 ? 5.809 -19.375 14.57 1 96.5 29 LEU B O 1
ATOM 2875 N N . GLU B 1 30 ? 3.932 -20.625 14.242 1 97.94 30 GLU B N 1
ATOM 2876 C CA . GLU B 1 30 ? 4.484 -21.922 14.641 1 97.94 30 GLU B CA 1
ATOM 2877 C C . GLU B 1 30 ? 4.176 -23 13.609 1 97.94 30 GLU B C 1
ATOM 2879 O O . GLU B 1 30 ? 3.01 -23.281 13.328 1 97.94 30 GLU B O 1
ATOM 2884 N N . LEU B 1 31 ? 5.23 -23.547 13.039 1 98.62 31 LEU B N 1
ATOM 2885 C CA . LEU B 1 31 ? 5.035 -24.656 12.117 1 98.62 31 LEU B CA 1
ATOM 2886 C C . LEU B 1 31 ? 4.66 -25.938 12.875 1 98.62 31 LEU B C 1
ATOM 2888 O O . LEU B 1 31 ? 5.398 -26.375 13.758 1 98.62 31 LEU B O 1
ATOM 2892 N N . VAL B 1 32 ? 3.516 -26.578 12.445 1 98.69 32 VAL B N 1
ATOM 2893 C CA . VAL B 1 32 ? 3.1 -27.734 13.227 1 98.69 32 VAL B CA 1
ATOM 2894 C C . VAL B 1 32 ? 2.949 -28.938 12.305 1 98.69 32 VAL B C 1
ATOM 2896 O O . VAL B 1 32 ? 2.803 -30.078 12.773 1 98.69 32 VAL B O 1
ATOM 2899 N N . GLY B 1 33 ? 3.021 -28.703 10.953 1 98.75 33 GLY B N 1
ATOM 2900 C CA . GLY B 1 33 ? 2.891 -29.797 10.008 1 98.75 33 GLY B CA 1
ATOM 2901 C C . GLY B 1 33 ? 3.346 -29.438 8.609 1 98.75 33 GLY B C 1
ATOM 2902 O O . GLY B 1 33 ? 3.414 -28.266 8.258 1 98.75 33 GLY B O 1
ATOM 2903 N N . VAL B 1 34 ? 3.697 -30.5 7.863 1 98.69 34 VAL B N 1
ATOM 2904 C CA . VAL B 1 34 ? 4.09 -30.359 6.461 1 98.69 34 VAL B CA 1
ATOM 2905 C C . VAL B 1 34 ? 3.482 -31.5 5.645 1 98.69 34 VAL B C 1
ATOM 2907 O O . VAL B 1 34 ? 3.646 -32.688 5.984 1 98.69 34 VAL B O 1
ATOM 2910 N N . TYR B 1 35 ? 2.77 -31.047 4.621 1 98.44 35 TYR B N 1
ATOM 2911 C CA . TYR B 1 35 ? 2.275 -32.031 3.674 1 98.44 35 TYR B CA 1
ATOM 2912 C C . TYR B 1 35 ? 3.256 -32.219 2.523 1 98.44 35 TYR B C 1
ATOM 2914 O O . TYR B 1 35 ? 3.676 -31.266 1.888 1 98.44 35 TYR B O 1
ATOM 2922 N N . ALA B 1 36 ? 3.594 -33.469 2.301 1 94.19 36 ALA B N 1
ATOM 2923 C CA . ALA B 1 36 ? 4.418 -33.844 1.153 1 94.19 36 ALA B CA 1
ATOM 2924 C C . ALA B 1 36 ? 3.57 -34.469 0.058 1 94.19 36 ALA B C 1
ATOM 2926 O O . ALA B 1 36 ? 2.865 -35.469 0.304 1 94.19 36 ALA B O 1
ATOM 2927 N N . PHE B 1 37 ? 3.713 -33.875 -1.05 1 90.38 37 PHE B N 1
ATOM 2928 C CA . PHE B 1 37 ? 2.982 -34.438 -2.188 1 90.38 37 PHE B CA 1
ATOM 2929 C C . PHE B 1 37 ? 3.537 -35.812 -2.58 1 90.38 37 PHE B C 1
ATOM 2931 O O . PHE B 1 37 ? 2.781 -36.688 -2.949 1 90.38 37 PHE B O 1
ATOM 2938 N N . SER B 1 38 ? 4.883 -35.938 -2.482 1 90.19 38 SER B N 1
ATOM 2939 C CA . SER B 1 38 ? 5.535 -37.156 -2.908 1 90.19 38 SER B CA 1
ATOM 2940 C C . SER B 1 38 ? 5.988 -38 -1.709 1 90.19 38 SER B C 1
ATOM 2942 O O . SER B 1 38 ? 6.391 -37.438 -0.684 1 90.19 38 SER B O 1
ATOM 2944 N N . GLU B 1 39 ? 6.062 -39.281 -1.905 1 90.44 39 GLU B N 1
ATOM 2945 C CA . GLU B 1 39 ? 6.531 -40.188 -0.874 1 90.44 39 GLU B CA 1
ATOM 2946 C C . GLU B 1 39 ? 8.016 -39.969 -0.576 1 90.44 39 GLU B C 1
ATOM 2948 O O . GLU B 1 39 ? 8.461 -40.219 0.548 1 90.44 39 GLU B O 1
ATOM 2953 N N . GLU B 1 40 ? 8.703 -39.5 -1.563 1 91.19 40 GLU B N 1
ATOM 2954 C CA . GLU B 1 40 ? 10.141 -39.281 -1.428 1 91.19 40 GLU B CA 1
ATOM 2955 C C . GLU B 1 40 ? 10.453 -38.25 -0.371 1 91.19 40 GLU B C 1
ATOM 2957 O O . GLU B 1 40 ? 11.492 -38.281 0.285 1 91.19 40 GLU B O 1
ATOM 2962 N N . LYS B 1 41 ? 9.539 -37.375 -0.161 1 92.06 41 LYS B N 1
ATOM 2963 C CA . LYS B 1 41 ? 9.75 -36.281 0.8 1 92.06 41 LYS B CA 1
ATOM 2964 C C . LYS B 1 41 ? 9.18 -36.656 2.168 1 92.06 41 LYS B C 1
ATOM 2966 O O . LYS B 1 41 ? 9.492 -36 3.168 1 92.06 41 LYS B O 1
ATOM 2971 N N . ALA B 1 42 ? 8.352 -37.656 2.227 1 94.38 42 ALA B N 1
ATOM 2972 C CA . ALA B 1 42 ? 7.766 -38.062 3.5 1 94.38 42 ALA B CA 1
ATOM 2973 C C . ALA B 1 42 ? 8.852 -38.469 4.488 1 94.38 42 ALA B C 1
ATOM 2975 O O . ALA B 1 42 ? 9.797 -39.188 4.121 1 94.38 42 ALA B O 1
ATOM 2976 N N . GLY B 1 43 ? 8.75 -37.969 5.68 1 96.44 43 GLY B N 1
ATOM 2977 C CA . GLY B 1 43 ? 9.727 -38.281 6.711 1 96.44 43 GLY B CA 1
ATOM 2978 C C . GLY B 1 43 ? 10.844 -37.25 6.816 1 96.44 43 GLY B C 1
ATOM 2979 O O . GLY B 1 43 ? 11.578 -37.219 7.809 1 96.44 43 GLY B O 1
ATOM 2980 N N . SER B 1 44 ? 10.969 -36.438 5.82 1 97.06 44 SER B N 1
ATOM 2981 C CA . SER B 1 44 ? 11.984 -35.406 5.863 1 97.06 44 SER B CA 1
ATOM 2982 C C . SER B 1 44 ? 11.609 -34.281 6.848 1 97.06 44 SER B C 1
ATOM 2984 O O . SER B 1 44 ? 10.438 -33.906 6.953 1 97.06 44 SER B O 1
ATOM 2986 N N . ASP B 1 45 ? 12.633 -33.781 7.527 1 98.19 45 ASP B N 1
ATOM 2987 C CA . ASP B 1 45 ? 12.383 -32.688 8.43 1 98.19 45 ASP B CA 1
ATOM 2988 C C . ASP B 1 45 ? 12.102 -31.391 7.645 1 98.19 45 ASP B C 1
ATOM 2990 O O . ASP B 1 45 ? 12.766 -31.109 6.645 1 98.19 45 ASP B O 1
ATOM 2994 N N . ALA B 1 46 ? 11.188 -30.625 8.109 1 98 46 ALA B N 1
ATOM 2995 C CA . ALA B 1 46 ? 10.812 -29.359 7.48 1 98 46 ALA B CA 1
ATOM 2996 C C . ALA B 1 46 ? 12.023 -28.453 7.297 1 98 46 ALA B C 1
ATOM 2998 O O . ALA B 1 46 ? 12.172 -27.812 6.258 1 98 46 ALA B O 1
ATOM 2999 N N . GLY B 1 47 ? 12.859 -28.344 8.289 1 97.31 47 GLY B N 1
ATOM 3000 C CA . GLY B 1 47 ? 14.062 -27.531 8.203 1 97.31 47 GLY B CA 1
ATOM 3001 C C . GLY B 1 47 ? 14.969 -27.922 7.051 1 97.31 47 GLY B C 1
ATOM 3002 O O . GLY B 1 47 ? 15.383 -27.062 6.266 1 97.31 47 GLY B O 1
ATOM 3003 N N . ALA B 1 48 ? 15.164 -29.188 6.871 1 96.06 48 ALA B N 1
ATOM 3004 C CA . ALA B 1 48 ? 16.016 -29.688 5.797 1 96.06 48 ALA B CA 1
ATOM 3005 C C . ALA B 1 48 ? 15.414 -29.375 4.43 1 96.06 48 ALA B C 1
ATOM 3007 O O . ALA B 1 48 ? 16.156 -29.125 3.469 1 96.06 48 ALA B O 1
ATOM 3008 N N . LEU B 1 49 ? 14.156 -29.375 4.375 1 94.81 49 LEU B N 1
ATOM 3009 C CA . LEU B 1 49 ? 13.461 -29.172 3.109 1 94.81 49 LEU B CA 1
ATOM 3010 C C . LEU B 1 49 ? 13.609 -27.719 2.643 1 94.81 49 LEU B C 1
ATOM 3012 O O . LEU B 1 49 ? 13.375 -27.422 1.47 1 94.81 49 LEU B O 1
ATOM 3016 N N . CYS B 1 50 ? 13.977 -26.812 3.551 1 93.56 50 CYS B N 1
ATOM 3017 C CA . CYS B 1 50 ? 14 -25.406 3.145 1 93.56 50 CYS B CA 1
ATOM 3018 C C . CYS B 1 50 ? 15.297 -24.734 3.568 1 93.56 50 CYS B C 1
ATOM 3020 O O . CYS B 1 50 ? 15.359 -23.516 3.678 1 93.56 50 CYS B O 1
ATOM 3022 N N . GLY B 1 51 ? 16.266 -25.438 3.908 1 91.75 51 GLY B N 1
ATOM 3023 C CA . GLY B 1 51 ? 17.594 -24.906 4.199 1 91.75 51 GLY B CA 1
ATOM 3024 C C . GLY B 1 51 ? 17.688 -24.281 5.574 1 91.75 51 GLY B C 1
ATOM 3025 O O . GLY B 1 51 ? 18.359 -23.266 5.75 1 91.75 51 GLY B O 1
ATOM 3026 N N . ARG B 1 52 ? 16.938 -24.797 6.473 1 94.62 52 ARG B N 1
ATOM 3027 C CA . ARG B 1 52 ? 16.984 -24.391 7.871 1 94.62 52 ARG B CA 1
ATOM 3028 C C . ARG B 1 52 ? 17.359 -25.547 8.773 1 94.62 52 ARG B C 1
ATOM 3030 O O . ARG B 1 52 ? 17.375 -26.703 8.328 1 94.62 52 ARG B O 1
ATOM 3037 N N . PRO B 1 53 ? 17.766 -25.234 10.055 1 96.19 53 PRO B N 1
ATOM 3038 C CA . PRO B 1 53 ? 18.016 -26.312 10.992 1 96.19 53 PRO B CA 1
ATOM 3039 C C . PRO B 1 53 ? 16.781 -27.188 11.25 1 96.19 53 PRO B C 1
ATOM 3041 O O . PRO B 1 53 ? 15.656 -26.719 11.078 1 96.19 53 PRO B O 1
ATOM 3044 N N . ASP B 1 54 ? 17.047 -28.391 11.672 1 97.5 54 ASP B N 1
ATOM 3045 C CA . ASP B 1 54 ? 15.945 -29.312 11.93 1 97.5 54 ASP B CA 1
ATOM 3046 C C . ASP B 1 54 ? 14.961 -28.75 12.945 1 97.5 54 ASP B C 1
ATOM 3048 O O . ASP B 1 54 ? 15.367 -28.125 13.93 1 97.5 54 ASP B O 1
ATOM 3052 N N . THR B 1 55 ? 13.703 -29 12.703 1 97.69 55 THR B N 1
ATOM 3053 C CA . THR B 1 55 ? 12.633 -28.438 13.516 1 97.69 55 THR B CA 1
ATOM 3054 C C . THR B 1 55 ? 11.953 -29.516 14.352 1 97.69 55 THR B C 1
ATOM 3056 O O . THR B 1 55 ? 11.266 -29.219 15.328 1 97.69 55 THR B O 1
ATOM 3059 N N . GLY B 1 56 ? 12.078 -30.734 13.898 1 98.12 56 GLY B N 1
ATOM 3060 C CA . GLY B 1 56 ? 11.32 -31.812 14.5 1 98.12 56 GLY B CA 1
ATOM 3061 C C . GLY B 1 56 ? 9.977 -32.062 13.844 1 98.12 56 GLY B C 1
ATOM 3062 O O . GLY B 1 56 ? 9.297 -33.031 14.141 1 98.12 56 GLY B O 1
ATOM 3063 N N . VAL B 1 57 ? 9.555 -31.219 12.969 1 98.5 57 VAL B N 1
ATOM 3064 C CA . VAL B 1 57 ? 8.328 -31.406 12.203 1 98.5 57 VAL B CA 1
ATOM 3065 C C . VAL B 1 57 ? 8.633 -32.156 10.914 1 98.5 57 VAL B C 1
ATOM 3067 O O . VAL B 1 57 ? 9.32 -31.656 10.031 1 98.5 57 VAL B O 1
ATOM 3070 N N . LEU B 1 58 ? 8.094 -33.406 10.789 1 98.06 58 LEU B N 1
ATOM 3071 C CA . LEU B 1 58 ? 8.383 -34.25 9.641 1 98.06 58 LEU B CA 1
ATOM 3072 C C . LEU B 1 58 ? 7.262 -34.156 8.609 1 98.06 58 LEU B C 1
ATOM 3074 O O . LEU B 1 58 ? 6.082 -34.156 8.961 1 98.06 58 LEU B O 1
ATOM 3078 N N . ALA B 1 59 ? 7.68 -34.094 7.402 1 98.19 59 ALA B N 1
ATOM 3079 C CA . ALA B 1 59 ? 6.707 -34.094 6.316 1 98.19 59 ALA B CA 1
ATOM 3080 C C . ALA B 1 59 ? 5.953 -35.438 6.254 1 98.19 59 ALA B C 1
ATOM 3082 O O . ALA B 1 59 ? 6.52 -36.5 6.539 1 98.19 59 ALA B O 1
ATOM 3083 N N . THR B 1 60 ? 4.707 -35.344 5.848 1 98.19 60 THR B N 1
ATOM 3084 C CA . THR B 1 60 ? 3.885 -36.562 5.758 1 98.19 60 THR B CA 1
ATOM 3085 C C . THR B 1 60 ? 2.932 -36.469 4.57 1 98.19 60 THR B C 1
ATOM 3087 O O . THR B 1 60 ? 2.641 -35.375 4.078 1 98.19 60 THR B O 1
ATOM 3090 N N . THR B 1 61 ? 2.525 -37.594 4.074 1 97.19 61 THR B N 1
ATOM 3091 C CA . THR B 1 61 ? 1.51 -37.656 3.029 1 97.19 61 THR B CA 1
ATOM 3092 C C . THR B 1 61 ? 0.136 -37.938 3.629 1 97.19 61 THR B C 1
ATOM 3094 O O . THR B 1 61 ? -0.85 -38.062 2.9 1 97.19 61 THR B O 1
ATOM 3097 N N . ASP B 1 62 ? 0.078 -38.031 4.934 1 96.88 62 ASP B N 1
ATOM 3098 C CA . ASP B 1 62 ? -1.147 -38.406 5.641 1 96.88 62 ASP B CA 1
ATOM 3099 C C . ASP B 1 62 ? -1.975 -37.156 5.973 1 96.88 62 ASP B C 1
ATOM 3101 O O . ASP B 1 62 ? -1.753 -36.5 7 1 96.88 62 ASP B O 1
ATOM 3105 N N . ILE B 1 63 ? -2.99 -36.906 5.211 1 97.38 63 ILE B N 1
ATOM 3106 C CA . ILE B 1 63 ? -3.812 -35.719 5.352 1 97.38 63 ILE B CA 1
ATOM 3107 C C . ILE B 1 63 ? -4.609 -35.781 6.648 1 97.38 63 ILE B C 1
ATOM 3109 O O . ILE B 1 63 ? -4.758 -34.781 7.348 1 97.38 63 ILE B O 1
ATOM 3113 N N . ASP B 1 64 ? -5.094 -36.969 7.027 1 97.75 64 ASP B N 1
ATOM 3114 C CA . ASP B 1 64 ? -5.871 -37.125 8.258 1 97.75 64 ASP B CA 1
ATOM 3115 C C . ASP B 1 64 ? -5.031 -36.781 9.484 1 97.75 64 ASP B C 1
ATOM 3117 O O . ASP B 1 64 ? -5.527 -36.156 10.422 1 97.75 64 ASP B O 1
ATOM 3121 N N . ALA B 1 65 ? -3.807 -37.188 9.445 1 97.81 65 ALA B N 1
ATOM 3122 C CA . ALA B 1 65 ? -2.904 -36.875 10.539 1 97.81 65 ALA B CA 1
ATOM 3123 C C . ALA B 1 65 ? -2.717 -35.344 10.664 1 97.81 65 ALA B C 1
ATOM 3125 O O . ALA B 1 65 ? -2.627 -34.812 11.773 1 97.81 65 ALA B O 1
ATOM 3126 N N . LEU B 1 66 ? -2.645 -34.688 9.555 1 98.38 66 LEU B N 1
ATOM 3127 C CA . LEU B 1 66 ? -2.475 -33.25 9.555 1 98.38 66 LEU B CA 1
ATOM 3128 C C . LEU B 1 66 ? -3.73 -32.562 10.07 1 98.38 66 LEU B C 1
ATOM 3130 O O . LEU B 1 66 ? -3.645 -31.594 10.844 1 98.38 66 LEU B O 1
ATOM 3134 N N . LEU B 1 67 ? -4.887 -33.062 9.656 1 98.25 67 LEU B N 1
ATOM 3135 C CA . LEU B 1 67 ? -6.148 -32.469 10.117 1 98.25 67 LEU B CA 1
ATOM 3136 C C . LEU B 1 67 ? -6.305 -32.625 11.625 1 98.25 67 LEU B C 1
ATOM 3138 O O . LEU B 1 67 ? -6.879 -31.766 12.289 1 98.25 67 LEU B O 1
ATOM 3142 N N . ALA B 1 68 ? -5.762 -33.688 12.172 1 97.94 68 ALA B N 1
ATOM 3143 C CA . ALA B 1 68 ? -5.891 -34 13.586 1 97.94 68 ALA B CA 1
ATOM 3144 C C . ALA B 1 68 ? -5.07 -33.031 14.445 1 97.94 68 ALA B C 1
ATOM 3146 O O . ALA B 1 68 ? -5.277 -32.938 15.656 1 97.94 68 ALA B O 1
ATOM 3147 N N . LEU B 1 69 ? -4.156 -32.281 13.828 1 97.94 69 LEU B N 1
ATOM 3148 C CA . LEU B 1 69 ? -3.293 -31.359 14.562 1 97.94 69 LEU B CA 1
ATOM 3149 C C . LEU B 1 69 ? -4.086 -30.156 15.062 1 97.94 69 LEU B C 1
ATOM 3151 O O . LEU B 1 69 ? -3.627 -29.438 15.953 1 97.94 69 LEU B O 1
ATOM 3155 N N . LYS B 1 70 ? -5.238 -29.906 14.414 1 96.69 70 LYS B N 1
ATOM 3156 C CA . LYS B 1 70 ? -6.098 -28.781 14.75 1 96.69 70 LYS B CA 1
ATOM 3157 C C . LYS B 1 70 ? -5.32 -27.469 14.695 1 96.69 70 LYS B C 1
ATOM 3159 O O . LYS B 1 70 ? -5.363 -26.672 15.641 1 96.69 70 LYS B O 1
ATOM 3164 N N . ALA B 1 71 ? -4.547 -27.297 13.633 1 98.5 71 ALA B N 1
ATOM 3165 C CA . ALA B 1 71 ? -3.822 -26.047 13.383 1 98.5 71 ALA B CA 1
ATOM 3166 C C . ALA B 1 71 ? -4.785 -24.922 13.023 1 98.5 71 ALA B C 1
ATOM 3168 O O . ALA B 1 71 ? -6.004 -25.109 13.055 1 98.5 71 ALA B O 1
ATOM 3169 N N . ASP B 1 72 ? -4.254 -23.719 12.797 1 98.62 72 ASP B N 1
ATOM 3170 C CA . ASP B 1 72 ? -5.078 -22.562 12.508 1 98.62 72 ASP B CA 1
ATOM 3171 C C . ASP B 1 72 ? -5.152 -22.297 11.008 1 98.62 72 ASP B C 1
ATOM 3173 O O . ASP B 1 72 ? -6.184 -21.859 10.5 1 98.62 72 ASP B O 1
ATOM 3177 N N . THR B 1 73 ? -4.066 -22.547 10.305 1 98.81 73 THR B N 1
ATOM 3178 C CA . THR B 1 73 ? -3.945 -22.078 8.93 1 98.81 73 THR B CA 1
ATOM 3179 C C . THR B 1 73 ? -3.078 -23.031 8.102 1 98.81 73 THR B C 1
ATOM 3181 O O . THR B 1 73 ? -2.109 -23.594 8.617 1 98.81 73 THR B O 1
ATOM 3184 N N . VAL B 1 74 ? -3.424 -23.172 6.875 1 98.88 74 VAL B N 1
ATOM 3185 C CA . VAL B 1 74 ? -2.605 -23.875 5.887 1 98.88 74 VAL B CA 1
ATOM 3186 C C . VAL B 1 74 ? -2.084 -22.875 4.852 1 98.88 74 VAL B C 1
ATOM 3188 O O . VAL B 1 74 ? -2.854 -22.094 4.289 1 98.88 74 VAL B O 1
ATOM 3191 N N . ILE B 1 75 ? -0.791 -22.875 4.664 1 98.81 75 ILE B N 1
ATOM 3192 C CA . ILE B 1 75 ? -0.227 -22.219 3.492 1 98.81 75 ILE B CA 1
ATOM 3193 C C . ILE B 1 75 ? -0.204 -23.188 2.314 1 98.81 75 ILE B C 1
ATOM 3195 O O . ILE B 1 75 ? 0.556 -24.156 2.318 1 98.81 75 ILE B O 1
ATOM 3199 N N . TYR B 1 76 ? -1.021 -22.938 1.28 1 98.56 76 TYR B N 1
ATOM 3200 C CA . TYR B 1 76 ? -1.312 -23.859 0.188 1 98.56 76 TYR B CA 1
ATOM 3201 C C . TYR B 1 76 ? -0.591 -23.438 -1.087 1 98.56 76 TYR B C 1
ATOM 3203 O O . TYR B 1 76 ? -0.996 -22.484 -1.75 1 98.56 76 TYR B O 1
ATOM 3211 N N . THR B 1 77 ? 0.426 -24.234 -1.549 1 97 77 THR B N 1
ATOM 3212 C CA . THR B 1 77 ? 1.276 -23.734 -2.625 1 97 77 THR B CA 1
ATOM 3213 C C . THR B 1 77 ? 1.428 -24.781 -3.723 1 97 77 THR B C 1
ATOM 3215 O O . THR B 1 77 ? 2.461 -24.844 -4.391 1 97 77 THR B O 1
ATOM 3218 N N . PRO B 1 78 ? 0.467 -25.625 -3.963 1 93.5 78 PRO B N 1
ATOM 3219 C CA . PRO B 1 78 ? 0.608 -26.547 -5.094 1 93.5 78 PRO B CA 1
ATOM 3220 C C . PRO B 1 78 ? 0.499 -25.844 -6.445 1 93.5 78 PRO B C 1
ATOM 3222 O O . PRO B 1 78 ? -0.213 -24.844 -6.566 1 93.5 78 PRO B O 1
ATOM 3225 N N . PHE B 1 79 ? 1.134 -26.391 -7.41 1 86.75 79 PHE B N 1
ATOM 3226 C CA . PHE B 1 79 ? 1.008 -25.875 -8.773 1 86.75 79 PHE B CA 1
ATOM 3227 C C . PHE B 1 79 ? -0.391 -26.141 -9.32 1 86.75 79 PHE B C 1
ATOM 3229 O O . PHE B 1 79 ? -0.966 -25.281 -9.992 1 86.75 79 PHE B O 1
ATOM 3236 N N . MET B 1 80 ? -0.872 -27.328 -9.039 1 89.94 80 MET B N 1
ATOM 3237 C CA . MET B 1 80 ? -2.242 -27.688 -9.391 1 89.94 80 MET B CA 1
ATOM 3238 C C . MET B 1 80 ? -3.096 -27.875 -8.141 1 89.94 80 MET B C 1
ATOM 3240 O O . MET B 1 80 ? -2.736 -28.641 -7.242 1 89.94 80 MET B O 1
ATOM 3244 N N . ALA B 1 81 ? -4.184 -27.219 -8.211 1 93.81 81 ALA B N 1
ATOM 3245 C CA . ALA B 1 81 ? -5.066 -27.281 -7.051 1 93.81 81 ALA B CA 1
ATOM 3246 C C . ALA B 1 81 ? -5.852 -28.594 -7.035 1 93.81 81 ALA B C 1
ATOM 3248 O O . ALA B 1 81 ? -6.254 -29.094 -8.086 1 93.81 81 ALA B O 1
ATOM 3249 N N . ASP B 1 82 ? -5.98 -29.141 -5.91 1 95.88 82 ASP B N 1
ATOM 3250 C CA . ASP B 1 82 ? -6.926 -30.219 -5.645 1 95.88 82 ASP B CA 1
ATOM 3251 C C . ASP B 1 82 ? -8.102 -29.719 -4.809 1 95.88 82 ASP B C 1
ATOM 3253 O O . ASP B 1 82 ? -7.992 -29.594 -3.586 1 95.88 82 ASP B O 1
ATOM 3257 N N . ILE B 1 83 ? -9.242 -29.562 -5.457 1 97.06 83 ILE B N 1
ATOM 3258 C CA . ILE B 1 83 ? -10.383 -28.906 -4.828 1 97.06 83 ILE B CA 1
ATOM 3259 C C . ILE B 1 83 ? -10.898 -29.766 -3.674 1 97.06 83 ILE B C 1
ATOM 3261 O O . ILE B 1 83 ? -11.32 -29.25 -2.639 1 97.06 83 ILE B O 1
ATOM 3265 N N . ASP B 1 84 ? -10.852 -31.031 -3.834 1 97.25 84 ASP B N 1
ATOM 3266 C CA . ASP B 1 84 ? -11.312 -31.922 -2.77 1 97.25 84 ASP B CA 1
ATOM 3267 C C . ASP B 1 84 ? -10.461 -31.766 -1.513 1 97.25 84 ASP B C 1
ATOM 3269 O O . ASP B 1 84 ? -10.992 -31.734 -0.398 1 97.25 84 ASP B O 1
ATOM 3273 N N . ASP B 1 85 ? -9.18 -31.594 -1.679 1 97 85 ASP B N 1
ATOM 3274 C CA . ASP B 1 85 ? -8.297 -31.359 -0.541 1 97 85 ASP B CA 1
ATOM 3275 C C . ASP B 1 85 ? -8.609 -30.016 0.126 1 97 85 ASP B C 1
ATOM 3277 O O . ASP B 1 85 ? -8.711 -29.938 1.352 1 97 85 ASP B O 1
ATOM 3281 N N . VAL B 1 86 ? -8.773 -29.047 -0.683 1 98.31 86 VAL B N 1
ATOM 3282 C CA . VAL B 1 86 ? -9.008 -27.719 -0.148 1 98.31 86 VAL B CA 1
ATOM 3283 C C . VAL B 1 86 ? -10.336 -27.688 0.614 1 98.31 86 VAL B C 1
ATOM 3285 O O . VAL B 1 86 ? -10.422 -27.109 1.697 1 98.31 86 VAL B O 1
ATOM 3288 N N . VAL B 1 87 ? -11.297 -28.344 0.043 1 98.38 87 VAL B N 1
ATOM 3289 C CA . VAL B 1 87 ? -12.602 -28.422 0.691 1 98.38 87 VAL B CA 1
ATOM 3290 C C . VAL B 1 87 ? -12.469 -29.109 2.045 1 98.38 87 VAL B C 1
ATOM 3292 O O . VAL B 1 87 ? -12.992 -28.625 3.051 1 98.38 87 VAL B O 1
ATOM 3295 N N . ARG B 1 88 ? -11.742 -30.156 2.094 1 98.38 88 ARG B N 1
ATOM 3296 C CA . ARG B 1 88 ? -11.523 -30.875 3.342 1 98.38 88 ARG B CA 1
ATOM 3297 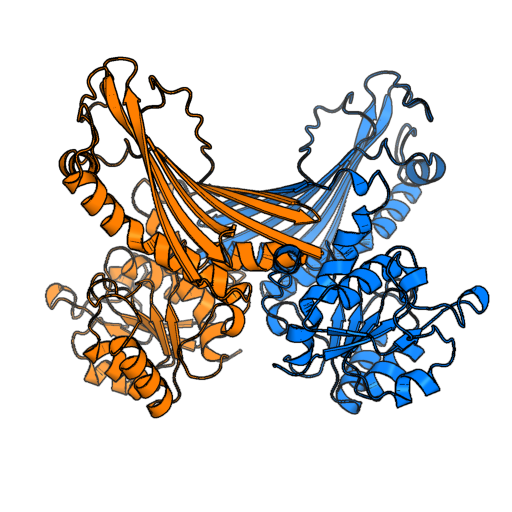C C . ARG B 1 88 ? -10.828 -30 4.371 1 98.38 88 ARG B C 1
ATOM 3299 O O . ARG B 1 88 ? -11.188 -30 5.547 1 98.38 88 ARG B O 1
ATOM 3306 N N . LEU B 1 89 ? -9.828 -29.281 3.941 1 98.69 89 LEU B N 1
ATOM 3307 C CA . LEU B 1 89 ? -9.094 -28.391 4.824 1 98.69 89 LEU B CA 1
ATOM 3308 C C . LEU B 1 89 ? -10.008 -27.328 5.406 1 98.69 89 LEU B C 1
ATOM 3310 O O . LEU B 1 89 ? -10.07 -27.141 6.625 1 98.69 89 LEU B O 1
ATOM 3314 N N . LEU B 1 90 ? -10.758 -26.703 4.543 1 98.81 90 LEU B N 1
ATOM 3315 C CA . LEU B 1 90 ? -11.648 -25.625 4.961 1 98.81 90 LEU B CA 1
ATOM 3316 C C . LEU B 1 90 ? -12.734 -26.156 5.895 1 98.81 90 LEU B C 1
ATOM 3318 O O . LEU B 1 90 ? -13.031 -25.531 6.914 1 98.81 90 LEU B O 1
ATOM 3322 N N . GLU B 1 91 ? -13.281 -27.297 5.629 1 98.56 91 GLU B N 1
ATOM 3323 C CA . GLU B 1 91 ? -14.359 -27.875 6.434 1 98.56 91 GLU B CA 1
ATOM 3324 C C . GLU B 1 91 ? -13.859 -28.266 7.824 1 98.56 91 GLU B C 1
ATOM 3326 O O . GLU B 1 91 ? -14.633 -28.297 8.781 1 98.56 91 GLU B O 1
ATOM 3331 N N . SER B 1 92 ? -12.648 -28.5 7.934 1 98.5 92 SER B N 1
ATOM 3332 C CA . SER B 1 92 ? -12.07 -28.906 9.211 1 98.5 92 SER B CA 1
ATOM 3333 C C . SER B 1 92 ? -11.812 -27.703 10.109 1 98.5 92 SER B C 1
ATOM 3335 O O . SER B 1 92 ? -11.414 -27.859 11.266 1 98.5 92 SER B O 1
ATOM 3337 N N . GLY B 1 93 ? -11.969 -26.5 9.562 1 98.5 93 GLY B N 1
ATOM 3338 C CA . GLY B 1 93 ? -11.805 -25.281 10.352 1 98.5 93 GLY B CA 1
ATOM 3339 C C . GLY B 1 93 ? -10.484 -24.578 10.086 1 98.5 93 GLY B C 1
ATOM 3340 O O . GLY B 1 93 ? -10.203 -23.531 10.672 1 98.5 93 GLY B O 1
ATOM 3341 N N . LEU B 1 94 ? -9.703 -25.156 9.195 1 98.75 94 LEU B N 1
ATOM 3342 C CA . LEU B 1 94 ? -8.422 -24.547 8.836 1 98.75 94 LEU B CA 1
ATOM 3343 C C . LEU B 1 94 ? -8.625 -23.422 7.832 1 98.75 94 LEU B C 1
ATOM 3345 O O . LEU B 1 94 ? -9.289 -23.594 6.812 1 98.75 94 LEU B O 1
ATOM 3349 N N . ASP B 1 95 ? -8.086 -22.219 8.078 1 98.88 95 ASP B N 1
ATOM 3350 C CA . ASP B 1 95 ? -7.949 -21.234 7.02 1 98.88 95 ASP B CA 1
ATOM 3351 C C . ASP B 1 95 ? -6.953 -21.703 5.961 1 98.88 95 ASP B C 1
ATOM 3353 O O . ASP B 1 95 ? -5.953 -22.344 6.281 1 98.88 95 ASP B O 1
ATOM 3357 N N . VAL B 1 96 ? -7.246 -21.375 4.73 1 98.88 96 VAL B N 1
ATOM 3358 C CA . VAL B 1 96 ? -6.352 -21.719 3.631 1 98.88 96 VAL B CA 1
ATOM 3359 C C . VAL B 1 96 ? -5.898 -20.453 2.916 1 98.88 96 VAL B C 1
ATOM 3361 O O . VAL B 1 96 ? -6.727 -19.672 2.424 1 98.88 96 VAL B O 1
ATOM 3364 N N . ILE B 1 97 ? -4.621 -20.234 2.912 1 98.81 97 ILE B N 1
ATOM 3365 C CA . ILE B 1 97 ? -4.02 -19.141 2.15 1 98.81 97 ILE B CA 1
ATOM 3366 C C . ILE B 1 97 ? -3.199 -19.703 0.995 1 98.81 97 ILE B C 1
ATOM 3368 O O . ILE B 1 97 ? -2.205 -20.406 1.217 1 98.81 97 ILE B O 1
ATOM 3372 N N . SER B 1 98 ? -3.578 -19.359 -0.217 1 97.94 98 SER B N 1
ATOM 3373 C CA . SER B 1 98 ? -2.963 -20 -1.376 1 97.94 98 SER B CA 1
ATOM 3374 C C . SER B 1 98 ? -2.234 -18.969 -2.246 1 97.94 98 SER B C 1
ATOM 3376 O O . SER B 1 98 ? -2.674 -17.828 -2.367 1 97.94 98 SER B O 1
ATOM 3378 N N . THR B 1 99 ? -1.174 -19.422 -2.914 1 95 99 THR B N 1
ATOM 3379 C CA . THR B 1 99 ? -0.479 -18.609 -3.908 1 95 99 THR B CA 1
ATOM 3380 C C . THR B 1 99 ? -0.915 -18.984 -5.32 1 95 99 THR B C 1
ATOM 3382 O O . THR B 1 99 ? -0.357 -18.5 -6.301 1 95 99 THR B O 1
ATOM 3385 N N . ASN B 1 100 ? -1.9 -19.797 -5.348 1 88.12 100 ASN B N 1
ATOM 3386 C CA . ASN B 1 100 ? -2.414 -20.328 -6.605 1 88.12 100 ASN B CA 1
ATOM 3387 C C . ASN B 1 100 ? -3.822 -19.828 -6.898 1 88.12 100 ASN B C 1
ATOM 3389 O O . ASN B 1 100 ? -4.668 -19.781 -6.004 1 88.12 100 ASN B O 1
ATOM 3393 N N . LEU B 1 101 ? -4.137 -19.531 -8.086 1 85.44 101 LEU B N 1
ATOM 3394 C CA . LEU B 1 101 ? -5.438 -19 -8.469 1 85.44 101 LEU B CA 1
ATOM 3395 C C . LEU B 1 101 ? -6.391 -20.125 -8.875 1 85.44 101 LEU B C 1
ATOM 3397 O O . LEU B 1 101 ? -7.473 -19.859 -9.406 1 85.44 101 LEU B O 1
ATOM 3401 N N . PHE B 1 102 ? -6.035 -21.359 -8.695 1 90.31 102 PHE B N 1
ATOM 3402 C CA . PHE B 1 102 ? -6.828 -22.531 -9.055 1 90.31 102 PHE B CA 1
ATOM 3403 C C . PHE B 1 102 ? -7.145 -22.531 -10.539 1 90.31 102 PHE B C 1
ATOM 3405 O O . PHE B 1 102 ? -8.289 -22.781 -10.938 1 90.31 102 PHE B O 1
ATOM 3412 N N . LEU B 1 103 ? -6.16 -22.203 -11.273 1 84.12 103 LEU B N 1
ATOM 3413 C CA . LEU B 1 103 ? -6.328 -22.062 -12.711 1 84.12 103 LEU B CA 1
ATOM 3414 C C . LEU B 1 103 ? -6.652 -23.406 -13.359 1 84.12 103 LEU B C 1
ATOM 3416 O O . LEU B 1 103 ? -7.406 -23.453 -14.336 1 84.12 103 LEU B O 1
ATOM 3420 N N . ASN B 1 104 ? -6.129 -24.5 -12.781 1 86.94 104 ASN B N 1
ATOM 3421 C CA . ASN B 1 104 ? -6.324 -25.812 -13.359 1 86.94 104 ASN B CA 1
ATOM 3422 C C . ASN B 1 104 ? -7.789 -26.234 -13.312 1 86.94 104 ASN B C 1
ATOM 3424 O O . ASN B 1 104 ? -8.203 -27.141 -14.039 1 86.94 104 ASN B O 1
ATOM 3428 N N . VAL B 1 105 ? -8.586 -25.531 -12.547 1 86.88 105 VAL B N 1
ATOM 3429 C CA . VAL B 1 105 ? -10.008 -25.859 -12.453 1 86.88 105 VAL B CA 1
ATOM 3430 C C . VAL B 1 105 ? -10.844 -24.688 -12.922 1 86.88 105 VAL B C 1
ATOM 3432 O O . VAL B 1 105 ? -12.008 -24.547 -12.539 1 86.88 105 VAL B O 1
ATOM 3435 N N . GLY B 1 106 ? -10.18 -23.812 -13.617 1 81.88 106 GLY B N 1
ATOM 3436 C CA . GLY B 1 106 ? -10.891 -22.703 -14.234 1 81.88 106 GLY B CA 1
ATOM 3437 C C . GLY B 1 106 ? -11 -21.484 -13.336 1 81.88 106 GLY B C 1
ATOM 3438 O O . GLY B 1 106 ? -11.781 -20.578 -13.617 1 81.88 106 GLY B O 1
ATOM 3439 N N . GLY B 1 107 ? -10.297 -21.547 -12.219 1 87.44 107 GLY B N 1
ATOM 3440 C CA . GLY B 1 107 ? -10.367 -20.422 -11.305 1 87.44 107 GLY B CA 1
ATOM 3441 C C . GLY B 1 107 ? -11.484 -20.547 -10.281 1 87.44 107 GLY B C 1
ATOM 3442 O O . GLY B 1 107 ? -12.18 -21.562 -10.25 1 87.44 107 GLY B O 1
ATOM 3443 N N . ILE B 1 108 ? -11.57 -19.578 -9.398 1 89.88 108 ILE B N 1
ATOM 3444 C CA . ILE B 1 108 ? -12.602 -19.547 -8.359 1 89.88 108 ILE B CA 1
ATOM 3445 C C . ILE B 1 108 ? -13.875 -18.906 -8.914 1 89.88 108 ILE B C 1
ATOM 3447 O O . ILE B 1 108 ? -14.125 -17.734 -8.68 1 89.88 108 ILE B O 1
ATOM 3451 N N . GLN B 1 109 ? -14.586 -19.688 -9.562 1 88.12 109 GLN B N 1
ATOM 3452 C CA . GLN B 1 109 ? -15.836 -19.234 -10.164 1 88.12 109 GLN B CA 1
ATOM 3453 C C . GLN B 1 109 ? -16.844 -20.391 -10.281 1 88.12 109 GLN B C 1
ATOM 3455 O O . GLN B 1 109 ? -16.484 -21.547 -10.07 1 88.12 109 GLN B O 1
ATOM 3460 N N . GLY B 1 110 ? -18.062 -20.031 -10.531 1 92.56 110 GLY B N 1
ATOM 3461 C CA . GLY B 1 110 ? -19.094 -21.031 -10.766 1 92.56 110 GLY B CA 1
ATOM 3462 C C . GLY B 1 110 ? -19.219 -22.031 -9.641 1 92.56 110 GLY B C 1
ATOM 3463 O O . GLY B 1 110 ? -19.312 -21.656 -8.469 1 92.56 110 GLY B O 1
ATOM 3464 N N . GLU B 1 111 ? -19.219 -23.25 -10.078 1 94.75 111 GLU B N 1
ATOM 3465 C CA . GLU B 1 111 ? -19.406 -24.344 -9.133 1 94.75 111 GLU B CA 1
ATOM 3466 C C . GLU B 1 111 ? -18.234 -24.438 -8.156 1 94.75 111 GLU B C 1
ATOM 3468 O O . GLU B 1 111 ? -18.422 -24.734 -6.977 1 94.75 111 GLU B O 1
ATOM 3473 N N . THR B 1 112 ? -17.094 -24.172 -8.664 1 95.44 112 THR B N 1
ATOM 3474 C CA . THR B 1 112 ? -15.906 -24.203 -7.812 1 95.44 112 THR B CA 1
ATOM 3475 C C . THR B 1 112 ? -16.031 -23.172 -6.688 1 95.44 112 THR B C 1
ATOM 3477 O O . THR B 1 112 ? -15.797 -23.5 -5.52 1 95.44 112 THR B O 1
ATOM 3480 N N . LYS B 1 113 ? -16.438 -22.031 -7.012 1 95.25 113 LYS B N 1
ATOM 3481 C CA . LYS B 1 113 ? -16.625 -20.969 -6.016 1 95.25 113 LYS B CA 1
ATOM 3482 C C . LYS B 1 113 ? -17.688 -21.359 -4.988 1 95.25 113 LYS B C 1
ATOM 3484 O O . LYS B 1 113 ? -17.484 -21.172 -3.787 1 95.25 113 LYS B O 1
ATOM 3489 N N . GLN B 1 114 ? -18.75 -21.875 -5.434 1 97.25 114 GLN B N 1
ATOM 3490 C CA . GLN B 1 114 ? -19.828 -22.281 -4.551 1 97.25 114 GLN B CA 1
ATOM 3491 C C . GLN B 1 114 ? -19.375 -23.359 -3.576 1 97.25 114 GLN B C 1
ATOM 3493 O O . GLN B 1 114 ? -19.688 -23.297 -2.383 1 97.25 114 GLN B O 1
ATOM 3498 N N . ARG B 1 115 ? -18.672 -24.266 -4.133 1 97.75 115 ARG B N 1
ATOM 3499 C CA . ARG B 1 115 ? -18.172 -25.359 -3.314 1 97.75 115 ARG B CA 1
ATOM 3500 C C . ARG B 1 115 ? -17.219 -24.859 -2.236 1 97.75 115 ARG B C 1
ATOM 3502 O O . ARG B 1 115 ? -17.312 -25.266 -1.077 1 97.75 115 ARG B O 1
ATOM 3509 N N . LEU B 1 116 ? -16.375 -24 -2.59 1 98.25 116 LEU B N 1
ATOM 3510 C CA . LEU B 1 116 ? -15.391 -23.453 -1.663 1 98.25 116 LEU B CA 1
ATOM 3511 C C . LEU B 1 116 ? -16.062 -22.562 -0.619 1 98.25 116 LEU B C 1
ATOM 3513 O O . LEU B 1 116 ? -15.719 -22.609 0.563 1 98.25 116 LEU B O 1
ATOM 3517 N N . ALA B 1 117 ? -17 -21.781 -1.052 1 98.25 117 ALA B N 1
ATOM 3518 C CA . ALA B 1 117 ? -17.734 -20.922 -0.124 1 98.25 117 ALA B CA 1
ATOM 3519 C C . ALA B 1 117 ? -18.5 -21.766 0.9 1 98.25 117 ALA B C 1
ATOM 3521 O O . ALA B 1 117 ? -18.516 -21.438 2.09 1 98.25 117 ALA B O 1
ATOM 3522 N N . ALA B 1 118 ? -19.141 -22.781 0.449 1 98.62 118 ALA B N 1
ATOM 3523 C CA . ALA B 1 118 ? -19.859 -23.688 1.339 1 98.62 118 ALA B CA 1
ATOM 3524 C C . ALA B 1 118 ? -18.922 -24.328 2.35 1 98.62 118 ALA B C 1
ATOM 3526 O O . ALA B 1 118 ? -19.281 -24.5 3.518 1 98.62 118 ALA B O 1
ATOM 3527 N N . ALA B 1 119 ? -17.781 -24.703 1.873 1 98.75 119 ALA B N 1
ATOM 3528 C CA . ALA B 1 119 ? -16.781 -25.297 2.76 1 98.75 119 ALA B CA 1
ATOM 3529 C C . ALA B 1 119 ? -16.359 -24.328 3.854 1 98.75 119 ALA B C 1
ATOM 3531 O O . ALA B 1 119 ? -16.234 -24.719 5.02 1 98.75 119 ALA B O 1
ATOM 3532 N N . CYS B 1 120 ? -16.094 -23.094 3.506 1 98.75 120 CYS B N 1
ATOM 3533 C CA . CYS B 1 120 ? -15.766 -22.062 4.484 1 98.75 120 CYS B CA 1
ATOM 3534 C C . CYS B 1 120 ? -16.859 -21.938 5.543 1 98.75 120 CYS B C 1
ATOM 3536 O O . CYS B 1 120 ? -16.562 -21.844 6.734 1 98.75 120 CYS B O 1
ATOM 3538 N N . GLN B 1 121 ? -18.047 -21.922 5.109 1 98.44 121 GLN B N 1
ATOM 3539 C CA . GLN B 1 121 ? -19.188 -21.781 6.012 1 98.44 121 GLN B CA 1
ATOM 3540 C C . GLN B 1 121 ? -19.266 -22.969 6.98 1 98.44 121 GLN B C 1
ATOM 3542 O O . GLN B 1 121 ? -19.453 -22.781 8.188 1 98.44 121 GLN B O 1
ATOM 3547 N N . ARG B 1 122 ? -19.125 -24.141 6.496 1 98.44 122 ARG B N 1
ATOM 3548 C CA . ARG B 1 122 ? -19.234 -25.359 7.312 1 98.44 122 ARG B CA 1
ATOM 3549 C C . ARG B 1 122 ? -18.109 -25.406 8.344 1 98.44 122 ARG B C 1
ATOM 3551 O O . ARG B 1 122 ? -18.328 -25.844 9.477 1 98.44 122 ARG B O 1
ATOM 3558 N N . GLY B 1 123 ? -16.984 -24.953 8.008 1 98.5 123 GLY B N 1
ATOM 3559 C CA . GLY B 1 123 ? -15.82 -25.047 8.883 1 98.5 123 GLY B CA 1
ATOM 3560 C C . GLY B 1 123 ? -15.609 -23.812 9.734 1 98.5 123 GLY B C 1
ATOM 3561 O O . GLY B 1 123 ? -14.836 -23.828 10.688 1 98.5 123 GLY B O 1
ATOM 3562 N N . GLY B 1 124 ? -16.375 -22.734 9.359 1 98.5 124 GLY B N 1
ATOM 3563 C CA . GLY B 1 124 ? -16.062 -21.453 9.969 1 98.5 124 GLY B CA 1
ATOM 3564 C C . GLY B 1 124 ? -14.656 -20.984 9.648 1 98.5 124 GLY B C 1
ATOM 3565 O O . GLY B 1 124 ? -13.945 -20.469 10.516 1 98.5 124 GLY B O 1
ATOM 3566 N N . SER B 1 125 ? -14.172 -21.219 8.438 1 98.62 125 SER B N 1
ATOM 3567 C CA . SER B 1 125 ? -12.805 -20.938 7.996 1 98.62 125 SER B CA 1
ATOM 3568 C C . SER B 1 125 ? -12.789 -19.984 6.812 1 98.62 125 SER B C 1
ATOM 3570 O O . SER B 1 125 ? -13.844 -19.594 6.301 1 98.62 125 SER B O 1
ATOM 3572 N N . SER B 1 126 ? -11.555 -19.609 6.367 1 98.75 126 SER B N 1
ATOM 3573 C CA . SER B 1 126 ? -11.43 -18.641 5.289 1 98.75 126 SER B CA 1
ATOM 3574 C C . SER B 1 126 ? -10.477 -19.141 4.207 1 98.75 126 SER B C 1
ATOM 3576 O O . SER B 1 126 ? -9.531 -19.875 4.492 1 98.75 126 SER B O 1
ATOM 3578 N N . LEU B 1 127 ? -10.797 -18.75 2.992 1 98.69 127 LEU B N 1
ATOM 3579 C CA . LEU B 1 127 ? -9.906 -18.938 1.848 1 98.69 127 LEU B CA 1
ATOM 3580 C C . LEU B 1 127 ? -9.391 -17.594 1.343 1 98.69 127 LEU B C 1
ATOM 3582 O O . LEU B 1 127 ? -10.18 -16.672 1.09 1 98.69 127 LEU B O 1
ATOM 3586 N N . TYR B 1 128 ? -8.094 -17.453 1.268 1 98 128 TYR B N 1
ATOM 3587 C CA . TYR B 1 128 ? -7.477 -16.25 0.739 1 98 128 TYR B CA 1
ATOM 3588 C C . TYR B 1 128 ? -6.422 -16.594 -0.308 1 98 128 TYR B C 1
ATOM 3590 O O . TYR B 1 128 ? -5.523 -17.391 -0.053 1 98 128 TYR B O 1
ATOM 3598 N N . ILE B 1 129 ? -6.574 -16.016 -1.499 1 96.62 129 ILE B N 1
ATOM 3599 C CA . ILE B 1 129 ? -5.617 -16.219 -2.58 1 96.62 129 ILE B CA 1
ATOM 3600 C C . ILE B 1 129 ? -4.77 -14.961 -2.758 1 96.62 129 ILE B C 1
ATOM 3602 O O . ILE B 1 129 ? -5.305 -13.859 -2.898 1 96.62 129 ILE B O 1
ATOM 3606 N N . THR B 1 130 ? -3.443 -15.172 -2.764 1 96.12 130 THR B N 1
ATOM 3607 C CA . THR B 1 130 ? -2.561 -14.016 -2.881 1 96.12 130 THR B CA 1
ATOM 3608 C C . THR B 1 130 ? -1.264 -14.398 -3.59 1 96.12 130 THR B C 1
ATOM 3610 O O . THR B 1 130 ? -1.146 -15.5 -4.133 1 96.12 130 THR B O 1
ATOM 3613 N N . GLY B 1 131 ? -0.328 -13.586 -3.68 1 95.5 131 GLY B N 1
ATOM 3614 C CA . GLY B 1 131 ? 0.96 -13.602 -4.355 1 95.5 131 GLY B CA 1
ATOM 3615 C C . GLY B 1 131 ? 1.517 -12.211 -4.613 1 95.5 131 GLY B C 1
ATOM 3616 O O . GLY B 1 131 ? 1.116 -11.25 -3.963 1 95.5 131 GLY B O 1
ATOM 3617 N N . VAL B 1 132 ? 2.432 -12.164 -5.516 1 94.12 132 VAL B N 1
ATOM 3618 C CA . VAL B 1 132 ? 2.973 -10.852 -5.844 1 94.12 132 VAL B CA 1
ATOM 3619 C C . VAL B 1 132 ? 2.016 -10.117 -6.777 1 94.12 132 VAL B C 1
ATOM 3621 O O . VAL B 1 132 ? 1.655 -8.961 -6.531 1 94.12 132 VAL B O 1
ATOM 3624 N N . ASN B 1 133 ? 1.575 -10.812 -7.801 1 92.25 133 ASN B N 1
ATOM 3625 C CA . ASN B 1 133 ? 0.604 -10.359 -8.789 1 92.25 133 ASN B CA 1
ATOM 3626 C C . ASN B 1 133 ? -0.11 -11.531 -9.461 1 92.25 133 ASN B C 1
ATOM 3628 O O . ASN B 1 133 ? 0.458 -12.195 -10.328 1 92.25 133 ASN B O 1
ATOM 3632 N N . PRO B 1 134 ? -1.353 -11.719 -9.109 1 93.5 134 PRO B N 1
ATOM 3633 C CA . PRO B 1 134 ? -2.25 -10.938 -8.25 1 93.5 134 PRO B CA 1
ATOM 3634 C C . PRO B 1 134 ? -1.903 -11.07 -6.766 1 93.5 134 PRO B C 1
ATOM 3636 O O . PRO B 1 134 ? -1.365 -12.094 -6.344 1 93.5 134 PRO B O 1
ATOM 3639 N N . GLY B 1 135 ? -2.254 -10.094 -5.992 1 95 135 GLY B N 1
ATOM 3640 C CA . GLY B 1 135 ? -2.113 -10.117 -4.547 1 95 135 GLY B CA 1
ATOM 3641 C C . GLY B 1 135 ? -1.505 -8.844 -3.988 1 95 135 GLY B C 1
ATOM 3642 O O . GLY B 1 135 ? -2.201 -7.84 -3.816 1 95 135 GLY B O 1
ATOM 3643 N N . TRP B 1 136 ? -0.195 -8.93 -3.742 1 96.94 136 TRP B N 1
ATOM 3644 C CA . TRP B 1 136 ? 0.538 -7.859 -3.072 1 96.94 136 TRP B CA 1
ATOM 3645 C C . TRP B 1 136 ? 0.408 -6.547 -3.836 1 96.94 136 TRP B C 1
ATOM 3647 O O . TRP B 1 136 ? 0.094 -5.508 -3.252 1 96.94 136 TRP B O 1
ATOM 3657 N N . ILE B 1 137 ? 0.612 -6.566 -5.164 1 96.56 137 ILE B N 1
ATOM 3658 C CA . ILE B 1 137 ? 0.586 -5.344 -5.957 1 96.56 137 ILE B CA 1
ATOM 3659 C C . ILE B 1 137 ? -0.815 -4.738 -5.926 1 96.56 137 ILE B C 1
ATOM 3661 O O . ILE B 1 137 ? -0.971 -3.514 -5.957 1 96.56 137 ILE B O 1
ATOM 3665 N N . ASN B 1 138 ? -1.839 -5.594 -5.816 1 96.12 138 ASN B N 1
ATOM 3666 C CA . ASN B 1 138 ? -3.205 -5.09 -5.723 1 96.12 138 ASN B CA 1
ATOM 3667 C C . ASN B 1 138 ? -3.449 -4.379 -4.395 1 96.12 138 ASN B C 1
ATOM 3669 O O . ASN B 1 138 ? -4.145 -3.363 -4.348 1 96.12 138 ASN B O 1
ATOM 3673 N N . THR B 1 139 ? -2.92 -4.949 -3.34 1 96.62 139 THR B N 1
ATOM 3674 C CA . THR B 1 139 ? -2.98 -4.273 -2.047 1 96.62 139 THR B CA 1
ATOM 3675 C C . THR B 1 139 ? -2.285 -2.918 -2.109 1 96.62 139 THR B C 1
ATOM 3677 O O . THR B 1 139 ? -2.838 -1.91 -1.665 1 96.62 139 THR B O 1
ATOM 3680 N N . MET B 1 140 ? -1.131 -2.891 -2.73 1 96.44 140 MET B N 1
ATOM 3681 C CA . MET B 1 140 ? -0.354 -1.666 -2.891 1 96.44 140 MET B CA 1
ATOM 3682 C C . MET B 1 140 ? -1.153 -0.609 -3.646 1 96.44 140 MET B C 1
ATOM 3684 O O . MET B 1 140 ? -1.284 0.525 -3.182 1 96.44 140 MET B O 1
ATOM 3688 N N . VAL B 1 141 ? -1.683 -1.018 -4.691 1 96.12 141 VAL B N 1
ATOM 3689 C CA . VAL B 1 141 ? -2.395 -0.085 -5.559 1 96.12 141 VAL B CA 1
ATOM 3690 C C . VAL B 1 141 ? -3.646 0.428 -4.852 1 96.12 141 VAL B C 1
ATOM 3692 O O . VAL B 1 141 ? -3.957 1.62 -4.91 1 96.12 141 VAL B O 1
ATOM 3695 N N . THR B 1 142 ? -4.332 -0.493 -4.207 1 95.31 142 THR B N 1
ATOM 3696 C CA . THR B 1 142 ? -5.512 -0.089 -3.451 1 95.31 142 THR B CA 1
ATOM 3697 C C . THR B 1 142 ? -5.16 0.998 -2.439 1 95.31 142 THR B C 1
ATOM 3699 O O . THR B 1 142 ? -5.812 2.043 -2.391 1 95.31 142 THR B O 1
ATOM 3702 N N . ALA B 1 143 ? -4.137 0.811 -1.705 1 96.06 143 ALA B N 1
ATOM 3703 C CA . ALA B 1 143 ? -3.686 1.789 -0.72 1 96.06 143 ALA B CA 1
ATOM 3704 C C . ALA B 1 143 ? -3.279 3.098 -1.392 1 96.06 143 ALA B C 1
ATOM 3706 O O . ALA B 1 143 ? -3.537 4.18 -0.863 1 96.06 143 ALA B O 1
ATOM 3707 N N . MET B 1 144 ? -2.67 3.018 -2.541 1 97.12 144 MET B N 1
ATOM 3708 C CA . MET B 1 144 ? -2.189 4.176 -3.285 1 97.12 144 MET B CA 1
ATOM 3709 C C . MET B 1 144 ? -3.332 5.137 -3.596 1 97.12 144 MET B C 1
ATOM 3711 O O . MET B 1 144 ? -3.148 6.355 -3.572 1 97.12 144 MET B O 1
ATOM 3715 N N . THR B 1 145 ? -4.434 4.637 -3.777 1 96.69 145 THR B N 1
ATOM 3716 C CA . THR B 1 145 ? -5.539 5.449 -4.27 1 96.69 145 THR B CA 1
ATOM 3717 C C . THR B 1 145 ? -6.105 6.328 -3.156 1 96.69 145 THR B C 1
ATOM 3719 O O . THR B 1 145 ? -6.824 7.293 -3.424 1 96.69 145 THR B O 1
ATOM 3722 N N . ALA B 1 146 ? -5.793 6.039 -1.927 1 96.94 146 ALA B N 1
ATOM 3723 C CA . ALA B 1 146 ? -6.449 6.664 -0.781 1 96.94 146 ALA B CA 1
ATOM 3724 C C . ALA B 1 146 ? -6.105 8.148 -0.697 1 96.94 146 ALA B C 1
ATOM 3726 O O . ALA B 1 146 ? -6.754 8.898 0.036 1 96.94 146 ALA B O 1
ATOM 3727 N N . VAL B 1 147 ? -5.098 8.586 -1.447 1 96.25 147 VAL B N 1
ATOM 3728 C CA . VAL B 1 147 ? -4.699 9.992 -1.422 1 96.25 147 VAL B CA 1
ATOM 3729 C C . VAL B 1 147 ? -5.426 10.758 -2.525 1 96.25 147 VAL B C 1
ATOM 3731 O O . VAL B 1 147 ? -5.375 11.984 -2.576 1 96.25 147 VAL B O 1
ATOM 3734 N N . CYS B 1 148 ? -6.188 10.039 -3.34 1 94.94 148 CYS B N 1
ATOM 3735 C CA . CYS B 1 148 ? -6.844 10.633 -4.5 1 94.94 148 CYS B CA 1
ATOM 3736 C C . CYS B 1 148 ? -8.297 10.977 -4.188 1 94.94 148 CYS B C 1
ATOM 3738 O O . CYS B 1 148 ? -9 10.195 -3.541 1 94.94 148 CYS B O 1
ATOM 3740 N N . ARG B 1 149 ? -8.734 12.102 -4.625 1 92.56 149 ARG B N 1
ATOM 3741 C CA . ARG B 1 149 ? -10.156 12.445 -4.527 1 92.56 149 ARG B CA 1
ATOM 3742 C C . ARG B 1 149 ? -10.977 11.656 -5.543 1 92.56 149 ARG B C 1
ATOM 3744 O O . ARG B 1 149 ? -12.133 11.305 -5.277 1 92.56 149 ARG B O 1
ATOM 3751 N N . ASP B 1 150 ? -10.281 11.438 -6.645 1 90.19 150 ASP B N 1
ATOM 3752 C CA . ASP B 1 150 ? -10.906 10.695 -7.734 1 90.19 150 ASP B CA 1
ATOM 3753 C C . ASP B 1 150 ? -9.891 9.781 -8.422 1 90.19 150 ASP B C 1
ATOM 3755 O O . ASP B 1 150 ? -8.711 10.117 -8.523 1 90.19 150 ASP B O 1
ATOM 3759 N N . VAL B 1 151 ? -10.391 8.617 -8.836 1 93.06 151 VAL B N 1
ATOM 3760 C CA . VAL B 1 151 ? -9.578 7.66 -9.578 1 93.06 151 VAL B CA 1
ATOM 3761 C C . VAL B 1 151 ? -10.289 7.289 -10.883 1 93.06 151 VAL B C 1
ATOM 3763 O O . VAL B 1 151 ? -11.344 6.66 -10.859 1 93.06 151 VAL B O 1
ATOM 3766 N N . GLU B 1 152 ? -9.656 7.648 -11.977 1 93.06 152 GLU B N 1
ATOM 3767 C CA . GLU B 1 152 ? -10.242 7.352 -13.281 1 93.06 152 GLU B CA 1
ATOM 3768 C C . GLU B 1 152 ? -9.773 6 -13.805 1 93.06 152 GLU B C 1
ATOM 3770 O O . GLU B 1 152 ? -10.555 5.242 -14.383 1 93.06 152 GLU B O 1
ATOM 3775 N N . MET B 1 153 ? -8.523 5.789 -13.602 1 94.94 153 MET B N 1
ATOM 3776 C CA . MET B 1 153 ? -7.93 4.551 -14.109 1 94.94 153 MET B CA 1
ATOM 3777 C C . MET B 1 153 ? -6.668 4.199 -13.328 1 94.94 153 MET B C 1
ATOM 3779 O O . MET B 1 153 ? -5.871 5.078 -13 1 94.94 153 MET B O 1
ATOM 3783 N N . VAL B 1 154 ? -6.535 2.949 -13.102 1 96.38 154 VAL B N 1
ATOM 3784 C CA . VAL B 1 154 ? -5.297 2.416 -12.555 1 96.38 154 VAL B CA 1
ATOM 3785 C C . VAL B 1 154 ? -4.605 1.529 -13.586 1 96.38 154 VAL B C 1
ATOM 3787 O O . VAL B 1 154 ? -5.25 0.689 -14.219 1 96.38 154 VAL B O 1
ATOM 3790 N N . SER B 1 155 ? -3.307 1.756 -13.75 1 96.56 155 SER B N 1
ATOM 3791 C CA . SER B 1 155 ? -2.514 0.932 -14.656 1 96.56 155 SER B CA 1
ATOM 3792 C C . SER B 1 155 ? -1.293 0.35 -13.953 1 96.56 155 SER B C 1
ATOM 3794 O O . SER B 1 155 ? -0.502 1.086 -13.359 1 96.56 155 SER B O 1
ATOM 3796 N N . VAL B 1 156 ? -1.196 -0.95 -14.008 1 96.56 156 VAL B N 1
ATOM 3797 C CA . VAL B 1 156 ? -0.042 -1.661 -13.469 1 96.56 156 VAL B CA 1
ATOM 3798 C C . VAL B 1 156 ? 0.76 -2.285 -14.609 1 96.56 156 VAL B C 1
ATOM 3800 O O . VAL B 1 156 ? 0.249 -3.129 -15.344 1 96.56 156 VAL B O 1
ATOM 3803 N N . SER B 1 157 ? 1.997 -1.911 -14.688 1 95.06 157 SER B N 1
ATOM 3804 C CA . SER B 1 157 ? 2.861 -2.42 -15.75 1 95.06 157 SER B CA 1
ATOM 3805 C C . SER B 1 157 ? 4.059 -3.17 -15.172 1 95.06 157 SER B C 1
ATOM 3807 O O . SER B 1 157 ? 4.703 -2.695 -14.234 1 95.06 157 SER B O 1
ATOM 3809 N N . GLU B 1 158 ? 4.258 -4.293 -15.688 1 92.94 158 GLU B N 1
ATOM 3810 C CA . GLU B 1 158 ? 5.441 -5.09 -15.375 1 92.94 158 GLU B CA 1
ATOM 3811 C C . GLU B 1 158 ? 6.34 -5.246 -16.594 1 92.94 158 GLU B C 1
ATOM 3813 O O . GLU B 1 158 ? 5.875 -5.617 -17.672 1 92.94 158 GLU B O 1
ATOM 3818 N N . SER B 1 159 ? 7.594 -4.883 -16.469 1 90.25 159 SER B N 1
ATOM 3819 C CA . SER B 1 159 ? 8.555 -5.047 -17.547 1 90.25 159 SER B CA 1
ATOM 3820 C C . SER B 1 159 ? 9.688 -5.984 -17.141 1 90.25 159 SER B C 1
ATOM 3822 O O . SER B 1 159 ? 10.172 -5.93 -16 1 90.25 159 SER B O 1
ATOM 3824 N N . ALA B 1 160 ? 10.031 -6.883 -18.109 1 86.69 160 ALA B N 1
ATOM 3825 C CA . ALA B 1 160 ? 11.078 -7.836 -17.75 1 86.69 160 ALA B CA 1
ATOM 3826 C C . ALA B 1 160 ? 11.938 -8.18 -18.953 1 86.69 160 ALA B C 1
ATOM 3828 O O . ALA B 1 160 ? 11.422 -8.344 -20.062 1 86.69 160 ALA B O 1
ATOM 3829 N N . ASP B 1 161 ? 13.234 -8.242 -18.688 1 89.25 161 ASP B N 1
ATOM 3830 C CA . ASP B 1 161 ? 14.148 -8.922 -19.609 1 89.25 161 ASP B CA 1
ATOM 3831 C C . ASP B 1 161 ? 14.023 -10.445 -19.469 1 89.25 161 ASP B C 1
ATOM 3833 O O . ASP B 1 161 ? 14.516 -11.031 -18.516 1 89.25 161 ASP B O 1
ATOM 3837 N N . VAL B 1 162 ? 13.445 -11.039 -20.469 1 88.19 162 VAL B N 1
ATOM 3838 C CA . VAL B 1 162 ? 13.141 -12.461 -20.344 1 88.19 162 VAL B CA 1
ATOM 3839 C C . VAL B 1 162 ? 14.203 -13.289 -21.047 1 88.19 162 VAL B C 1
ATOM 3841 O O . VAL B 1 162 ? 14.078 -14.516 -21.156 1 88.19 162 VAL B O 1
ATOM 3844 N N . SER B 1 163 ? 15.258 -12.641 -21.5 1 90 163 SER B N 1
ATOM 3845 C CA . SER B 1 163 ? 16.359 -13.352 -22.141 1 90 163 SER B CA 1
ATOM 3846 C C . SER B 1 163 ? 17.109 -14.234 -21.156 1 90 163 SER B C 1
ATOM 3848 O O . SER B 1 163 ? 17.859 -15.125 -21.547 1 90 163 SER B O 1
ATOM 3850 N N . VAL B 1 164 ? 16.828 -14.008 -19.938 1 80.31 164 VAL B N 1
ATOM 3851 C CA . VAL B 1 164 ? 17.516 -14.758 -18.891 1 80.31 164 VAL B CA 1
ATOM 3852 C C . VAL B 1 164 ? 16.859 -16.125 -18.719 1 80.31 164 VAL B C 1
ATOM 3854 O O . VAL B 1 164 ? 17.438 -17.016 -18.078 1 80.31 164 VAL B O 1
ATOM 3857 N N . TYR B 1 165 ? 15.703 -16.25 -19.219 1 81.25 165 TYR B N 1
ATOM 3858 C CA . TYR B 1 165 ? 15.023 -17.547 -19.203 1 81.25 165 TYR B CA 1
ATOM 3859 C C . TYR B 1 165 ? 15.328 -18.344 -20.453 1 81.25 165 TYR B C 1
ATOM 3861 O O . TYR B 1 165 ? 14.664 -18.188 -21.484 1 81.25 165 TYR B O 1
ATOM 3869 N N . GLU B 1 166 ? 16.188 -19.312 -20.328 1 88.25 166 GLU B N 1
ATOM 3870 C CA . GLU B 1 166 ? 16.766 -19.984 -21.484 1 88.25 166 GLU B CA 1
ATOM 3871 C C . GLU B 1 166 ? 15.906 -21.188 -21.922 1 88.25 166 GLU B C 1
ATOM 3873 O O . GLU B 1 166 ? 16.281 -22.328 -21.688 1 88.25 166 GLU B O 1
ATOM 3878 N N . SER B 1 167 ? 14.852 -20.875 -22.594 1 89 167 SER B N 1
ATOM 3879 C CA . SER B 1 167 ? 13.945 -21.906 -23.094 1 89 167 SER B CA 1
ATOM 3880 C C . SER B 1 167 ? 13.305 -21.484 -24.422 1 89 167 SER B C 1
ATOM 3882 O O . SER B 1 167 ? 12.227 -20.891 -24.422 1 89 167 SER B O 1
ATOM 3884 N N . PRO B 1 168 ? 13.883 -21.844 -25.406 1 91.62 168 PRO B N 1
ATOM 3885 C CA . PRO B 1 168 ? 13.352 -21.453 -26.719 1 91.62 168 PRO B CA 1
ATOM 3886 C C . PRO B 1 168 ? 11.906 -21.906 -26.922 1 91.62 168 PRO B C 1
ATOM 3888 O O . PRO B 1 168 ? 11.094 -21.141 -27.469 1 91.62 168 PRO B O 1
ATOM 3891 N N . GLU B 1 169 ? 11.633 -23.062 -26.5 1 89.94 169 GLU B N 1
ATOM 3892 C CA . GLU B 1 169 ? 10.297 -23.609 -26.703 1 89.94 169 GLU B CA 1
ATOM 3893 C C . GLU B 1 169 ? 9.234 -22.75 -26.031 1 89.94 169 GLU B C 1
ATOM 3895 O O . GLU B 1 169 ? 8.188 -22.484 -26.609 1 89.94 169 GLU B O 1
ATOM 3900 N N . THR B 1 170 ? 9.555 -22.312 -24.875 1 87.62 170 THR B N 1
ATOM 3901 C CA . THR B 1 170 ? 8.648 -21.453 -24.109 1 87.62 170 THR B CA 1
ATOM 3902 C C . THR B 1 170 ? 8.352 -20.156 -24.875 1 87.62 170 THR B C 1
ATOM 3904 O O . THR B 1 170 ? 7.191 -19.797 -25.062 1 87.62 170 THR B O 1
ATOM 3907 N N . TRP B 1 171 ? 9.289 -19.641 -25.391 1 93.06 171 TRP B N 1
ATOM 3908 C CA . TRP B 1 171 ? 9.141 -18.297 -25.969 1 93.06 171 TRP B CA 1
ATOM 3909 C C . TRP B 1 171 ? 8.586 -18.375 -27.375 1 93.06 171 TRP B C 1
ATOM 3911 O O . TRP B 1 171 ? 7.844 -17.5 -27.812 1 93.06 171 TRP B O 1
ATOM 3921 N N . GLN B 1 172 ? 8.883 -19.422 -28 1 92.44 172 GLN B N 1
ATOM 3922 C CA . GLN B 1 172 ? 8.289 -19.641 -29.312 1 92.44 172 GLN B CA 1
ATOM 3923 C C . GLN B 1 172 ? 6.777 -19.797 -29.219 1 92.44 172 GLN B C 1
ATOM 3925 O O . GLN B 1 172 ? 6.043 -19.375 -30.109 1 92.44 172 GLN B O 1
ATOM 3930 N N . SER B 1 173 ? 6.395 -20.375 -28.172 1 91.88 173 SER B N 1
ATOM 3931 C CA . SER B 1 173 ? 4.961 -20.531 -27.953 1 91.88 173 SER B CA 1
ATOM 3932 C C . SER B 1 173 ? 4.277 -19.172 -27.781 1 91.88 173 SER B C 1
ATOM 3934 O O . SER B 1 173 ? 3.057 -19.062 -27.922 1 91.88 173 SER B O 1
ATOM 3936 N N . GLN B 1 174 ? 5.074 -18.172 -27.547 1 93.38 174 GLN B N 1
ATOM 3937 C CA . GLN B 1 174 ? 4.559 -16.812 -27.375 1 93.38 174 GLN B CA 1
ATOM 3938 C C . GLN B 1 174 ? 4.82 -15.969 -28.625 1 93.38 174 GLN B C 1
ATOM 3940 O O . GLN B 1 174 ? 4.559 -14.766 -28.625 1 93.38 174 GLN B O 1
ATOM 3945 N N . GLY B 1 175 ? 5.402 -16.594 -29.578 1 95 175 GLY B N 1
ATOM 3946 C CA . GLY B 1 175 ? 5.559 -15.945 -30.875 1 95 175 GLY B CA 1
ATOM 3947 C C . GLY B 1 175 ? 6.98 -15.492 -31.141 1 95 175 GLY B C 1
ATOM 3948 O O . GLY B 1 175 ? 7.297 -15.062 -32.25 1 95 175 GLY B O 1
ATOM 3949 N N . PHE B 1 176 ? 7.855 -15.555 -30.203 1 96.25 176 PHE B N 1
ATOM 3950 C CA . PHE B 1 176 ? 9.227 -15.078 -30.391 1 96.25 176 PHE B CA 1
ATOM 3951 C C . PHE B 1 176 ? 9.914 -15.828 -31.516 1 96.25 176 PHE B C 1
ATOM 3953 O O . PHE B 1 176 ? 9.727 -17.031 -31.672 1 96.25 176 PHE B O 1
ATOM 3960 N N . SER B 1 177 ? 10.664 -15.141 -32.281 1 95.94 177 SER B N 1
ATOM 3961 C CA . SER B 1 177 ? 11.461 -15.609 -33.406 1 95.94 177 SER B CA 1
ATOM 3962 C C . SER B 1 177 ? 10.586 -15.938 -34.594 1 95.94 177 SER B C 1
ATOM 3964 O O . SER B 1 177 ? 11.078 -16.438 -35.625 1 95.94 177 SER B O 1
ATOM 3966 N N . LEU B 1 178 ? 9.312 -15.742 -34.5 1 96.44 178 LEU B N 1
ATOM 3967 C CA . LEU B 1 178 ? 8.438 -15.797 -35.656 1 96.44 178 LEU B CA 1
ATOM 3968 C C . LEU B 1 178 ? 8.367 -14.438 -36.344 1 96.44 178 LEU B C 1
ATOM 3970 O O . LEU B 1 178 ? 8.641 -13.406 -35.719 1 96.44 178 LEU B O 1
ATOM 3974 N N . SER B 1 179 ? 8.008 -14.523 -37.625 1 95.75 179 SER B N 1
ATOM 3975 C CA . SER B 1 179 ? 7.859 -13.266 -38.344 1 95.75 179 SER B CA 1
ATOM 3976 C C . SER B 1 179 ? 6.602 -12.523 -37.906 1 95.75 179 SER B C 1
ATOM 3978 O O . SER B 1 179 ? 6.562 -11.289 -37.906 1 95.75 179 SER B O 1
ATOM 3980 N N . GLU B 1 180 ? 5.605 -13.297 -37.625 1 94.88 180 GLU B N 1
ATOM 3981 C CA . GLU B 1 180 ? 4.328 -12.805 -37.094 1 94.88 180 GLU B CA 1
ATOM 3982 C C . GLU B 1 180 ? 3.676 -13.812 -36.188 1 94.88 180 GLU B C 1
ATOM 3984 O O . GLU B 1 180 ? 3.932 -15.016 -36.281 1 94.88 180 GLU B O 1
ATOM 3989 N N . ALA B 1 181 ? 2.877 -13.289 -35.281 1 95.44 181 ALA B N 1
ATOM 3990 C CA . ALA B 1 181 ? 2.186 -14.188 -34.375 1 95.44 181 ALA B CA 1
ATOM 3991 C C . ALA B 1 181 ? 0.859 -14.664 -34.969 1 95.44 181 ALA B C 1
ATOM 3993 O O . ALA B 1 181 ? -0.082 -13.875 -35.094 1 95.44 181 ALA B O 1
ATOM 3994 N N . PRO B 1 182 ? 0.733 -15.898 -35.281 1 95.5 182 PRO B N 1
ATOM 3995 C CA . PRO B 1 182 ? -0.557 -16.406 -35.75 1 95.5 182 PRO B CA 1
ATOM 3996 C C . PRO B 1 182 ? -1.606 -16.469 -34.625 1 95.5 182 PRO B C 1
ATOM 3998 O O . PRO B 1 182 ? -1.271 -16.359 -33.469 1 95.5 182 PRO B O 1
ATOM 4001 N N . PRO B 1 183 ? -2.828 -16.688 -35 1 95.44 183 PRO B N 1
ATOM 4002 C CA . PRO B 1 183 ? -3.922 -16.703 -34.031 1 95.44 183 PRO B CA 1
ATOM 4003 C C . PRO B 1 183 ? -3.715 -17.75 -32.938 1 95.44 183 PRO B C 1
ATOM 4005 O O . PRO B 1 183 ? -4.039 -17.484 -31.781 1 95.44 183 PRO B O 1
ATOM 4008 N N . ALA B 1 184 ? -3.182 -18.828 -33.281 1 94.44 184 ALA B N 1
ATOM 4009 C CA . ALA B 1 184 ? -2.949 -19.891 -32.281 1 94.44 184 ALA B CA 1
ATOM 4010 C C . ALA B 1 184 ? -1.961 -19.422 -31.219 1 94.44 184 ALA B C 1
ATOM 4012 O O . ALA B 1 184 ? -2.1 -19.766 -30.047 1 94.44 184 ALA B O 1
ATOM 4013 N N . VAL B 1 185 ? -0.973 -18.656 -31.594 1 94.19 185 VAL B N 1
ATOM 4014 C CA . VAL B 1 185 ? 0.022 -18.109 -30.672 1 94.19 185 VAL B CA 1
ATOM 4015 C C . VAL B 1 185 ? -0.632 -17.062 -29.766 1 94.19 185 VAL B C 1
ATOM 4017 O O . VAL B 1 185 ? -0.37 -17.031 -28.562 1 94.19 185 VAL B O 1
ATOM 4020 N N . ILE B 1 186 ? -1.489 -16.312 -30.359 1 95.62 186 ILE B N 1
ATOM 4021 C CA . ILE B 1 186 ? -2.195 -15.281 -29.609 1 95.62 186 ILE B CA 1
ATOM 4022 C C . ILE B 1 186 ? -3.076 -15.938 -28.547 1 95.62 186 ILE B C 1
ATOM 4024 O O . ILE B 1 186 ? -3.123 -15.484 -27.406 1 95.62 186 ILE B O 1
ATOM 4028 N N . GLU B 1 187 ? -3.709 -17.016 -28.844 1 94.5 187 GLU B N 1
ATOM 4029 C CA . GLU B 1 187 ? -4.559 -17.734 -27.906 1 94.5 187 GLU B CA 1
ATOM 4030 C C . GLU B 1 187 ? -3.736 -18.344 -26.781 1 94.5 187 GLU B C 1
ATOM 4032 O O . GLU B 1 187 ? -4.164 -18.344 -25.625 1 94.5 187 GLU B O 1
ATOM 4037 N N . THR B 1 188 ? -2.645 -18.844 -27.141 1 92 188 THR B N 1
ATOM 4038 C CA . THR B 1 188 ? -1.749 -19.406 -26.141 1 92 188 THR B CA 1
ATOM 4039 C C . THR B 1 188 ? -1.28 -18.328 -25.172 1 92 188 THR B C 1
ATOM 4041 O O . THR B 1 188 ? -1.29 -18.531 -23.953 1 92 188 THR B O 1
ATOM 4044 N N . ALA B 1 189 ? -0.922 -17.203 -25.734 1 91.75 189 ALA B N 1
ATOM 4045 C CA . ALA B 1 189 ? -0.491 -16.078 -24.906 1 91.75 189 ALA B CA 1
ATOM 4046 C C . ALA B 1 189 ? -1.61 -15.617 -23.969 1 91.75 189 ALA B C 1
ATOM 4048 O O . ALA B 1 189 ? -1.371 -15.336 -22.797 1 91.75 189 ALA B O 1
ATOM 4049 N N . LYS B 1 190 ? -2.742 -15.57 -24.516 1 93.12 190 LYS B N 1
ATOM 4050 C CA . LYS B 1 190 ? -3.91 -15.18 -23.719 1 93.12 190 LYS B CA 1
ATOM 4051 C C . LYS B 1 190 ? -4.109 -16.125 -22.531 1 93.12 190 LYS B C 1
ATOM 4053 O O . LYS B 1 190 ? -4.371 -15.664 -21.422 1 93.12 190 LYS B O 1
ATOM 4058 N N . MET B 1 191 ? -3.939 -17.328 -22.75 1 88.19 191 MET B N 1
ATOM 4059 C CA . MET B 1 191 ? -4.086 -18.328 -21.688 1 88.19 191 MET B CA 1
ATOM 4060 C C . MET B 1 191 ? -2.996 -18.156 -20.625 1 88.19 191 MET B C 1
ATOM 4062 O O . MET B 1 191 ? -3.273 -18.203 -19.438 1 88.19 191 MET B O 1
ATOM 4066 N N . TRP B 1 192 ? -1.839 -17.891 -21.078 1 84.88 192 TRP B N 1
ATOM 4067 C CA . TRP B 1 192 ? -0.707 -17.719 -20.172 1 84.88 192 TRP B CA 1
ATOM 4068 C C . TRP B 1 192 ? -0.892 -16.5 -19.281 1 84.88 192 TRP B C 1
ATOM 4070 O O . TRP B 1 192 ? -0.442 -16.484 -18.141 1 84.88 192 TRP B O 1
ATOM 4080 N N . LEU B 1 193 ? -1.539 -15.555 -19.844 1 90.06 193 LEU B N 1
ATOM 4081 C CA . LEU B 1 193 ? -1.654 -14.281 -19.141 1 90.06 193 LEU B CA 1
ATOM 4082 C C . LEU B 1 193 ? -2.977 -14.195 -18.391 1 90.06 193 LEU B C 1
ATOM 4084 O O . LEU B 1 193 ? -3.359 -13.117 -17.922 1 90.06 193 LEU B O 1
ATOM 4088 N N . SER B 1 194 ? -3.625 -15.305 -18.203 1 89.5 194 SER B N 1
ATOM 4089 C CA . SER B 1 194 ? -4.918 -15.32 -17.531 1 89.5 194 SER B CA 1
ATOM 4090 C C . SER B 1 194 ? -4.785 -14.906 -16.078 1 89.5 194 SER B C 1
ATOM 4092 O O . SER B 1 194 ? -5.734 -14.398 -15.477 1 89.5 194 SER B O 1
ATOM 4094 N N . THR B 1 195 ? -3.621 -15.094 -15.461 1 88.56 195 THR B N 1
ATOM 4095 C CA . THR B 1 195 ? -3.373 -14.664 -14.086 1 88.56 195 THR B CA 1
ATOM 4096 C C . THR B 1 195 ? -3.531 -13.148 -13.961 1 88.56 195 THR B C 1
ATOM 4098 O O . THR B 1 195 ? -3.996 -12.656 -12.938 1 88.56 195 THR B O 1
ATOM 4101 N N . PHE B 1 196 ? -3.207 -12.453 -15.016 1 92.56 196 PHE B N 1
ATOM 4102 C CA . PHE B 1 196 ? -3.312 -11 -14.992 1 92.56 196 PHE B CA 1
ATOM 4103 C C . PHE B 1 196 ? -4.766 -10.562 -15.156 1 92.56 196 PHE B C 1
ATOM 4105 O O . PHE B 1 196 ? -5.148 -9.484 -14.68 1 92.56 196 PHE B O 1
ATOM 4112 N N . ARG B 1 197 ? -5.488 -11.43 -15.82 1 93.44 197 ARG B N 1
ATOM 4113 C CA . ARG B 1 197 ? -6.926 -11.188 -15.852 1 93.44 197 ARG B CA 1
ATOM 4114 C C . ARG B 1 197 ? -7.512 -11.188 -14.445 1 93.44 197 ARG B C 1
ATOM 4116 O O . ARG B 1 197 ? -8.289 -10.305 -14.086 1 93.44 197 ARG B O 1
ATOM 4123 N N . ASP B 1 198 ? -7.125 -12.133 -13.672 1 90.94 198 ASP B N 1
ATOM 4124 C CA . ASP B 1 198 ? -7.566 -12.242 -12.281 1 90.94 198 ASP B CA 1
ATOM 4125 C C . ASP B 1 198 ? -7.094 -11.047 -11.461 1 90.94 198 ASP B C 1
ATOM 4127 O O . ASP B 1 198 ? -7.816 -10.562 -10.586 1 90.94 198 ASP B O 1
ATOM 4131 N N . SER B 1 199 ? -5.914 -10.633 -11.805 1 92.88 199 SER B N 1
ATOM 4132 C CA . SER B 1 199 ? -5.379 -9.461 -11.117 1 92.88 199 SER B CA 1
ATOM 4133 C C . SER B 1 199 ? -6.27 -8.242 -11.336 1 92.88 199 SER B C 1
ATOM 4135 O O . SER B 1 199 ? -6.582 -7.516 -10.391 1 92.88 199 SER B O 1
ATOM 4137 N N . VAL B 1 200 ? -6.684 -8.086 -12.562 1 95.25 200 VAL B N 1
ATOM 4138 C CA . VAL B 1 200 ? -7.547 -6.961 -12.906 1 95.25 200 VAL B CA 1
ATOM 4139 C C . VAL B 1 200 ? -8.875 -7.082 -12.172 1 95.25 200 VAL B C 1
ATOM 4141 O O . VAL B 1 200 ? -9.367 -6.105 -11.602 1 95.25 200 VAL B O 1
ATOM 4144 N N . GLN B 1 201 ? -9.398 -8.258 -12.109 1 91.81 201 GLN B N 1
ATOM 4145 C CA . GLN B 1 201 ? -10.672 -8.492 -11.445 1 91.81 201 GLN B CA 1
ATOM 4146 C C . GLN B 1 201 ? -10.562 -8.203 -9.945 1 91.81 201 GLN B C 1
ATOM 4148 O O . GLN B 1 201 ? -11.438 -7.543 -9.375 1 91.81 201 GLN B O 1
ATOM 4153 N N . ARG B 1 202 ? -9.555 -8.602 -9.336 1 89.62 202 ARG B N 1
ATOM 4154 C CA . ARG B 1 202 ? -9.352 -8.391 -7.906 1 89.62 202 ARG B CA 1
ATOM 4155 C C . ARG B 1 202 ? -9.188 -6.91 -7.586 1 89.62 202 ARG B C 1
ATOM 4157 O O . ARG B 1 202 ? -9.719 -6.426 -6.586 1 89.62 202 ARG B O 1
ATOM 4164 N N . MET B 1 203 ? -8.484 -6.281 -8.445 1 91.5 203 MET B N 1
ATOM 4165 C CA . MET B 1 203 ? -8.289 -4.844 -8.258 1 91.5 203 MET B CA 1
ATOM 4166 C C . MET B 1 203 ? -9.609 -4.094 -8.391 1 91.5 203 MET B C 1
ATOM 4168 O O . MET B 1 203 ? -9.898 -3.197 -7.59 1 91.5 203 MET B O 1
ATOM 4172 N N . ALA B 1 204 ? -10.336 -4.504 -9.352 1 91.94 204 ALA B N 1
ATOM 4173 C CA . ALA B 1 204 ? -11.633 -3.861 -9.562 1 91.94 204 ALA B CA 1
ATOM 4174 C C . ALA B 1 204 ? -12.539 -4.039 -8.344 1 91.94 204 ALA B C 1
ATOM 4176 O O . ALA B 1 204 ? -13.156 -3.076 -7.875 1 91.94 204 ALA B O 1
ATOM 4177 N N . VAL B 1 205 ? -12.562 -5.207 -7.785 1 87.94 205 VAL B N 1
ATOM 4178 C CA . VAL B 1 205 ? -13.375 -5.5 -6.609 1 87.94 205 VAL B CA 1
ATOM 4179 C C . VAL B 1 205 ? -12.898 -4.652 -5.43 1 87.94 205 VAL B C 1
ATOM 4181 O O . VAL B 1 205 ? -13.703 -4.055 -4.719 1 87.94 205 VAL B O 1
ATOM 4184 N N . ALA B 1 206 ? -11.648 -4.582 -5.258 1 87.69 206 ALA B N 1
ATOM 4185 C CA . ALA B 1 206 ? -11.086 -3.828 -4.145 1 87.69 206 ALA B CA 1
ATOM 4186 C C . ALA B 1 206 ? -11.453 -2.35 -4.238 1 87.69 206 ALA B C 1
ATOM 4188 O O . ALA B 1 206 ? -11.672 -1.689 -3.223 1 87.69 206 ALA B O 1
ATOM 4189 N N . LEU B 1 207 ? -11.555 -1.813 -5.453 1 88.75 207 LEU B N 1
ATOM 4190 C CA . LEU B 1 207 ? -11.82 -0.397 -5.668 1 88.75 207 LEU B CA 1
ATOM 4191 C C . LEU B 1 207 ? -13.32 -0.134 -5.746 1 88.75 207 LEU B C 1
ATOM 4193 O O . LEU B 1 207 ? -13.75 1.019 -5.828 1 88.75 207 LEU B O 1
ATOM 4197 N N . GLY B 1 208 ? -14.117 -1.233 -5.809 1 85.25 208 GLY B N 1
ATOM 4198 C CA . GLY B 1 208 ? -15.562 -1.092 -5.797 1 85.25 208 GLY B CA 1
ATOM 4199 C C . GLY B 1 208 ? -16.172 -1.037 -7.188 1 85.25 208 GLY B C 1
ATOM 4200 O O . GLY B 1 208 ? -17.281 -0.544 -7.363 1 85.25 208 GLY B O 1
ATOM 4201 N N . PHE B 1 209 ? -15.406 -1.483 -8.156 1 89.06 209 PHE B N 1
ATOM 4202 C CA . PHE B 1 209 ? -15.93 -1.519 -9.523 1 89.06 209 PHE B CA 1
ATOM 4203 C C . PHE B 1 209 ? -16.578 -2.861 -9.812 1 89.06 209 PHE B C 1
ATOM 4205 O O . PHE B 1 209 ? -16.094 -3.906 -9.375 1 89.06 209 PHE B O 1
ATOM 4212 N N . GLU B 1 210 ? -17.672 -2.801 -10.508 1 89.88 210 GLU B N 1
ATOM 4213 C CA . GLU B 1 210 ? -18.234 -3.965 -11.195 1 89.88 210 GLU B CA 1
ATOM 4214 C C . GLU B 1 210 ? -17.953 -3.91 -12.688 1 89.88 210 GLU B C 1
ATOM 4216 O O . GLU B 1 210 ? -18.594 -3.158 -13.422 1 89.88 210 GLU B O 1
ATOM 4221 N N . LEU B 1 211 ? -17.031 -4.758 -13.086 1 93.81 211 LEU B N 1
ATOM 4222 C CA . LEU B 1 211 ? -16.625 -4.73 -14.484 1 93.81 211 LEU B CA 1
ATOM 4223 C C . LEU B 1 211 ? -17.703 -5.344 -15.375 1 93.81 211 LEU B C 1
ATOM 4225 O O . LEU B 1 211 ? -18.312 -6.348 -15.016 1 93.81 211 LEU B O 1
ATOM 4229 N N . ASP B 1 212 ? -17.953 -4.738 -16.484 1 95.25 212 ASP B N 1
ATOM 4230 C CA . ASP B 1 212 ? -18.906 -5.312 -17.406 1 95.25 212 ASP B CA 1
ATOM 4231 C C . ASP B 1 212 ? -18.219 -5.867 -18.656 1 95.25 212 ASP B C 1
ATOM 4233 O O . ASP B 1 212 ? -18.844 -6.512 -19.484 1 95.25 212 ASP B O 1
ATOM 4237 N N . ASP B 1 213 ? -16.891 -5.582 -18.672 1 96 213 ASP B N 1
ATOM 4238 C CA . ASP B 1 213 ? -16.109 -6.129 -19.781 1 96 213 ASP B CA 1
ATOM 4239 C C . ASP B 1 213 ? -14.648 -6.32 -19.406 1 96 213 ASP B C 1
ATOM 4241 O O . ASP B 1 213 ? -14.125 -5.586 -18.562 1 96 213 ASP B O 1
ATOM 4245 N N . MET B 1 214 ? -14.07 -7.391 -19.969 1 95.88 214 MET B N 1
ATOM 4246 C CA . MET B 1 214 ? -12.641 -7.695 -19.891 1 95.88 214 MET B CA 1
ATOM 4247 C C . MET B 1 214 ? -12.039 -7.848 -21.281 1 95.88 214 MET B C 1
ATOM 4249 O O . MET B 1 214 ? -12.422 -8.75 -22.031 1 95.88 214 MET B O 1
ATOM 4253 N N . GLU B 1 215 ? -11.008 -6.992 -21.578 1 97.44 215 GLU B N 1
ATOM 4254 C CA . GLU B 1 215 ? -10.453 -6.98 -22.922 1 97.44 215 GLU B CA 1
ATOM 4255 C C . GLU B 1 215 ? -8.969 -7.363 -22.906 1 97.44 215 GLU B C 1
ATOM 4257 O O . GLU B 1 215 ? -8.164 -6.711 -22.25 1 97.44 215 GLU B O 1
ATOM 4262 N N . PHE B 1 216 ? -8.734 -8.461 -23.672 1 97.25 216 PHE B N 1
ATOM 4263 C CA . PHE B 1 216 ? -7.344 -8.859 -23.859 1 97.25 216 PHE B CA 1
ATOM 4264 C C . PHE B 1 216 ? -6.699 -8.07 -25 1 97.25 216 PHE B C 1
ATOM 4266 O O . PHE B 1 216 ? -7.336 -7.82 -26.016 1 97.25 216 PHE B O 1
ATOM 4273 N N . PHE B 1 217 ? -5.438 -7.645 -24.797 1 97.5 217 PHE B N 1
ATOM 4274 C CA . PHE B 1 217 ? -4.684 -7.02 -25.875 1 97.5 217 PHE B CA 1
ATOM 4275 C C . PHE B 1 217 ? -3.254 -7.555 -25.906 1 97.5 217 PHE B C 1
ATOM 4277 O O . PHE B 1 217 ? -2.713 -7.973 -24.891 1 97.5 217 PHE B O 1
ATOM 4284 N N . ILE B 1 218 ? -2.645 -7.57 -27.094 1 97.19 218 ILE B N 1
ATOM 4285 C CA . ILE B 1 218 ? -1.271 -8.031 -27.266 1 97.19 218 ILE B CA 1
ATOM 4286 C C . ILE B 1 218 ? -0.66 -7.383 -28.5 1 97.19 218 ILE B C 1
ATOM 4288 O O . ILE B 1 218 ? -1.346 -7.184 -29.516 1 97.19 218 ILE B O 1
ATOM 4292 N N . GLU B 1 219 ? 0.57 -6.961 -28.344 1 96.5 219 GLU B N 1
ATOM 4293 C CA . GLU B 1 219 ? 1.391 -6.465 -29.453 1 96.5 219 GLU B CA 1
ATOM 4294 C C . GLU B 1 219 ? 2.797 -7.059 -29.406 1 96.5 219 GLU B C 1
ATOM 4296 O O . GLU B 1 219 ? 3.311 -7.359 -28.328 1 96.5 219 GLU B O 1
ATOM 4301 N N . HIS B 1 220 ? 3.324 -7.242 -30.625 1 97.38 220 HIS B N 1
ATOM 4302 C CA . HIS B 1 220 ? 4.68 -7.766 -30.734 1 97.38 220 HIS B CA 1
ATOM 4303 C C . HIS B 1 220 ? 5.605 -6.762 -31.406 1 97.38 220 HIS B C 1
ATOM 4305 O O . HIS B 1 220 ? 5.145 -5.883 -32.125 1 97.38 220 HIS B O 1
ATOM 4311 N N . ALA B 1 221 ? 6.855 -6.879 -31.062 1 97.81 221 ALA B N 1
ATOM 4312 C CA . ALA B 1 221 ? 7.91 -6.125 -31.734 1 97.81 221 ALA B CA 1
ATOM 4313 C C . ALA B 1 221 ? 9.016 -7.051 -32.219 1 97.81 221 ALA B C 1
ATOM 4315 O O . ALA B 1 221 ? 9.258 -8.109 -31.656 1 97.81 221 ALA B O 1
ATOM 4316 N N . THR B 1 222 ? 9.617 -6.613 -33.344 1 98.19 222 THR B N 1
ATOM 4317 C CA . THR B 1 222 ? 10.602 -7.473 -33.969 1 98.19 222 THR B CA 1
ATOM 4318 C C . THR B 1 222 ? 12.008 -6.902 -33.812 1 98.19 222 THR B C 1
ATOM 4320 O O . THR B 1 222 ? 12.18 -5.695 -33.625 1 98.19 222 THR B O 1
ATOM 4323 N N . ALA B 1 223 ? 12.938 -7.762 -33.938 1 98.31 223 ALA B N 1
ATOM 4324 C CA . ALA B 1 223 ? 14.336 -7.371 -33.781 1 98.31 223 ALA B CA 1
ATOM 4325 C C . ALA B 1 223 ? 14.805 -6.555 -35 1 98.31 223 ALA B C 1
ATOM 4327 O O . ALA B 1 223 ? 14.5 -6.895 -36.125 1 98.31 223 ALA B O 1
ATOM 4328 N N . SER B 1 224 ? 15.594 -5.48 -34.688 1 98.38 224 SER B N 1
ATOM 4329 C CA . SER B 1 224 ? 16.094 -4.617 -35.75 1 98.38 224 SER B CA 1
ATOM 4330 C C . SER B 1 224 ? 17.359 -5.191 -36.406 1 98.38 224 SER B C 1
ATOM 4332 O O . SER B 1 224 ? 17.781 -4.75 -37.469 1 98.38 224 SER B O 1
ATOM 4334 N N . GLU B 1 225 ? 17.969 -6.082 -35.719 1 98.25 225 GLU B N 1
ATOM 4335 C CA . GLU B 1 225 ? 19.141 -6.809 -36.219 1 98.25 225 GLU B CA 1
ATOM 4336 C C . GLU B 1 225 ? 19.219 -8.203 -35.594 1 98.25 225 GLU B C 1
ATOM 4338 O O . GLU B 1 225 ? 18.422 -8.539 -34.719 1 98.25 225 GLU B O 1
ATOM 4343 N N . ARG B 1 226 ? 20.125 -9.016 -36.25 1 98.06 226 ARG B N 1
ATOM 4344 C CA . ARG B 1 226 ? 20.375 -10.336 -35.688 1 98.06 226 ARG B CA 1
ATOM 4345 C C . ARG B 1 226 ? 21.031 -10.227 -34.312 1 98.06 226 ARG B C 1
ATOM 4347 O O . ARG B 1 226 ? 22.031 -9.516 -34.156 1 98.06 226 ARG B O 1
ATOM 4354 N N . VAL B 1 227 ? 20.422 -10.844 -33.281 1 97.88 227 VAL B N 1
ATOM 4355 C CA . VAL B 1 227 ? 20.938 -10.781 -31.906 1 97.88 227 VAL B CA 1
ATOM 4356 C C . VAL B 1 227 ? 21.234 -12.188 -31.406 1 97.88 227 VAL B C 1
ATOM 4358 O O . VAL B 1 227 ? 20.359 -13.055 -31.391 1 97.88 227 VAL B O 1
ATOM 4361 N N . ASP B 1 228 ? 22.453 -12.445 -30.969 1 97.44 228 ASP B N 1
ATOM 4362 C CA . ASP B 1 228 ? 22.859 -13.703 -30.344 1 97.44 228 ASP B CA 1
ATOM 4363 C C . ASP B 1 228 ? 22.797 -13.617 -28.828 1 97.44 228 ASP B C 1
ATOM 4365 O O . ASP B 1 228 ? 23.609 -12.938 -28.203 1 97.44 228 ASP B O 1
ATOM 4369 N N . LEU B 1 229 ? 21.875 -14.352 -28.25 1 95.19 229 LEU B N 1
ATOM 4370 C CA . LEU B 1 229 ? 21.688 -14.336 -26.812 1 95.19 229 LEU B CA 1
ATOM 4371 C C . LEU B 1 229 ? 22.625 -15.312 -26.125 1 95.19 229 LEU B C 1
ATOM 4373 O O . LEU B 1 229 ? 22.688 -15.367 -24.891 1 95.19 229 LEU B O 1
ATOM 4377 N N . GLY B 1 230 ? 23.391 -16.016 -26.906 1 95.12 230 GLY B N 1
ATOM 4378 C CA . GLY B 1 230 ? 24.219 -17.078 -26.375 1 95.12 230 GLY B CA 1
ATOM 4379 C C . GLY B 1 230 ? 23.547 -18.438 -26.422 1 95.12 230 GLY B C 1
ATOM 4380 O O . GLY B 1 230 ? 24.109 -19.406 -26.969 1 95.12 230 GLY B O 1
ATOM 4381 N N . TRP B 1 231 ? 22.297 -18.5 -26.047 1 94 231 TRP B N 1
ATOM 4382 C CA . TRP B 1 231 ? 21.562 -19.766 -26 1 94 231 TRP B CA 1
ATOM 4383 C C . TRP B 1 231 ? 20.516 -19.828 -27.109 1 94 231 TRP B C 1
ATOM 4385 O O . TRP B 1 231 ? 19.953 -20.891 -27.375 1 94 231 TRP B O 1
ATOM 4395 N N . TRP B 1 232 ? 20.266 -18.766 -27.656 1 94.62 232 TRP B N 1
ATOM 4396 C CA . TRP B 1 232 ? 19.297 -18.656 -28.734 1 94.62 232 TRP B CA 1
ATOM 4397 C C . TRP B 1 232 ? 19.594 -17.438 -29.609 1 94.62 232 TRP B C 1
ATOM 4399 O O . TRP B 1 232 ? 20.016 -16.391 -29.109 1 94.62 232 TRP B O 1
ATOM 4409 N N . VAL B 1 233 ? 19.406 -17.656 -30.875 1 96.94 233 VAL B N 1
ATOM 4410 C CA . VAL B 1 233 ? 19.625 -16.531 -31.797 1 96.94 233 VAL B CA 1
ATOM 4411 C C . VAL B 1 233 ? 18.281 -15.992 -32.281 1 96.94 233 VAL B C 1
ATOM 4413 O O . VAL B 1 233 ? 17.438 -16.75 -32.75 1 96.94 233 VAL B O 1
ATOM 4416 N N . ILE B 1 234 ? 18.141 -14.664 -32.125 1 97.69 234 ILE B N 1
ATOM 4417 C CA . ILE B 1 234 ? 16.969 -13.969 -32.625 1 97.69 234 ILE B CA 1
ATOM 4418 C C . ILE B 1 234 ? 17.312 -13.32 -33.969 1 97.69 234 ILE B C 1
ATOM 4420 O O . ILE B 1 234 ? 18.125 -12.398 -34.031 1 97.69 234 ILE B O 1
ATOM 4424 N N . GLU B 1 235 ? 16.656 -13.75 -35.031 1 97.81 235 GLU B N 1
ATOM 4425 C CA . GLU B 1 235 ? 16.938 -13.227 -36.375 1 97.81 235 GLU B CA 1
ATOM 4426 C C . GLU B 1 235 ? 16.312 -11.852 -36.562 1 97.81 235 GLU B C 1
ATOM 4428 O O . GLU B 1 235 ? 15.289 -11.531 -35.969 1 97.81 235 GLU B O 1
ATOM 4433 N N . LYS B 1 236 ? 16.938 -11.141 -37.469 1 98.19 236 LYS B N 1
ATOM 4434 C CA . LYS B 1 236 ? 16.359 -9.852 -37.844 1 98.19 236 LYS B CA 1
ATOM 4435 C C . LYS B 1 236 ? 14.93 -10.023 -38.344 1 98.19 236 LYS B C 1
ATOM 4437 O O . LYS B 1 236 ? 14.617 -10.992 -39.031 1 98.19 236 LYS B O 1
ATOM 4442 N N . ASP B 1 237 ? 14.078 -9.055 -37.906 1 98.31 237 ASP B N 1
ATOM 4443 C CA . ASP B 1 237 ? 12.703 -8.93 -38.375 1 98.31 237 ASP B CA 1
ATOM 4444 C C . ASP B 1 237 ? 11.844 -10.086 -37.844 1 98.31 237 ASP B C 1
ATOM 4446 O O . ASP B 1 237 ? 10.836 -10.438 -38.469 1 98.31 237 ASP B O 1
ATOM 4450 N N . THR B 1 238 ? 12.266 -10.703 -36.75 1 98.25 238 THR B N 1
ATOM 4451 C CA . THR B 1 238 ? 11.43 -11.656 -36.031 1 98.25 238 THR B CA 1
ATOM 4452 C C . THR B 1 238 ? 11.086 -11.133 -34.656 1 98.25 238 THR B C 1
ATOM 4454 O O . THR B 1 238 ? 11.766 -10.25 -34.125 1 98.25 238 THR B O 1
ATOM 4457 N N . ILE B 1 239 ? 10.016 -11.656 -34.156 1 98.31 239 ILE B N 1
ATOM 4458 C CA . ILE B 1 239 ? 9.477 -11.164 -32.875 1 98.31 239 ILE B CA 1
ATOM 4459 C C . ILE B 1 239 ? 10.516 -11.352 -31.766 1 98.31 239 ILE B C 1
ATOM 4461 O O . ILE B 1 239 ? 11.039 -12.445 -31.578 1 98.31 239 ILE B O 1
ATOM 4465 N N . ALA B 1 240 ? 10.742 -10.258 -31.062 1 98.19 240 ALA B N 1
ATOM 4466 C CA . ALA B 1 240 ? 11.766 -10.25 -30.016 1 98.19 240 ALA B CA 1
ATOM 4467 C C . ALA B 1 240 ? 11.234 -9.625 -28.734 1 98.19 240 ALA B C 1
ATOM 4469 O O . ALA B 1 240 ? 11.93 -9.602 -27.719 1 98.19 240 ALA B O 1
ATOM 4470 N N . ALA B 1 241 ? 10.047 -9.125 -28.781 1 97.31 241 ALA B N 1
ATOM 4471 C CA . ALA B 1 241 ? 9.391 -8.547 -27.609 1 97.31 241 ALA B CA 1
ATOM 4472 C C . ALA B 1 241 ? 7.871 -8.625 -27.734 1 97.31 241 ALA B C 1
ATOM 4474 O O . ALA B 1 241 ? 7.34 -8.766 -28.844 1 97.31 241 ALA B O 1
ATOM 4475 N N . MET B 1 242 ? 7.246 -8.57 -26.594 1 96.5 242 MET B N 1
ATOM 4476 C CA . MET B 1 242 ? 5.785 -8.508 -26.578 1 96.5 242 MET B CA 1
ATOM 4477 C C . MET B 1 242 ? 5.289 -7.613 -25.453 1 96.5 242 MET B C 1
ATOM 4479 O O . MET B 1 242 ? 5.922 -7.523 -24.391 1 96.5 242 MET B O 1
ATOM 4483 N N . ARG B 1 243 ? 4.219 -6.895 -25.703 1 96.12 243 ARG B N 1
ATOM 4484 C CA . ARG B 1 243 ? 3.383 -6.23 -24.719 1 96.12 243 ARG B CA 1
ATOM 4485 C C . ARG B 1 243 ? 1.97 -6.809 -24.719 1 96.12 243 ARG B C 1
ATOM 4487 O O . ARG B 1 243 ? 1.369 -6.992 -25.766 1 96.12 243 ARG B O 1
ATOM 4494 N N . ALA B 1 244 ? 1.554 -7.18 -23.578 1 96.81 244 ALA B N 1
ATOM 4495 C CA . ALA B 1 244 ? 0.221 -7.77 -23.484 1 96.81 244 ALA B CA 1
ATOM 4496 C C . ALA B 1 244 ? -0.413 -7.473 -22.125 1 96.81 244 ALA B C 1
ATOM 4498 O O . ALA B 1 244 ? 0.286 -7.141 -21.172 1 96.81 244 ALA B O 1
ATOM 4499 N N . GLY B 1 245 ? -1.742 -7.508 -22.125 1 97.12 245 GLY B N 1
ATOM 4500 C CA . GLY B 1 245 ? -2.414 -7.219 -20.875 1 97.12 245 GLY B CA 1
ATOM 4501 C C . GLY B 1 245 ? -3.926 -7.305 -20.969 1 97.12 245 GLY B C 1
ATOM 4502 O O . GLY B 1 245 ? -4.461 -7.848 -21.938 1 97.12 245 GLY B O 1
ATOM 4503 N N . TRP B 1 246 ? -4.523 -6.941 -19.922 1 98 246 TRP B N 1
ATOM 4504 C CA . TRP B 1 246 ? -5.977 -6.965 -19.781 1 98 246 TRP B CA 1
ATOM 4505 C C . TRP B 1 246 ? -6.504 -5.598 -19.359 1 98 246 TRP B C 1
ATOM 4507 O O . TRP B 1 246 ? -5.922 -4.941 -18.484 1 98 246 TRP B O 1
ATOM 4517 N N . ASN B 1 247 ? -7.609 -5.191 -20.031 1 98 247 ASN B N 1
ATOM 4518 C CA . ASN B 1 247 ? -8.375 -4.012 -19.641 1 98 247 ASN B CA 1
ATOM 4519 C C . ASN B 1 247 ? -9.695 -4.395 -18.984 1 98 247 ASN B C 1
ATOM 4521 O O . ASN B 1 247 ? -10.531 -5.066 -19.594 1 98 247 ASN B O 1
ATOM 4525 N N . GLY B 1 248 ? -9.812 -4.051 -17.719 1 97.38 248 GLY B N 1
ATOM 4526 C CA . GLY B 1 248 ? -11.125 -4.09 -17.094 1 97.38 248 GLY B CA 1
ATOM 4527 C C . GLY B 1 248 ? -11.938 -2.83 -17.344 1 97.38 248 GLY B C 1
ATOM 4528 O O . GLY B 1 248 ? -11.461 -1.721 -17.094 1 97.38 248 GLY B O 1
ATOM 4529 N N . LYS B 1 249 ? -13.18 -3.031 -17.828 1 96.31 249 LYS B N 1
ATOM 4530 C CA . LYS B 1 249 ? -13.93 -1.869 -18.297 1 96.31 249 LYS B CA 1
ATOM 4531 C C . LYS B 1 249 ? -15.258 -1.739 -17.547 1 96.31 249 LYS B C 1
ATOM 4533 O O . LYS B 1 249 ? -15.82 -2.736 -17.094 1 96.31 249 LYS B O 1
ATOM 4538 N N . VAL B 1 250 ? -15.719 -0.52 -17.375 1 94.81 250 VAL B N 1
ATOM 4539 C CA . VAL B 1 250 ? -17.047 -0.134 -16.938 1 94.81 250 VAL B CA 1
ATOM 4540 C C . VAL B 1 250 ? -17.656 0.869 -17.906 1 94.81 250 VAL B C 1
ATOM 4542 O O . VAL B 1 250 ? -17.078 1.937 -18.141 1 94.81 250 VAL B O 1
ATOM 4545 N N . ASN B 1 251 ? -18.797 0.533 -18.516 1 92.56 251 ASN B N 1
ATOM 4546 C CA . ASN B 1 251 ? -19.484 1.398 -19.469 1 92.56 251 ASN B CA 1
ATOM 4547 C C . ASN B 1 251 ? -18.547 1.854 -20.578 1 92.56 251 ASN B C 1
ATOM 4549 O O . ASN B 1 251 ? -18.453 3.047 -20.875 1 92.56 251 ASN B O 1
ATOM 4553 N N . GLY B 1 252 ? -17.766 0.951 -21.016 1 92.75 252 GLY B N 1
ATOM 4554 C CA . GLY B 1 252 ? -16.922 1.188 -22.172 1 92.75 252 GLY B CA 1
ATOM 4555 C C . GLY B 1 252 ? -15.609 1.873 -21.828 1 92.75 252 GLY B C 1
ATOM 4556 O O . GLY B 1 252 ? -14.75 2.051 -22.688 1 92.75 252 GLY B O 1
ATOM 4557 N N . LYS B 1 253 ? -15.383 2.211 -20.578 1 94.56 253 LYS B N 1
ATOM 4558 C CA . LYS B 1 253 ? -14.172 2.895 -20.141 1 94.56 253 LYS B CA 1
ATOM 4559 C C . LYS B 1 253 ? -13.258 1.949 -19.359 1 94.56 253 LYS B C 1
ATOM 4561 O O . LYS B 1 253 ? -13.719 1.235 -18.469 1 94.56 253 LYS B O 1
ATOM 4566 N N . THR B 1 254 ? -11.945 1.956 -19.719 1 96.12 254 THR B N 1
ATOM 4567 C CA . THR B 1 254 ? -10.992 1.172 -18.953 1 96.12 254 THR B CA 1
ATOM 4568 C C . THR B 1 254 ? -10.758 1.799 -17.578 1 96.12 254 THR B C 1
ATOM 4570 O O . THR B 1 254 ? -10.359 2.961 -17.484 1 96.12 254 THR B O 1
ATOM 4573 N N . VAL B 1 255 ? -10.984 1.028 -16.547 1 95.94 255 VAL B N 1
ATOM 4574 C CA . VAL B 1 255 ? -10.805 1.562 -15.195 1 95.94 255 VAL B CA 1
ATOM 4575 C C . VAL B 1 255 ? -9.609 0.889 -14.531 1 95.94 255 VAL B C 1
ATOM 4577 O O . VAL B 1 255 ? -9.008 1.447 -13.609 1 95.94 255 VAL B O 1
ATOM 4580 N N . VAL B 1 256 ? -9.32 -0.328 -14.945 1 96.69 256 VAL B N 1
ATOM 4581 C CA . VAL B 1 256 ? -8.141 -1.039 -14.469 1 96.69 256 VAL B CA 1
ATOM 4582 C C . VAL B 1 256 ? -7.414 -1.688 -15.648 1 96.69 256 VAL B C 1
ATOM 4584 O O . VAL B 1 256 ? -8.047 -2.309 -16.5 1 96.69 256 VAL B O 1
ATOM 4587 N N . GLN B 1 257 ? -6.141 -1.494 -15.656 1 97.56 257 GLN B N 1
ATOM 4588 C CA . GLN B 1 257 ? -5.301 -2.137 -16.672 1 97.56 257 GLN B CA 1
ATOM 4589 C C . GLN B 1 257 ? -4.109 -2.84 -16.016 1 97.56 257 GLN B C 1
ATOM 4591 O O . GLN B 1 257 ? -3.482 -2.299 -15.109 1 97.56 257 GLN B O 1
ATOM 4596 N N . SER B 1 258 ? -3.867 -4.031 -16.375 1 96.69 258 SER B N 1
ATOM 4597 C CA . SER B 1 258 ? -2.641 -4.75 -16.062 1 96.69 258 SER B CA 1
ATOM 4598 C C . SER B 1 258 ? -1.915 -5.199 -17.328 1 96.69 258 SER B C 1
ATOM 4600 O O . SER B 1 258 ? -2.514 -5.836 -18.203 1 96.69 258 SER B O 1
ATOM 4602 N N . ASN B 1 259 ? -0.671 -4.809 -17.406 1 93.06 259 ASN B N 1
ATOM 4603 C CA . ASN B 1 259 ? 0.036 -5.188 -18.625 1 93.06 259 ASN B CA 1
ATOM 4604 C C . ASN B 1 259 ? 1.489 -5.555 -18.344 1 93.06 259 ASN B C 1
ATOM 4606 O O . ASN B 1 259 ? 2.035 -5.176 -17.297 1 93.06 259 ASN B O 1
ATOM 4610 N N . VAL B 1 260 ? 2.029 -6.324 -19.25 1 93.94 260 VAL B N 1
ATOM 4611 C CA . VAL B 1 260 ? 3.42 -6.758 -19.188 1 93.94 260 VAL B CA 1
ATOM 4612 C C . VAL B 1 260 ? 4.16 -6.328 -20.453 1 93.94 260 VAL B C 1
ATOM 4614 O O . VAL B 1 260 ? 3.547 -6.145 -21.5 1 93.94 260 VAL B O 1
ATOM 4617 N N . ALA B 1 261 ? 5.418 -6.074 -20.312 1 94.25 261 ALA B N 1
ATOM 4618 C CA . ALA B 1 261 ? 6.359 -5.898 -21.422 1 94.25 261 ALA B CA 1
ATOM 4619 C C . ALA B 1 261 ? 7.562 -6.828 -21.266 1 94.25 261 ALA B C 1
ATOM 4621 O O . ALA B 1 261 ? 8.391 -6.645 -20.375 1 94.25 261 ALA B O 1
ATOM 4622 N N . TRP B 1 262 ? 7.57 -7.805 -22.125 1 93.38 262 TRP B N 1
ATOM 4623 C CA . TRP B 1 262 ? 8.656 -8.781 -22.094 1 93.38 262 TRP B CA 1
ATOM 4624 C C . TRP B 1 262 ? 9.531 -8.656 -23.328 1 93.38 262 TRP B C 1
ATOM 4626 O O . TRP B 1 262 ? 9.023 -8.539 -24.453 1 93.38 262 TRP B O 1
ATOM 4636 N N . TYR B 1 263 ? 10.859 -8.656 -23.109 1 94.94 263 TYR B N 1
ATOM 4637 C CA . TYR B 1 263 ? 11.734 -8.492 -24.266 1 94.94 263 TYR B CA 1
ATOM 4638 C C . TYR B 1 263 ? 12.969 -9.383 -24.156 1 94.94 263 TYR B C 1
ATOM 4640 O O . TYR B 1 263 ? 13.453 -9.648 -23.047 1 94.94 263 TYR B O 1
ATOM 4648 N N . MET B 1 264 ? 13.383 -9.828 -25.281 1 95.56 264 MET B N 1
ATOM 4649 C CA . MET B 1 264 ? 14.633 -10.57 -25.391 1 95.56 264 MET B CA 1
ATOM 4650 C C . MET B 1 264 ? 15.797 -9.633 -25.719 1 95.56 264 MET B C 1
ATOM 4652 O O . MET B 1 264 ? 16.953 -9.93 -25.391 1 95.56 264 MET B O 1
ATOM 4656 N N . THR B 1 265 ? 15.477 -8.609 -26.297 1 95.5 265 THR B N 1
ATOM 4657 C CA . THR B 1 265 ? 16.438 -7.586 -26.656 1 95.5 265 THR B CA 1
ATOM 4658 C C . THR B 1 265 ? 15.766 -6.223 -26.797 1 95.5 265 THR B C 1
ATOM 4660 O O . THR B 1 265 ? 14.562 -6.145 -27.047 1 95.5 265 THR B O 1
ATOM 4663 N N . LYS B 1 266 ? 16.484 -5.156 -26.562 1 95.19 266 LYS B N 1
ATOM 4664 C CA . LYS B 1 266 ? 15.961 -3.801 -26.719 1 95.19 266 LYS B CA 1
ATOM 4665 C C . LYS B 1 266 ? 16.219 -3.277 -28.125 1 95.19 266 LYS B C 1
ATOM 4667 O O . LYS B 1 266 ? 15.742 -2.201 -28.5 1 95.19 266 LYS B O 1
ATOM 4672 N N . LEU B 1 267 ? 16.953 -4.027 -28.859 1 97.06 267 LEU B N 1
ATOM 4673 C CA . LEU B 1 267 ? 17.203 -3.688 -30.266 1 97.06 267 LEU B CA 1
ATOM 4674 C C . LEU B 1 267 ? 16.016 -4.086 -31.125 1 97.06 267 LEU B C 1
ATOM 4676 O O . LEU B 1 267 ? 16.016 -5.16 -31.734 1 97.06 267 LEU B O 1
ATOM 4680 N N . LEU B 1 268 ? 15.062 -3.197 -31.234 1 98 268 LEU B N 1
ATOM 4681 C CA . LEU B 1 268 ? 13.789 -3.49 -31.875 1 98 268 LEU B CA 1
ATOM 4682 C C . LEU B 1 268 ? 13.539 -2.547 -33.031 1 98 268 LEU B C 1
ATOM 4684 O O . LEU B 1 268 ? 14.055 -1.428 -33.062 1 98 268 LEU B O 1
ATOM 4688 N N . ASN B 1 269 ? 12.781 -3.049 -34 1 97.88 269 ASN B N 1
ATOM 4689 C CA . ASN B 1 269 ? 12.328 -2.184 -35.062 1 97.88 269 ASN B CA 1
ATOM 4690 C C . ASN B 1 269 ? 11.367 -1.109 -34.562 1 97.88 269 ASN B C 1
ATOM 4692 O O . ASN B 1 269 ? 11.375 0.019 -35.062 1 97.88 269 ASN B O 1
ATOM 4696 N N . GLU B 1 270 ? 10.594 -1.585 -33.562 1 95.31 270 GLU B N 1
ATOM 4697 C CA . GLU B 1 270 ? 9.664 -0.658 -32.938 1 95.31 270 GLU B CA 1
ATOM 4698 C C . GLU B 1 270 ? 10.359 0.176 -31.859 1 95.31 270 GLU B C 1
ATOM 4700 O O . GLU B 1 270 ? 11.219 -0.327 -31.141 1 95.31 270 GLU B O 1
ATOM 4705 N N . GLY B 1 271 ? 10.164 1.446 -31.672 1 93.75 271 GLY B N 1
ATOM 4706 C CA . GLY B 1 271 ? 10.75 2.355 -30.703 1 93.75 271 GLY B CA 1
ATOM 4707 C C . GLY B 1 271 ? 10.242 2.143 -29.297 1 93.75 271 GLY B C 1
ATOM 4708 O O . GLY B 1 271 ? 9.922 3.104 -28.594 1 93.75 271 GLY B O 1
ATOM 4709 N N . TRP B 1 272 ? 10.203 0.784 -28.922 1 93.5 272 TRP B N 1
ATOM 4710 C CA . TRP B 1 272 ? 9.695 0.495 -27.578 1 93.5 272 TRP B CA 1
ATOM 4711 C C . TRP B 1 272 ? 10.734 0.846 -26.516 1 93.5 272 TRP B C 1
ATOM 4713 O O . TRP B 1 272 ? 11.93 0.638 -26.719 1 93.5 272 TRP B O 1
ATOM 4723 N N . GLN B 1 273 ? 10.18 1.527 -25.453 1 89.19 273 GLN B N 1
ATOM 4724 C CA . GLN B 1 273 ? 10.992 1.755 -24.266 1 89.19 273 GLN B CA 1
ATOM 4725 C C . GLN B 1 273 ? 10.547 0.856 -23.125 1 89.19 273 GLN B C 1
ATOM 4727 O O . GLN B 1 273 ? 9.359 0.554 -22.984 1 89.19 273 GLN B O 1
ATOM 4732 N N . PHE B 1 274 ? 11.547 0.338 -22.469 1 87.88 274 PHE B N 1
ATOM 4733 C CA . PHE B 1 274 ? 11.258 -0.549 -21.344 1 87.88 274 PHE B CA 1
ATOM 4734 C C . PHE B 1 274 ? 11.75 0.06 -20.031 1 87.88 274 PHE B C 1
ATOM 4736 O O . PHE B 1 274 ? 12.82 0.666 -19.984 1 87.88 274 PHE B O 1
ATOM 4743 N N . ASP B 1 275 ? 10.797 -0.043 -19.078 1 77.19 275 ASP B N 1
ATOM 4744 C CA . ASP B 1 275 ? 11.156 0.356 -17.719 1 77.19 275 ASP B CA 1
ATOM 4745 C C . ASP B 1 275 ? 11.766 -0.811 -16.938 1 77.19 275 ASP B C 1
ATOM 4747 O O . ASP B 1 275 ? 11.164 -1.884 -16.844 1 77.19 275 ASP B O 1
ATOM 4751 N N . ASP B 1 276 ? 12.945 -0.66 -16.578 1 74.56 276 ASP B N 1
ATOM 4752 C CA . ASP B 1 276 ? 13.625 -1.768 -15.906 1 74.56 276 ASP B CA 1
ATOM 4753 C C . ASP B 1 276 ? 13.227 -1.842 -14.438 1 74.56 276 ASP B C 1
ATOM 4755 O O . ASP B 1 276 ? 13.789 -2.635 -13.672 1 74.56 276 ASP B O 1
ATOM 4759 N N . ASP B 1 277 ? 12.266 -1.033 -14.234 1 78.31 277 ASP B N 1
ATOM 4760 C CA . ASP B 1 277 ? 11.703 -1.218 -12.898 1 78.31 277 ASP B CA 1
ATOM 4761 C C . ASP B 1 277 ? 10.719 -2.391 -12.875 1 78.31 277 ASP B C 1
ATOM 4763 O O . ASP B 1 277 ? 10.203 -2.795 -13.914 1 78.31 277 ASP B O 1
ATOM 4767 N N . HIS B 1 278 ? 10.617 -3.189 -11.891 1 85.19 278 HIS B N 1
ATOM 4768 C CA . HIS B 1 278 ? 9.742 -4.348 -11.789 1 85.19 278 HIS B CA 1
ATOM 4769 C C . HIS B 1 278 ? 8.281 -3.949 -11.961 1 85.19 278 HIS B C 1
ATOM 4771 O O . HIS B 1 278 ? 7.586 -4.48 -12.836 1 85.19 278 HIS B O 1
ATOM 4777 N N . TYR B 1 279 ? 7.816 -2.936 -11.266 1 93.94 279 TYR B N 1
ATOM 4778 C CA . TYR B 1 279 ? 6.453 -2.445 -11.438 1 93.94 279 TYR B CA 1
ATOM 4779 C C . TYR B 1 279 ? 6.438 -0.939 -11.664 1 93.94 279 TYR B C 1
ATOM 4781 O O . TYR B 1 279 ? 7.199 -0.201 -11.031 1 93.94 279 TYR B O 1
ATOM 4789 N N . HIS B 1 280 ? 5.691 -0.537 -12.625 1 96 280 HIS B N 1
ATOM 4790 C CA . HIS B 1 280 ? 5.289 0.85 -12.82 1 96 280 HIS B CA 1
ATOM 4791 C C . HIS B 1 280 ? 3.775 1.006 -12.711 1 96 280 HIS B C 1
ATOM 4793 O O . HIS B 1 280 ? 3.027 0.474 -13.531 1 96 280 HIS B O 1
ATOM 4799 N N . VAL B 1 281 ? 3.342 1.694 -11.719 1 96.88 281 VAL B N 1
ATOM 4800 C CA . VAL B 1 281 ? 1.919 1.889 -11.453 1 96.88 281 VAL B CA 1
ATOM 4801 C C . VAL B 1 281 ? 1.544 3.35 -11.695 1 96.88 281 VAL B C 1
ATOM 4803 O O . VAL B 1 281 ? 2.176 4.258 -11.148 1 96.88 281 VAL B O 1
ATOM 4806 N N . VAL B 1 282 ? 0.541 3.518 -12.469 1 96.88 282 VAL B N 1
ATOM 4807 C CA . VAL B 1 282 ? 0.046 4.867 -12.719 1 96.88 282 VAL B CA 1
ATOM 4808 C C . VAL B 1 282 ? -1.441 4.941 -12.383 1 96.88 282 VAL B C 1
ATOM 4810 O O . VAL B 1 282 ? -2.236 4.137 -12.867 1 96.88 282 VAL B O 1
ATOM 4813 N N . ILE B 1 283 ? -1.779 5.855 -11.547 1 96.5 283 ILE B N 1
ATOM 4814 C CA . ILE B 1 283 ? -3.172 6.199 -11.289 1 96.5 283 ILE B CA 1
ATOM 4815 C C . ILE B 1 283 ? -3.521 7.508 -11.992 1 96.5 283 ILE B C 1
ATOM 4817 O O . ILE B 1 283 ? -2.949 8.555 -11.688 1 96.5 283 ILE B O 1
ATOM 4821 N N . LYS B 1 284 ? -4.348 7.383 -12.945 1 95.56 284 LYS B N 1
ATOM 4822 C CA . LYS B 1 284 ? -4.961 8.586 -13.492 1 95.56 284 LYS B CA 1
ATOM 4823 C C . LYS B 1 284 ? -6.109 9.07 -12.609 1 95.56 284 LYS B C 1
ATOM 4825 O O . LYS B 1 284 ? -7.098 8.352 -12.422 1 95.56 284 LYS B O 1
ATOM 4830 N N . GLY B 1 285 ? -5.953 10.227 -12.062 1 93.12 285 GLY B N 1
ATOM 4831 C CA . GLY B 1 285 ? -6.938 10.766 -11.133 1 93.12 285 GLY B CA 1
ATOM 4832 C C . GLY B 1 285 ? -6.574 12.141 -10.617 1 93.12 285 GLY B C 1
ATOM 4833 O O . GLY B 1 285 ? -5.879 12.898 -11.289 1 93.12 285 GLY B O 1
ATOM 4834 N N . GLU B 1 286 ? -7.152 12.445 -9.336 1 91.69 286 GLU B N 1
ATOM 4835 C CA . GLU B 1 286 ? -6.875 13.727 -8.703 1 91.69 286 GLU B CA 1
ATOM 4836 C C . GLU B 1 286 ? -6.418 13.539 -7.258 1 91.69 286 GLU B C 1
ATOM 4838 O O . GLU B 1 286 ? -7.238 13.344 -6.359 1 91.69 286 GLU B O 1
ATOM 4843 N N . PRO B 1 287 ? -5.172 13.773 -7.051 1 92.38 287 PRO B N 1
ATOM 4844 C CA . PRO B 1 287 ? -4.113 13.883 -8.055 1 92.38 287 PRO B CA 1
ATOM 4845 C C . PRO B 1 287 ? -3.816 12.555 -8.75 1 92.38 287 PRO B C 1
ATOM 4847 O O . PRO B 1 287 ? -4.281 11.508 -8.297 1 92.38 287 PRO B O 1
ATOM 4850 N N . GLY B 1 288 ? -3.158 12.656 -9.898 1 94.38 288 GLY B N 1
ATOM 4851 C CA . GLY B 1 288 ? -2.514 11.445 -10.383 1 94.38 288 GLY B CA 1
ATOM 4852 C C . GLY B 1 288 ? -1.379 10.977 -9.5 1 94.38 288 GLY B C 1
ATOM 4853 O O . GLY B 1 288 ? -0.852 11.75 -8.695 1 94.38 288 GLY B O 1
ATOM 4854 N N . VAL B 1 289 ? -1.082 9.695 -9.594 1 96.06 289 VAL B N 1
ATOM 4855 C CA . VAL B 1 289 ? 0.033 9.117 -8.852 1 96.06 289 VAL B CA 1
ATOM 4856 C C . VAL B 1 289 ? 0.87 8.242 -9.781 1 96.06 289 VAL B C 1
ATOM 4858 O O . VAL B 1 289 ? 0.33 7.402 -10.5 1 96.06 289 VAL B O 1
ATOM 4861 N N . ASP B 1 290 ? 2.141 8.5 -9.844 1 96.25 290 ASP B N 1
ATOM 4862 C CA . ASP B 1 290 ? 3.115 7.719 -10.602 1 96.25 290 ASP B CA 1
ATOM 4863 C C . ASP B 1 290 ? 4.109 7.027 -9.672 1 96.25 290 ASP B C 1
ATOM 4865 O O . ASP B 1 290 ? 4.914 7.691 -9.016 1 96.25 290 ASP B O 1
ATOM 4869 N N . THR B 1 291 ? 4.082 5.684 -9.656 1 96.62 291 THR B N 1
ATOM 4870 C CA . THR B 1 291 ? 4.895 4.934 -8.703 1 96.62 291 THR B CA 1
ATOM 4871 C C . THR B 1 291 ? 5.742 3.889 -9.422 1 96.62 291 THR B C 1
ATOM 4873 O O . THR B 1 291 ? 5.234 3.127 -10.25 1 96.62 291 THR B O 1
ATOM 4876 N N . ARG B 1 292 ? 6.984 3.873 -9.086 1 95.25 292 ARG B N 1
ATOM 4877 C CA . ARG B 1 292 ? 7.91 2.859 -9.586 1 95.25 292 ARG B CA 1
ATOM 4878 C C . ARG B 1 292 ? 8.445 2.002 -8.438 1 95.25 292 ARG B C 1
ATOM 4880 O O . ARG B 1 292 ? 8.875 2.527 -7.41 1 95.25 292 ARG B O 1
ATOM 4887 N N . ILE B 1 293 ? 8.438 0.711 -8.641 1 95.88 293 ILE B N 1
ATOM 4888 C CA . ILE B 1 293 ? 8.867 -0.221 -7.602 1 95.88 293 ILE B CA 1
ATOM 4889 C C . ILE B 1 293 ? 9.945 -1.149 -8.148 1 95.88 293 ILE B C 1
ATOM 4891 O O . ILE B 1 293 ? 9.75 -1.793 -9.188 1 95.88 293 ILE B O 1
ATOM 4895 N N . ARG B 1 294 ? 11.008 -1.235 -7.445 1 93.88 294 ARG B N 1
ATOM 4896 C CA . ARG B 1 294 ? 12.109 -2.133 -7.789 1 93.88 294 ARG B CA 1
ATOM 4897 C C . ARG B 1 294 ? 12.438 -3.066 -6.629 1 93.88 294 ARG B C 1
ATOM 4899 O O . ARG B 1 294 ? 12.57 -2.621 -5.488 1 93.88 294 ARG B O 1
ATOM 4906 N N . PHE B 1 295 ? 12.523 -4.336 -6.918 1 92.5 295 PHE B N 1
ATOM 4907 C CA . PHE B 1 295 ? 13 -5.305 -5.934 1 92.5 295 PHE B CA 1
ATOM 4908 C C . PHE B 1 295 ? 14.516 -5.422 -5.988 1 92.5 295 PHE B C 1
ATOM 4910 O O . PHE B 1 295 ? 15.109 -5.422 -7.07 1 92.5 295 PHE B O 1
ATOM 4917 N N . LEU B 1 296 ? 15.047 -5.477 -4.809 1 91.62 296 LEU B N 1
ATOM 4918 C CA . LEU B 1 296 ? 16.5 -5.586 -4.668 1 91.62 296 LEU B CA 1
ATOM 4919 C C . LEU B 1 296 ? 16.875 -6.906 -4.004 1 91.62 296 LEU B C 1
ATOM 4921 O O . LEU B 1 296 ? 16.984 -6.98 -2.779 1 91.62 296 LEU B O 1
ATOM 4925 N N . PRO B 1 297 ? 17.094 -7.883 -4.77 1 88.12 297 PRO B N 1
ATOM 4926 C CA . PRO B 1 297 ? 17.453 -9.172 -4.18 1 88.12 297 PRO B CA 1
ATOM 4927 C C . PRO B 1 297 ? 18.844 -9.164 -3.537 1 88.12 297 PRO B C 1
ATOM 4929 O O . PRO B 1 297 ? 19.734 -8.438 -3.99 1 88.12 297 PRO B O 1
ATOM 4932 N N . PRO B 1 298 ? 18.984 -9.93 -2.471 1 88.12 298 PRO B N 1
ATOM 4933 C CA . PRO B 1 298 ? 20.344 -10.102 -1.968 1 88.12 298 PRO B CA 1
ATOM 4934 C C . PRO B 1 298 ? 21.234 -10.883 -2.93 1 88.12 298 PRO B C 1
ATOM 4936 O O . PRO B 1 298 ? 20.734 -11.602 -3.795 1 88.12 298 PRO B O 1
ATOM 4939 N N . ASP B 1 299 ? 22.422 -10.805 -2.703 1 84.69 299 ASP B N 1
ATOM 4940 C CA . ASP B 1 299 ? 23.391 -11.492 -3.549 1 84.69 299 ASP B CA 1
ATOM 4941 C C . ASP B 1 299 ? 23.234 -13.008 -3.438 1 84.69 299 ASP B C 1
ATOM 4943 O O . ASP B 1 299 ? 23.516 -13.742 -4.391 1 84.69 299 ASP B O 1
ATOM 4947 N N . SER B 1 300 ? 22.719 -13.445 -2.357 1 83.31 300 SER B N 1
ATOM 4948 C CA . SER B 1 300 ? 22.641 -14.875 -2.086 1 83.31 300 SER B CA 1
ATOM 4949 C C . SER B 1 300 ? 21.562 -15.539 -2.943 1 83.31 300 SER B C 1
ATOM 4951 O O . SER B 1 300 ? 21.531 -16.766 -3.068 1 83.31 300 SER B O 1
ATOM 4953 N N . TRP B 1 301 ? 20.547 -14.797 -3.525 1 81.12 301 TRP B N 1
ATOM 4954 C CA . TRP B 1 301 ? 19.438 -15.359 -4.297 1 81.12 301 TRP B CA 1
ATOM 4955 C C . TRP B 1 301 ? 19.938 -15.938 -5.617 1 81.12 301 TRP B C 1
ATOM 4957 O O . TRP B 1 301 ? 19.359 -16.891 -6.145 1 81.12 301 TRP B O 1
ATOM 4967 N N . GLY B 1 302 ? 21.031 -15.508 -6.016 1 67.25 302 GLY B N 1
ATOM 4968 C CA . GLY B 1 302 ? 21.359 -15.859 -7.387 1 67.25 302 GLY B CA 1
ATOM 4969 C C . GLY B 1 302 ? 20.203 -15.703 -8.344 1 67.25 302 GLY B C 1
ATOM 4970 O O . GLY B 1 302 ? 19.562 -14.641 -8.391 1 67.25 302 GLY B O 1
ATOM 4971 N N . ASN B 1 303 ? 19.812 -16.656 -9.266 1 61.56 303 ASN B N 1
ATOM 4972 C CA . ASN B 1 303 ? 18.688 -16.625 -10.188 1 61.56 303 ASN B CA 1
ATOM 4973 C C . ASN B 1 303 ? 17.5 -17.438 -9.648 1 61.56 303 ASN B C 1
ATOM 4975 O O . ASN B 1 303 ? 16.547 -17.703 -10.375 1 61.56 303 ASN B O 1
ATOM 4979 N N . HIS B 1 304 ? 17.484 -17.812 -8.32 1 62.22 304 HIS B N 1
ATOM 4980 C CA . HIS B 1 304 ? 16.609 -18.922 -7.957 1 62.22 304 HIS B CA 1
ATOM 4981 C C . HIS B 1 304 ? 15.602 -18.5 -6.891 1 62.22 304 HIS B C 1
ATOM 4983 O O . HIS B 1 304 ? 14.633 -19.219 -6.629 1 62.22 304 HIS B O 1
ATOM 4989 N N . GLU B 1 305 ? 15.672 -17.312 -6.379 1 73.62 305 GLU B N 1
ATOM 4990 C CA . GLU B 1 305 ? 14.789 -17.172 -5.223 1 73.62 305 GLU B CA 1
ATOM 4991 C C . GLU B 1 305 ? 13.805 -16.016 -5.414 1 73.62 305 GLU B C 1
ATOM 4993 O O . GLU B 1 305 ? 13.336 -15.422 -4.441 1 73.62 305 GLU B O 1
ATOM 4998 N N . TRP B 1 306 ? 13.453 -15.844 -6.645 1 79.19 306 TRP B N 1
ATOM 4999 C CA . TRP B 1 306 ? 12.523 -14.758 -6.957 1 79.19 306 TRP B CA 1
ATOM 5000 C C . TRP B 1 306 ? 11.102 -15.125 -6.551 1 79.19 306 TRP B C 1
ATOM 5002 O O . TRP B 1 306 ? 10.266 -14.25 -6.312 1 79.19 306 TRP B O 1
ATOM 5012 N N . ASP B 1 307 ? 10.883 -16.438 -6.312 1 88.88 307 ASP B N 1
ATOM 5013 C CA . ASP B 1 307 ? 9.562 -16.906 -5.902 1 88.88 307 ASP B CA 1
ATOM 5014 C C . ASP B 1 307 ? 9.273 -16.531 -4.453 1 88.88 307 ASP B C 1
ATOM 5016 O O . ASP B 1 307 ? 8.148 -16.672 -3.982 1 88.88 307 ASP B O 1
ATOM 5020 N N . THR B 1 308 ? 10.289 -15.969 -3.807 1 92.56 308 THR B N 1
ATOM 5021 C CA . THR B 1 308 ? 10.078 -15.43 -2.469 1 92.56 308 THR B CA 1
ATOM 5022 C C . THR B 1 308 ? 8.969 -14.375 -2.482 1 92.56 308 THR B C 1
ATOM 5024 O O . THR B 1 308 ? 8.133 -14.336 -1.574 1 92.56 308 THR B O 1
ATOM 5027 N N . MET B 1 309 ? 8.922 -13.633 -3.555 1 92.69 309 MET B N 1
ATOM 5028 C CA . MET B 1 309 ? 7.93 -12.57 -3.639 1 92.69 309 MET B CA 1
ATOM 5029 C C . MET B 1 309 ? 6.531 -13.148 -3.838 1 92.69 309 MET B C 1
ATOM 5031 O O . MET B 1 309 ? 5.535 -12.5 -3.516 1 92.69 309 MET B O 1
ATOM 5035 N N . THR B 1 310 ? 6.492 -14.305 -4.348 1 93.31 310 THR B N 1
ATOM 5036 C CA . THR B 1 310 ? 5.215 -15 -4.477 1 93.31 310 THR B CA 1
ATOM 5037 C C . THR B 1 310 ? 4.805 -15.625 -3.146 1 93.31 310 THR B C 1
ATOM 5039 O O . THR B 1 310 ? 3.627 -15.586 -2.777 1 93.31 310 THR B O 1
ATOM 5042 N N . ALA B 1 311 ? 5.715 -16.094 -2.402 1 96.38 311 ALA B N 1
ATOM 5043 C CA . ALA B 1 311 ? 5.469 -16.844 -1.183 1 96.38 311 ALA B CA 1
ATOM 5044 C C . ALA B 1 311 ? 5.113 -15.93 -0.019 1 96.38 311 ALA B C 1
ATOM 5046 O O . ALA B 1 311 ? 4.199 -16.219 0.756 1 96.38 311 ALA B O 1
ATOM 5047 N N . MET B 1 312 ? 5.738 -14.82 0.101 1 97.12 312 MET B N 1
ATOM 5048 C CA . MET B 1 312 ? 5.742 -14.047 1.344 1 97.12 312 MET B CA 1
ATOM 5049 C C . MET B 1 312 ? 4.406 -13.344 1.555 1 97.12 312 MET B C 1
ATOM 5051 O O . MET B 1 312 ? 3.93 -13.234 2.686 1 97.12 312 MET B O 1
ATOM 5055 N N . PRO B 1 313 ? 3.803 -12.891 0.48 1 97.94 313 PRO B N 1
ATOM 5056 C CA . PRO B 1 313 ? 2.486 -12.305 0.736 1 97.94 313 PRO B CA 1
ATOM 5057 C C . PRO B 1 313 ? 1.534 -13.273 1.436 1 97.94 313 PRO B C 1
ATOM 5059 O O . PRO B 1 313 ? 0.715 -12.852 2.258 1 97.94 313 PRO B O 1
ATOM 5062 N N . ALA B 1 314 ? 1.628 -14.523 1.143 1 98.31 314 ALA B N 1
ATOM 5063 C CA . ALA B 1 314 ? 0.785 -15.516 1.801 1 98.31 314 ALA B CA 1
ATOM 5064 C C . ALA B 1 314 ? 1.164 -15.672 3.271 1 98.31 314 ALA B C 1
ATOM 5066 O O . ALA B 1 314 ? 0.292 -15.703 4.145 1 98.31 314 ALA B O 1
ATOM 5067 N N . VAL B 1 315 ? 2.447 -15.719 3.535 1 98.19 315 VAL B N 1
ATOM 5068 C CA . VAL B 1 315 ? 2.932 -15.883 4.902 1 98.19 315 VAL B CA 1
ATOM 5069 C C . VAL B 1 315 ? 2.596 -14.633 5.723 1 98.19 315 VAL B C 1
ATOM 5071 O O . VAL B 1 315 ? 2.074 -14.742 6.836 1 98.19 315 VAL B O 1
ATOM 5074 N N . SER B 1 316 ? 2.812 -13.469 5.121 1 97.19 316 SER B N 1
ATOM 5075 C CA . SER B 1 316 ? 2.617 -12.203 5.812 1 97.19 316 SER B CA 1
ATOM 5076 C C . SER B 1 316 ? 1.146 -11.977 6.145 1 97.19 316 SER B C 1
ATOM 5078 O O . SER B 1 316 ? 0.821 -11.281 7.109 1 97.19 316 SER B O 1
ATOM 5080 N N . ALA B 1 317 ? 0.297 -12.617 5.441 1 97.88 317 ALA B N 1
ATOM 5081 C CA . ALA B 1 317 ? -1.134 -12.367 5.598 1 97.88 317 ALA B CA 1
ATOM 5082 C C . ALA B 1 317 ? -1.736 -13.289 6.652 1 97.88 317 ALA B C 1
ATOM 5084 O O . ALA B 1 317 ? -2.902 -13.141 7.027 1 97.88 317 ALA B O 1
ATOM 5085 N N . ALA B 1 318 ? -0.994 -14.227 7.18 1 98 318 ALA B N 1
ATOM 5086 C CA . ALA B 1 318 ? -1.534 -15.32 7.988 1 98 318 ALA B CA 1
ATOM 5087 C C . ALA B 1 318 ? -2.311 -14.781 9.188 1 98 318 ALA B C 1
ATOM 5089 O O . ALA B 1 318 ? -3.447 -15.188 9.438 1 98 318 ALA B O 1
ATOM 5090 N N . VAL B 1 319 ? -1.786 -13.805 9.891 1 95.75 319 VAL B N 1
ATOM 5091 C CA . VAL B 1 319 ? -2.416 -13.312 11.117 1 95.75 319 VAL B CA 1
ATOM 5092 C C . VAL B 1 319 ? -3.643 -12.477 10.758 1 95.75 319 VAL B C 1
ATOM 5094 O O . VAL B 1 319 ? -4.641 -12.484 11.484 1 95.75 319 VAL B O 1
ATOM 5097 N N . ASP B 1 320 ? -3.572 -11.742 9.672 1 96.62 320 ASP B N 1
ATOM 5098 C CA . ASP B 1 320 ? -4.703 -10.938 9.227 1 96.62 320 ASP B CA 1
ATOM 5099 C C . ASP B 1 320 ? -5.863 -11.812 8.773 1 96.62 320 ASP B C 1
ATOM 5101 O O . ASP B 1 320 ? -7.027 -11.508 9.039 1 96.62 320 ASP B O 1
ATOM 5105 N N . VAL B 1 321 ? -5.52 -12.914 8.078 1 98.12 321 VAL B N 1
ATOM 5106 C CA . VAL B 1 321 ? -6.547 -13.852 7.633 1 98.12 321 VAL B CA 1
ATOM 5107 C C . VAL B 1 321 ? -7.215 -14.508 8.836 1 98.12 321 VAL B C 1
ATOM 5109 O O . VAL B 1 321 ? -8.438 -14.672 8.859 1 98.12 321 VAL B O 1
ATOM 5112 N N . ALA B 1 322 ? -6.445 -14.859 9.828 1 97.44 322 ALA B N 1
ATOM 5113 C CA . ALA B 1 322 ? -6.977 -15.477 11.039 1 97.44 322 ALA B CA 1
ATOM 5114 C C . ALA B 1 322 ? -7.961 -14.547 11.742 1 97.44 322 ALA B C 1
ATOM 5116 O O . ALA B 1 322 ? -8.906 -15.008 12.391 1 97.44 322 ALA B O 1
ATOM 5117 N N . ALA B 1 323 ? -7.785 -13.227 11.609 1 94.81 323 ALA B N 1
ATOM 5118 C CA . ALA B 1 323 ? -8.625 -12.234 12.281 1 94.81 323 ALA B CA 1
ATOM 5119 C C . ALA B 1 323 ? -9.836 -11.867 11.422 1 94.81 323 ALA B C 1
ATOM 5121 O O . ALA B 1 323 ? -10.766 -11.219 11.898 1 94.81 323 ALA B O 1
ATOM 5122 N N . ALA B 1 324 ? -9.867 -12.25 10.164 1 96.31 324 ALA B N 1
ATOM 5123 C CA . ALA B 1 324 ? -10.922 -11.891 9.227 1 96.31 324 ALA B CA 1
ATOM 5124 C C . ALA B 1 324 ? -12.148 -12.789 9.414 1 96.31 324 ALA B C 1
ATOM 5126 O O . ALA B 1 324 ? -12.047 -13.867 10 1 96.31 324 ALA B O 1
ATOM 5127 N N . PRO B 1 325 ? -13.305 -12.375 8.914 1 94.88 325 PRO B N 1
ATOM 5128 C CA . PRO B 1 325 ? -14.477 -13.258 8.945 1 94.88 325 PRO B CA 1
ATOM 5129 C C . PRO B 1 325 ? -14.32 -14.477 8.039 1 94.88 325 PRO B C 1
ATOM 5131 O O . PRO B 1 325 ? -13.562 -14.438 7.062 1 94.88 325 PRO B O 1
ATOM 5134 N N . ALA B 1 326 ? -15.086 -15.523 8.336 1 98 326 ALA B N 1
ATOM 5135 C CA . ALA B 1 326 ? -15.055 -16.734 7.512 1 98 326 ALA B CA 1
ATOM 5136 C C . ALA B 1 326 ? -15.594 -16.453 6.113 1 98 326 ALA B C 1
ATOM 5138 O O . ALA B 1 326 ? -16.5 -15.625 5.945 1 98 326 ALA B O 1
ATOM 5139 N N . GLY B 1 327 ? -15.055 -17.094 5.102 1 98.31 327 GLY B N 1
ATOM 5140 C CA . GLY B 1 327 ? -15.492 -16.938 3.719 1 98.31 327 GLY B CA 1
ATOM 5141 C C . GLY B 1 327 ? -14.336 -16.812 2.744 1 98.31 327 GLY B C 1
ATOM 5142 O O . GLY B 1 327 ? -13.172 -16.906 3.133 1 98.31 327 GLY B O 1
ATOM 5143 N N . ILE B 1 328 ? -14.641 -16.656 1.509 1 97.5 328 ILE B N 1
ATOM 5144 C CA . ILE B 1 328 ? -13.633 -16.312 0.509 1 97.5 328 ILE B CA 1
ATOM 5145 C C . ILE B 1 328 ? -13.305 -14.82 0.613 1 97.5 328 ILE B C 1
ATOM 5147 O O . ILE B 1 328 ? -14.141 -13.969 0.315 1 97.5 328 ILE B O 1
ATOM 5151 N N . LEU B 1 329 ? -12.094 -14.539 0.961 1 96.88 329 LEU B N 1
ATOM 5152 C CA . LEU B 1 329 ? -11.75 -13.195 1.416 1 96.88 329 LEU B CA 1
ATOM 5153 C C . LEU B 1 329 ? -11.289 -12.328 0.249 1 96.88 329 LEU B C 1
ATOM 5155 O O . LEU B 1 329 ? -10.609 -12.812 -0.659 1 96.88 329 LEU B O 1
ATOM 5159 N N . THR B 1 330 ? -11.586 -11.109 0.337 1 93.88 330 THR B N 1
ATOM 5160 C CA . THR B 1 330 ? -11.055 -10.078 -0.539 1 93.88 330 THR B CA 1
ATOM 5161 C C . THR B 1 330 ? -9.875 -9.367 0.12 1 93.88 330 THR B C 1
ATOM 5163 O O . THR B 1 330 ? -9.586 -9.594 1.295 1 93.88 330 THR B O 1
ATOM 5166 N N . LEU B 1 331 ? -9.242 -8.484 -0.646 1 94.5 331 LEU B N 1
ATOM 5167 C CA . LEU B 1 331 ? -8.156 -7.676 -0.108 1 94.5 331 LEU B CA 1
ATOM 5168 C C . LEU B 1 331 ? -8.625 -6.848 1.082 1 94.5 331 LEU B C 1
ATOM 5170 O O . LEU B 1 331 ? -7.922 -6.734 2.086 1 94.5 331 LEU B O 1
ATOM 5174 N N . LYS B 1 332 ? -9.781 -6.324 1.013 1 92.31 332 LYS B N 1
ATOM 5175 C CA . LYS B 1 332 ? -10.312 -5.453 2.057 1 92.31 332 LYS B CA 1
ATOM 5176 C C . LYS B 1 332 ? -10.594 -6.238 3.334 1 92.31 332 LYS B C 1
ATOM 5178 O O . LYS B 1 332 ? -10.445 -5.715 4.438 1 92.31 332 LYS B O 1
ATOM 5183 N N . ASP B 1 333 ? -11.031 -7.469 3.174 1 94.38 333 ASP B N 1
ATOM 5184 C CA . ASP B 1 333 ? -11.273 -8.312 4.336 1 94.38 333 ASP B CA 1
ATOM 5185 C C . ASP B 1 333 ? -9.992 -8.547 5.129 1 94.38 333 ASP B C 1
ATOM 5187 O O . ASP B 1 333 ? -10.008 -8.57 6.359 1 94.38 333 ASP B O 1
ATOM 5191 N N . VAL B 1 334 ? -8.906 -8.734 4.391 1 96.25 334 VAL B N 1
ATOM 5192 C CA . VAL B 1 334 ? -7.633 -9.094 5.012 1 96.25 334 VAL B CA 1
ATOM 5193 C C . VAL B 1 334 ? -6.957 -7.84 5.562 1 96.25 334 VAL B C 1
ATOM 5195 O O . VAL B 1 334 ? -6.289 -7.891 6.598 1 96.25 334 VAL B O 1
ATOM 5198 N N . GLY B 1 335 ? -7.129 -6.754 4.828 1 94.94 335 GLY B N 1
ATOM 5199 C CA . GLY B 1 335 ? -6.656 -5.477 5.34 1 94.94 335 GLY B CA 1
ATOM 5200 C C . GLY B 1 335 ? -5.215 -5.18 4.961 1 94.94 335 GLY B C 1
ATOM 5201 O O . GLY B 1 335 ? -4.875 -5.137 3.779 1 94.94 335 GLY B O 1
ATOM 5202 N N . LEU B 1 336 ? -4.332 -5.078 5.984 1 95.62 336 LEU B N 1
ATOM 5203 C CA . LEU B 1 336 ? -2.998 -4.527 5.766 1 95.62 336 LEU B CA 1
ATOM 5204 C C . LEU B 1 336 ? -1.926 -5.492 6.254 1 95.62 336 LEU B C 1
ATOM 5206 O O . LEU B 1 336 ? -1.232 -5.215 7.234 1 95.62 336 LEU B O 1
ATOM 5210 N N . PRO B 1 337 ? -1.704 -6.547 5.477 1 96.12 337 PRO B N 1
ATOM 5211 C CA . PRO B 1 337 ? -0.622 -7.461 5.844 1 96.12 337 PRO B CA 1
ATOM 5212 C C . PRO B 1 337 ? 0.755 -6.801 5.781 1 96.12 337 PRO B C 1
ATOM 5214 O O . PRO B 1 337 ? 0.968 -5.883 4.988 1 96.12 337 PRO B O 1
ATOM 5217 N N . CYS B 1 338 ? 1.655 -7.254 6.625 1 94.38 338 CYS B N 1
ATOM 5218 C CA . CYS B 1 338 ? 3.021 -6.742 6.617 1 94.38 338 CYS B CA 1
ATOM 5219 C C . CYS B 1 338 ? 4.004 -7.816 7.074 1 94.38 338 CYS B C 1
ATOM 5221 O O . CYS B 1 338 ? 3.6 -8.844 7.621 1 94.38 338 CYS B O 1
ATOM 5223 N N . ALA B 1 339 ? 5.262 -7.57 6.801 1 92.44 339 ALA B N 1
ATOM 5224 C CA . ALA B 1 339 ? 6.324 -8.461 7.258 1 92.44 339 ALA B CA 1
ATOM 5225 C C . ALA B 1 339 ? 6.48 -8.398 8.773 1 92.44 339 ALA B C 1
ATOM 5227 O O . ALA B 1 339 ? 6.121 -7.398 9.398 1 92.44 339 ALA B O 1
ATOM 5228 N N . PRO B 1 340 ? 6.965 -9.477 9.328 1 84.5 340 PRO B N 1
ATOM 5229 C CA . PRO B 1 340 ? 7.254 -9.422 10.758 1 84.5 340 PRO B CA 1
ATOM 5230 C C . PRO B 1 340 ? 8.445 -8.523 11.086 1 84.5 340 PRO B C 1
ATOM 5232 O O . PRO B 1 340 ? 9.383 -8.414 10.297 1 84.5 340 PRO B O 1
ATOM 5235 N N . ALA B 1 341 ? 8.344 -7.973 12.219 1 75.19 341 ALA B N 1
ATOM 5236 C CA . ALA B 1 341 ? 9.438 -7.129 12.688 1 75.19 341 ALA B CA 1
ATOM 5237 C C . ALA B 1 341 ? 10.539 -7.965 13.328 1 75.19 341 ALA B C 1
ATOM 5239 O O . ALA B 1 341 ? 10.258 -8.938 14.039 1 75.19 341 ALA B O 1
ATOM 5240 N N . GLY B 1 342 ? 11.742 -7.461 13.156 1 69.44 342 GLY B N 1
ATOM 5241 C CA . GLY B 1 342 ? 12.75 -7.715 14.172 1 69.44 342 GLY B CA 1
ATOM 5242 C C . GLY B 1 342 ? 13.508 -9.008 13.945 1 69.44 342 GLY B C 1
ATOM 5243 O O . GLY B 1 342 ? 14.305 -9.422 14.797 1 69.44 342 GLY B O 1
ATOM 5244 N N . LEU B 1 343 ? 13.328 -9.711 12.828 1 66.69 343 LEU B N 1
ATOM 5245 C CA . LEU B 1 343 ? 14.07 -10.945 12.648 1 66.69 343 LEU B CA 1
ATOM 5246 C C . LEU B 1 343 ? 15.578 -10.695 12.727 1 66.69 343 LEU B C 1
ATOM 5248 O O . LEU B 1 343 ? 16.312 -11.492 13.297 1 66.69 343 LEU B O 1
ATOM 5252 N N . TRP B 1 344 ? 15.844 -9.531 12.289 1 54.56 344 TRP B N 1
ATOM 5253 C CA . TRP B 1 344 ? 17.25 -9.164 12.211 1 54.56 344 TRP B CA 1
ATOM 5254 C C . TRP B 1 344 ? 17.75 -8.625 13.547 1 54.56 344 TRP B C 1
ATOM 5256 O O . TRP B 1 344 ? 18.953 -8.484 13.758 1 54.56 344 TRP B O 1
ATOM 5266 N N . LEU B 1 345 ? 16.859 -8.297 14.438 1 62.06 345 LEU B N 1
ATOM 5267 C CA . LEU B 1 345 ? 17.234 -7.703 15.711 1 62.06 345 LEU B CA 1
ATOM 5268 C C . LEU B 1 345 ? 17.797 -8.758 16.656 1 62.06 345 LEU B C 1
ATOM 5270 O O . LEU B 1 345 ? 18.469 -8.43 17.625 1 62.06 345 LEU B O 1
ATOM 5274 N N . GLU B 1 346 ? 17.438 -10.016 16.578 1 55.78 346 GLU B N 1
ATOM 5275 C CA . GLU B 1 346 ? 17.875 -11.07 17.484 1 55.78 346 GLU B CA 1
ATOM 5276 C C . GLU B 1 346 ? 19.312 -11.484 17.203 1 55.78 346 GLU B C 1
ATOM 5278 O O . GLU B 1 346 ? 19.984 -12.039 18.062 1 55.78 346 GLU B O 1
ATOM 5283 N N . GLY B 1 347 ? 19.922 -11.102 16.047 1 44.66 347 GLY B N 1
ATOM 5284 C CA . GLY B 1 347 ? 21.312 -11.523 15.883 1 44.66 347 GLY B CA 1
ATOM 5285 C C . GLY B 1 347 ? 22.312 -10.547 16.453 1 44.66 347 GLY B C 1
ATOM 5286 O O . GLY B 1 347 ? 21.984 -9.375 16.672 1 44.66 347 GLY B O 1
#

Secondary structure (DSSP, 8-state):
---PEEEEEE--SHHHHHHHHHHHH-TTEEEEEEE-SSGGGTT-BHHHHTTS---S-BEES-HHHHHTT--SEEEE--SS--HHHHHHHHHTT-EEEES---GGGTSS-HHHHHHHHHHHHHHT-EEEE--IIIIIHHHHHHHHGGG-SEEEEEEEEEEEEGGGS--HHHHHTTTTTSSS--HHHHHHHHHHTHHHHHHHHHHHHHHT---SEEEEEEEEEEBSS-EE-SS-EEPTTSEEEEEEEEEEEETTEEEEEEEEEEES-S-BSS------SSEEEEEEEESEEEEEEEEE--GGGTTT-TTHHHHHHHHHTHHHHHHSPSEE--HHHH----PPS-GGG--/---PEEEEEE--SHHHHHHHHHHHH-TTEEEEEEE-SSGGGTT-BHHHHTTS---S-BEES-HHHHHTT--SEEEE--SS--HHHHHHHHHTT-EEEES---GGGTSS-HHHHHHHHHHHHHHT-EEEE--IIIIIHHHHHHHHGGG-SEEEEEEEEEEEEGGGS--HHHHHTTTTTSSS--HHHHHHHHHHTHHHHHHHHHHHHHHT---SEEEEEEEEEEBSS-EE-SS-EEPTTSEEEEEEEEEEEETTEEEEEEEEEEES-S-BSS------SSEEEEEEEESEEEEEEEEE--GGGTTT-TTHHHHHHHHHTHHHHHHSPSEE--HHHH----PPS-GGG--

Organism: Mycolicibacterium paratuberculosis (strain ATCC BAA-968 / K-10) (NCBI:txid262316)

Solvent-accessible surface area (backbone atoms only — not comparable to full-atom values): 34904 Å² total; per-residue (Å²): 128,86,81,56,47,33,30,28,36,34,31,63,51,83,42,16,19,44,29,46,40,42,37,69,63,31,86,60,40,37,77,72,39,34,37,25,85,48,76,86,45,37,66,39,37,52,15,65,65,41,80,42,71,77,69,82,41,47,20,31,71,53,62,67,66,54,60,70,64,67,51,49,32,31,45,38,41,49,91,64,68,54,66,69,57,52,34,52,42,16,42,72,34,22,23,38,31,20,58,43,68,33,63,85,71,71,25,80,40,72,68,53,33,50,52,48,40,50,19,10,60,72,21,62,6,30,40,36,68,26,11,39,77,38,32,46,52,43,52,47,51,40,40,60,34,12,40,16,68,36,52,56,27,39,35,40,36,33,31,44,76,50,59,78,58,89,43,68,69,66,42,41,48,60,22,41,59,26,76,63,68,50,71,71,28,51,51,46,41,50,59,71,46,44,57,47,46,51,28,33,51,52,42,33,52,68,41,65,48,74,68,78,42,77,44,80,49,74,48,74,33,25,16,60,45,71,42,77,71,83,86,50,73,39,47,53,58,11,24,33,30,37,38,38,36,33,34,30,16,46,94,88,37,64,40,30,34,32,34,40,38,41,26,61,55,81,59,40,67,49,92,72,82,80,56,88,37,45,33,41,37,39,35,45,40,39,43,16,38,44,35,41,36,30,76,40,70,54,82,85,43,73,94,71,51,71,44,40,34,35,21,21,29,38,56,29,27,48,67,36,51,71,73,33,75,60,24,76,52,51,63,63,59,40,28,55,35,32,29,59,55,52,69,67,66,80,107,127,86,81,55,48,33,30,28,37,34,32,64,52,85,42,16,21,45,30,46,41,43,39,69,63,30,86,59,40,36,75,72,39,33,37,24,86,46,76,87,48,37,67,40,36,52,16,65,65,41,78,43,71,78,69,81,39,47,18,29,70,54,62,68,64,54,60,70,65,68,51,49,32,32,45,38,41,50,94,63,67,53,66,69,58,51,35,52,42,17,42,72,32,22,23,37,32,19,59,44,70,35,62,82,72,72,25,80,41,73,68,54,32,52,52,48,41,51,19,9,62,72,21,62,7,30,41,37,69,28,9,39,78,37,33,46,52,45,53,46,51,43,40,61,35,12,41,18,70,36,50,53,26,38,35,41,35,34,32,44,75,50,59,80,58,89,44,68,69,66,42,40,50,59,23,41,59,27,76,63,68,50,70,70,28,52,51,46,41,51,60,70,46,43,55,46,45,52,30,35,52,53,41,32,51,68,39,66,47,74,66,79,42,78,42,80,48,75,48,76,33,25,17,61,45,71,43,76,72,84,87,52,73,39,46,53,60,11,24,31,30,39,37,38,36,31,33,31,19,45,94,87,38,63,40,30,34,32,35,38,37,41,26,60,54,82,60,40,68,49,93,72,82,80,56,88,38,47,34,41,36,38,36,43,40,40,44,15,37,44,35,38,34,31,75,40,70,53,82,84,43,72,95,71,51,69,46,38,34,34,21,21,29,39,54,29,26,48,69,35,50,72,72,30,75,61,26,73,52,51,64,63,59,40,29,52,35,32,30,58,54,50,69,67,66,77,108

Nearest PDB structures (foldseek):
  6g1m-assembly2_D  TM=8.206E-01  e=7.113E-24  Petrotoga mobilis SJ95
  6g1h-assembly1_A-2  TM=8.176E-01  e=1.558E-22  Petrotoga mobilis SJ95
  6g1m-assembly2_C  TM=7.408E-01  e=4.934E-23  Petrotoga mobilis SJ95
  6g1m-assembly1_B  TM=7.399E-01  e=2.687E-22  Petrotoga mobilis SJ95
  6iaq-assembly1_A  TM=7.294E-01  e=8.994E-21  Mycolicibacterium smegmatis